Protein AF-0000000076641260 (afdb_homodimer)

Radius of gyration: 27.86 Å; Cα contacts (8 Å, |Δi|>4): 1390; chains: 2; bounding box: 59×93×57 Å

Solvent-accessible surface area (backbone atoms only — not comparable to full-atom values): 29967 Å² total; per-residue (Å²): 105,36,32,9,52,45,64,57,72,87,42,74,56,42,47,62,52,51,50,52,52,47,55,51,23,54,74,63,75,27,34,40,24,23,26,53,71,52,56,65,64,52,74,87,66,87,54,89,25,60,40,78,31,93,35,60,62,57,14,49,72,69,25,66,34,34,35,32,44,25,42,48,67,43,46,52,52,51,52,58,69,37,66,92,52,80,50,41,32,37,31,30,11,50,72,64,80,30,95,67,9,74,37,45,63,91,43,45,68,60,51,51,50,31,56,75,72,61,51,56,46,77,46,63,39,53,23,31,29,34,35,34,88,85,65,53,77,46,68,18,55,28,25,40,36,43,28,42,39,98,55,92,56,63,33,63,39,35,38,27,47,77,89,35,67,54,49,56,44,46,11,49,23,38,36,43,22,19,26,64,11,13,74,45,73,39,35,79,48,74,27,51,37,35,43,72,79,38,73,38,32,36,41,29,53,30,76,44,74,54,86,61,70,64,30,36,39,37,53,22,87,45,46,37,34,40,38,34,61,81,59,98,58,55,60,38,36,29,39,63,81,46,78,47,85,72,86,58,67,69,37,44,34,41,30,29,57,38,94,52,53,48,34,33,53,40,44,84,92,57,48,74,39,56,45,48,25,65,74,45,52,51,65,62,56,69,81,78,104,107,35,32,9,51,46,65,58,71,87,42,73,54,42,47,61,52,51,51,52,50,47,56,52,22,54,76,62,76,28,35,40,23,23,26,53,73,52,54,67,67,51,73,86,66,89,55,89,26,60,41,77,32,93,34,61,62,58,14,49,71,70,24,66,34,34,35,32,43,25,44,46,68,44,47,52,52,50,53,57,68,37,65,93,52,80,52,41,30,37,30,30,12,50,74,65,80,30,94,69,9,75,37,44,64,91,44,46,68,58,49,52,48,29,56,76,71,62,51,58,46,78,46,61,39,51,23,31,28,34,34,34,87,86,65,53,76,45,68,18,55,28,25,39,37,43,28,42,40,96,56,91,56,64,34,63,40,36,36,27,47,76,90,35,66,53,47,55,44,48,11,48,22,41,36,44,20,19,25,64,10,13,72,44,73,39,36,78,49,73,30,51,36,34,44,72,78,37,71,38,31,36,42,29,52,30,74,45,74,53,88,62,68,65,30,35,38,37,52,22,88,45,46,37,35,40,38,35,61,80,58,97,60,56,60,37,36,28,38,62,80,45,75,46,84,71,87,56,66,70,37,44,34,41,30,28,54,38,95,52,55,48,33,31,52,40,44,84,91,56,48,73,40,55,44,47,25,65,74,46,51,50,63,62,56,68,82,78,103

Organism: NCBI:txid1194090

Structure (mmCIF, N/CA/C/O backbone):
data_AF-0000000076641260-model_v1
#
loop_
_entity.id
_entity.type
_entity.pdbx_description
1 polymer 'NAD kinase'
#
loop_
_atom_site.group_PDB
_atom_site.id
_atom_site.type_symbol
_atom_site.label_atom_id
_atom_site.label_alt_id
_atom_site.label_comp_id
_atom_site.label_asym_id
_atom_site.label_entity_id
_atom_site.label_seq_id
_atom_site.pdbx_PDB_ins_code
_atom_site.Cartn_x
_atom_site.Cartn_y
_atom_site.Cartn_z
_atom_site.occupancy
_atom_site.B_iso_or_equiv
_atom_site.auth_seq_id
_atom_site.auth_comp_id
_atom_site.auth_asym_id
_atom_site.auth_atom_id
_atom_site.pdbx_PDB_model_num
ATOM 1 N N . MET A 1 1 ? 12.711 -38.625 0.116 1 92.5 1 MET A N 1
ATOM 2 C CA . MET A 1 1 ? 11.961 -37.406 -0.131 1 92.5 1 MET A CA 1
ATOM 3 C C . MET A 1 1 ? 10.977 -37.594 -1.285 1 92.5 1 MET A C 1
ATOM 5 O O . MET A 1 1 ? 11.297 -38.25 -2.279 1 92.5 1 MET A O 1
ATOM 9 N N . LYS A 1 2 ? 9.68 -37.156 -1.199 1 97.38 2 LYS A N 1
ATOM 10 C CA . LYS A 1 2 ? 8.68 -37.281 -2.256 1 97.38 2 LYS A CA 1
ATOM 11 C C . LYS A 1 2 ? 8.234 -35.906 -2.727 1 97.38 2 LYS A C 1
ATOM 13 O O . LYS A 1 2 ? 7.91 -35.031 -1.911 1 97.38 2 LYS A O 1
ATOM 18 N N . LEU A 1 3 ? 8.242 -35.719 -3.988 1 98.25 3 LEU A N 1
ATOM 19 C CA . LEU A 1 3 ? 7.824 -34.469 -4.617 1 98.25 3 LEU A CA 1
ATOM 20 C C . LEU A 1 3 ? 6.598 -34.688 -5.496 1 98.25 3 LEU A C 1
ATOM 22 O O . LEU A 1 3 ? 6.586 -35.594 -6.348 1 98.25 3 LEU A O 1
ATOM 26 N N . ALA A 1 4 ? 5.586 -33.969 -5.207 1 98 4 ALA A N 1
ATOM 27 C CA . ALA A 1 4 ? 4.434 -34 -6.102 1 98 4 ALA A CA 1
ATOM 28 C C . ALA A 1 4 ? 4.621 -33.062 -7.281 1 98 4 ALA A C 1
ATOM 30 O O . ALA A 1 4 ? 5.062 -31.922 -7.105 1 98 4 ALA A O 1
ATOM 31 N N . LEU A 1 5 ? 4.316 -33.531 -8.43 1 97 5 LEU A N 1
ATOM 32 C CA . LEU A 1 5 ? 4.434 -32.688 -9.617 1 97 5 LEU A CA 1
ATOM 33 C C . LEU A 1 5 ? 3.059 -32.344 -10.18 1 97 5 LEU A C 1
ATOM 35 O O . LEU A 1 5 ? 2.27 -33.25 -10.492 1 97 5 LEU A O 1
ATOM 39 N N . ILE A 1 6 ? 2.791 -31.062 -10.25 1 96.44 6 ILE A N 1
ATOM 40 C CA . ILE A 1 6 ? 1.557 -30.531 -10.82 1 96.44 6 ILE A CA 1
ATOM 41 C C . ILE A 1 6 ? 1.871 -29.75 -12.094 1 96.44 6 ILE A C 1
ATOM 43 O O . ILE A 1 6 ? 2.713 -28.844 -12.086 1 96.44 6 ILE A O 1
ATOM 47 N N . ALA A 1 7 ? 1.267 -30.109 -13.188 1 94.31 7 ALA A N 1
ATOM 48 C CA . ALA A 1 7 ? 1.475 -29.438 -14.469 1 94.31 7 ALA A CA 1
ATOM 49 C C . ALA A 1 7 ? 0.287 -29.656 -15.406 1 94.31 7 ALA A C 1
ATOM 51 O O . ALA A 1 7 ? -0.489 -30.594 -15.219 1 94.31 7 ALA A O 1
ATOM 52 N N . ASN A 1 8 ? 0.118 -28.734 -16.312 1 89.5 8 ASN A N 1
ATOM 53 C CA . ASN A 1 8 ? -0.873 -28.906 -17.359 1 89.5 8 ASN A CA 1
ATOM 54 C C . ASN A 1 8 ? -0.33 -29.766 -18.516 1 89.5 8 ASN A C 1
ATOM 56 O O . ASN A 1 8 ? 0.521 -29.312 -19.281 1 89.5 8 ASN A O 1
ATOM 60 N N . PRO A 1 9 ? -0.858 -30.906 -18.719 1 86.5 9 PRO A N 1
ATOM 61 C CA . PRO A 1 9 ? -0.305 -31.828 -19.719 1 86.5 9 PRO A CA 1
ATOM 62 C C . PRO A 1 9 ? -0.518 -31.328 -21.141 1 86.5 9 PRO A C 1
ATOM 64 O O . PRO A 1 9 ? 0.131 -31.812 -22.078 1 86.5 9 PRO A O 1
ATOM 67 N N . LYS A 1 10 ? -1.427 -30.406 -21.297 1 84.94 10 LYS A N 1
ATOM 68 C CA . LYS A 1 10 ? -1.754 -29.922 -22.641 1 84.94 10 LYS A CA 1
ATOM 69 C C . LYS A 1 10 ? -0.748 -28.875 -23.109 1 84.94 10 LYS A C 1
ATOM 71 O O . LYS A 1 10 ? -0.708 -28.547 -24.297 1 84.94 10 LYS A O 1
ATOM 76 N N . LYS A 1 11 ? 0.042 -28.484 -22.188 1 82.62 11 LY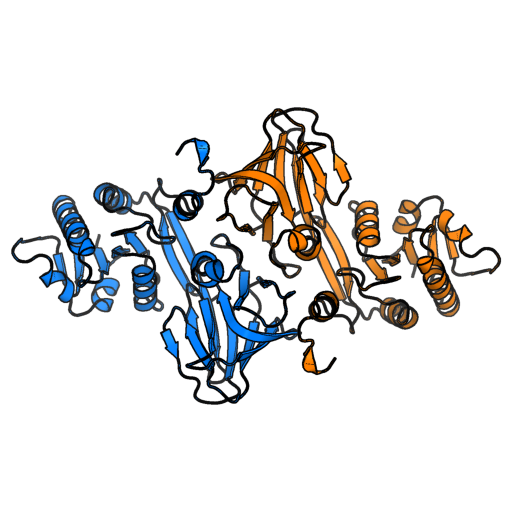S A N 1
ATOM 77 C CA . LYS A 1 11 ? 1.026 -27.469 -22.562 1 82.62 11 LYS A CA 1
ATOM 78 C C . LYS A 1 11 ? 2.328 -28.125 -23.031 1 82.62 11 LYS A C 1
ATOM 80 O O . LYS A 1 11 ? 2.914 -28.922 -22.312 1 82.62 11 LYS A O 1
ATOM 85 N N . TYR A 1 12 ? 2.797 -27.797 -24.156 1 69.56 12 TYR A N 1
ATOM 86 C CA . TYR A 1 12 ? 3.928 -28.438 -24.828 1 69.56 12 TYR A CA 1
ATOM 87 C C . TYR A 1 12 ? 5.215 -28.219 -24.031 1 69.56 12 TYR A C 1
ATOM 89 O O . TYR A 1 12 ? 6.055 -29.109 -23.953 1 69.56 12 TYR A O 1
ATOM 97 N N . SER A 1 13 ? 5.312 -27.109 -23.484 1 81.38 13 SER A N 1
ATOM 98 C CA . SER A 1 13 ? 6.57 -26.75 -22.844 1 81.38 13 SER A CA 1
ATOM 99 C C . SER A 1 13 ? 6.762 -27.516 -21.547 1 81.38 13 SER A C 1
ATOM 101 O O . SER A 1 13 ? 7.875 -27.594 -21.016 1 81.38 13 SER A O 1
ATOM 103 N N . VAL A 1 14 ? 5.789 -28.266 -21.109 1 87.62 14 VAL A N 1
ATOM 104 C CA . VAL A 1 14 ? 5.824 -28.953 -19.812 1 87.62 14 VAL A CA 1
ATOM 105 C C . VAL A 1 14 ? 6.543 -30.281 -19.953 1 87.62 14 VAL A C 1
ATOM 107 O O . VAL A 1 14 ? 7.223 -30.734 -19.016 1 87.62 14 VAL A O 1
ATOM 110 N N . LYS A 1 15 ? 6.496 -30.953 -21.078 1 87.62 15 LYS A N 1
ATOM 111 C CA . LYS A 1 15 ? 7.047 -32.281 -21.281 1 87.62 15 LYS A CA 1
ATOM 112 C C . LYS A 1 15 ? 8.547 -32.312 -20.984 1 87.62 15 LYS A C 1
ATOM 114 O O . LYS A 1 15 ? 9.023 -33.188 -20.25 1 87.62 15 LYS A O 1
ATOM 119 N N . GLU A 1 16 ? 9.242 -31.391 -21.562 1 88.56 16 GLU A N 1
ATOM 120 C CA . GLU A 1 16 ? 10.688 -31.359 -21.375 1 88.56 16 GLU A CA 1
ATOM 121 C C . GLU A 1 16 ? 11.055 -31.188 -19.906 1 88.56 16 GLU A C 1
ATOM 123 O O . GLU A 1 16 ? 11.922 -31.906 -19.391 1 88.56 16 GLU A O 1
ATOM 128 N N . SER A 1 17 ? 10.414 -30.234 -19.281 1 92.31 17 SER A N 1
ATOM 129 C CA . SER A 1 17 ? 10.672 -30 -17.859 1 92.31 17 SER A CA 1
ATOM 130 C C . SER A 1 17 ? 10.336 -31.234 -17.031 1 92.31 17 SER A C 1
ATOM 132 O O . SER A 1 17 ? 11.078 -31.594 -16.109 1 92.31 17 SER A O 1
ATOM 134 N N . PHE A 1 18 ? 9.234 -31.844 -17.406 1 91.94 18 PHE A N 1
ATOM 135 C CA . PHE A 1 18 ? 8.789 -33.031 -16.719 1 91.94 18 PHE A CA 1
ATOM 136 C C . PHE A 1 18 ? 9.82 -34.156 -16.828 1 91.94 18 PHE A C 1
ATOM 138 O O . PHE A 1 18 ? 10.195 -34.781 -15.82 1 91.94 18 PHE A O 1
ATOM 145 N N . ILE A 1 19 ? 10.336 -34.375 -17.984 1 90 19 ILE A N 1
ATOM 146 C CA . ILE A 1 19 ? 11.328 -35.438 -18.234 1 90 19 ILE A CA 1
ATOM 147 C C . ILE A 1 19 ? 12.625 -35.094 -17.5 1 90 19 ILE A C 1
ATOM 149 O O . ILE A 1 19 ? 13.25 -36 -16.906 1 90 19 ILE A O 1
ATOM 153 N N . ASP A 1 20 ? 13 -33.844 -17.531 1 92.38 20 ASP A N 1
ATOM 154 C CA . ASP A 1 20 ? 14.203 -33.406 -16.812 1 92.38 20 ASP A CA 1
ATOM 155 C C . ASP A 1 20 ? 14.086 -33.688 -15.32 1 92.38 20 ASP A C 1
ATOM 157 O O . ASP A 1 20 ? 15.047 -34.156 -14.688 1 92.38 20 ASP A O 1
ATOM 161 N N . ILE A 1 21 ? 12.953 -33.469 -14.781 1 95.38 21 ILE A N 1
ATOM 162 C CA . ILE A 1 21 ? 12.711 -33.656 -13.359 1 95.38 21 ILE A CA 1
ATOM 163 C C . ILE A 1 21 ? 12.781 -35.156 -13.031 1 95.38 21 ILE A C 1
ATOM 165 O O . ILE A 1 21 ? 13.438 -35.562 -12.062 1 95.38 21 ILE A O 1
ATOM 169 N N . LEU A 1 22 ? 12.18 -36 -13.852 1 94.44 22 LEU A N 1
ATOM 170 C CA . LEU A 1 22 ? 12.195 -37.438 -13.641 1 94.44 22 LEU A CA 1
ATOM 171 C C . LEU A 1 22 ? 13.617 -38 -13.742 1 94.44 22 LEU A C 1
ATOM 173 O O . LEU A 1 22 ? 14.031 -38.812 -12.93 1 94.44 22 LEU A O 1
ATOM 177 N N . SER A 1 23 ? 14.297 -37.531 -14.781 1 93.69 23 SER A N 1
ATOM 178 C CA . SER A 1 23 ? 15.672 -38 -14.984 1 93.69 23 SER A CA 1
ATOM 179 C C . SER A 1 23 ? 16.547 -37.656 -13.781 1 93.69 23 SER A C 1
ATOM 181 O O . SER A 1 23 ? 17.312 -38.5 -13.305 1 93.69 23 SER A O 1
ATOM 183 N N . TRP A 1 24 ? 16.438 -36.469 -13.344 1 96.56 24 TRP A N 1
ATOM 184 C CA . TRP A 1 24 ? 17.188 -36.062 -12.156 1 96.56 24 TRP A CA 1
ATOM 185 C C . TRP A 1 24 ? 16.812 -36.906 -10.953 1 96.56 24 TRP A C 1
ATOM 187 O O . TRP A 1 24 ? 17.688 -37.344 -10.203 1 96.56 24 TRP A O 1
ATOM 197 N N . ALA A 1 25 ? 15.531 -37.156 -10.742 1 97 25 ALA A N 1
ATOM 198 C CA . ALA A 1 25 ? 15.055 -37.906 -9.594 1 97 25 ALA A CA 1
ATOM 199 C C . ALA A 1 25 ? 15.586 -39.344 -9.617 1 97 25 ALA A C 1
ATOM 201 O O . ALA A 1 25 ? 15.938 -39.906 -8.57 1 97 25 ALA A O 1
ATOM 202 N N . ASP A 1 26 ? 15.664 -39.844 -10.773 1 95.94 26 ASP A N 1
ATOM 203 C CA . ASP A 1 26 ? 16.188 -41.219 -10.938 1 95.94 26 ASP A CA 1
ATOM 204 C C . ASP A 1 26 ? 17.625 -41.312 -10.43 1 95.94 26 ASP A C 1
ATOM 206 O O . ASP A 1 26 ? 18.016 -42.312 -9.844 1 95.94 26 ASP A O 1
ATOM 210 N N . ASP A 1 27 ? 18.344 -40.281 -10.609 1 95.94 27 ASP A N 1
ATOM 211 C CA . ASP A 1 27 ? 19.766 -40.25 -10.281 1 95.94 27 ASP A CA 1
ATOM 212 C C . ASP A 1 27 ? 19.969 -39.938 -8.805 1 95.94 27 ASP A C 1
ATOM 214 O O . ASP A 1 27 ? 21.078 -40.062 -8.281 1 95.94 27 ASP A O 1
ATOM 218 N N . HIS A 1 28 ? 18.969 -39.5 -8.07 1 96.25 28 HIS A N 1
ATOM 219 C CA . HIS A 1 28 ? 19.203 -38.938 -6.742 1 96.25 28 HIS A CA 1
ATOM 220 C C . HIS A 1 28 ? 18.297 -39.594 -5.699 1 96.25 28 HIS A C 1
ATOM 222 O O . HIS A 1 28 ? 18.219 -39.125 -4.562 1 96.25 28 HIS A O 1
ATOM 228 N N . ASP A 1 29 ? 17.703 -40.625 -5.949 1 92.12 29 ASP A N 1
ATOM 229 C CA . ASP A 1 29 ? 16.844 -41.375 -5.043 1 92.12 29 ASP A CA 1
ATOM 230 C C . ASP A 1 29 ? 15.703 -40.531 -4.504 1 92.12 29 ASP A C 1
ATOM 232 O O . ASP A 1 29 ? 15.5 -40.438 -3.291 1 92.12 29 ASP A O 1
ATOM 236 N N . VAL A 1 30 ? 15.078 -39.75 -5.27 1 96.75 30 VAL A N 1
ATOM 237 C CA . VAL A 1 30 ? 13.898 -38.938 -4.98 1 96.75 30 VAL A CA 1
ATOM 238 C C . VAL A 1 30 ? 12.703 -39.438 -5.781 1 96.75 30 VAL A C 1
ATOM 240 O O . VAL A 1 30 ? 12.859 -39.844 -6.938 1 96.75 30 VAL A O 1
ATOM 243 N N . HIS A 1 31 ? 11.57 -39.469 -5.172 1 97.81 31 HIS A N 1
ATOM 244 C CA . HIS A 1 31 ? 10.383 -39.938 -5.875 1 97.81 31 HIS A CA 1
ATOM 245 C C . HIS A 1 31 ? 9.531 -38.781 -6.359 1 97.81 31 HIS A C 1
ATOM 247 O O . HIS A 1 31 ? 9.367 -37.781 -5.645 1 97.81 31 HIS A O 1
ATOM 253 N N . ILE A 1 32 ? 9.07 -38.906 -7.527 1 97.44 32 ILE A N 1
ATOM 254 C CA . ILE A 1 32 ? 8.164 -37.938 -8.117 1 97.44 32 ILE A CA 1
ATOM 255 C C . ILE A 1 32 ? 6.762 -38.531 -8.219 1 97.44 32 ILE A C 1
ATOM 257 O O . ILE A 1 32 ? 6.562 -39.562 -8.883 1 97.44 32 ILE A O 1
ATOM 261 N N . VAL A 1 33 ? 5.824 -37.906 -7.523 1 97.75 33 VAL A N 1
ATOM 262 C CA . VAL A 1 33 ? 4.441 -38.375 -7.516 1 97.75 33 VAL A CA 1
ATOM 263 C C . VAL A 1 33 ? 3.592 -37.469 -8.414 1 97.75 33 VAL A C 1
ATOM 265 O O . VAL A 1 33 ? 3.654 -36.25 -8.312 1 97.75 33 VAL A O 1
ATOM 268 N N . PHE A 1 34 ? 2.85 -38 -9.344 1 96.31 34 PHE A N 1
ATOM 269 C CA . PHE A 1 34 ? 2.049 -37.188 -10.25 1 96.31 34 PHE A CA 1
ATOM 270 C C . PHE A 1 34 ? 0.825 -37.969 -10.727 1 96.31 34 PHE A C 1
ATOM 272 O O . PHE A 1 34 ? 0.752 -39.188 -10.57 1 96.31 34 PHE A O 1
ATOM 279 N N . CYS A 1 35 ? -0.131 -37.25 -11.25 1 94.81 35 CYS A N 1
ATOM 280 C CA . CYS A 1 35 ? -1.375 -37.844 -11.727 1 94.81 35 CYS A CA 1
ATOM 281 C C . CYS A 1 35 ? -1.166 -38.531 -13.062 1 94.81 35 CYS A C 1
ATOM 283 O O . CYS A 1 35 ? -0.347 -38.094 -13.875 1 94.81 35 CYS A O 1
ATOM 285 N N . SER A 1 36 ? -2.006 -39.5 -13.43 1 90.81 36 SER A N 1
ATOM 286 C CA . SER A 1 36 ? -1.88 -40.375 -14.578 1 90.81 36 SER A CA 1
ATOM 287 C C . SER A 1 36 ? -1.898 -39.625 -15.891 1 90.81 36 SER A C 1
ATOM 289 O O . SER A 1 36 ? -1.301 -40.031 -16.875 1 90.81 36 SER A O 1
ATOM 291 N N . GLU A 1 37 ? -2.529 -38.438 -15.875 1 88.69 37 GLU A N 1
ATOM 292 C CA . GLU A 1 37 ? -2.602 -37.625 -17.094 1 88.69 37 GLU A CA 1
ATOM 293 C C . GLU A 1 37 ? -1.213 -37.219 -17.547 1 88.69 37 GLU A C 1
ATOM 295 O O . GLU A 1 37 ? -0.967 -37.062 -18.75 1 88.69 37 GLU A O 1
ATOM 300 N N . LEU A 1 38 ? -0.363 -37.031 -16.609 1 89.75 38 LEU A N 1
ATOM 301 C CA . LEU A 1 38 ? 0.993 -36.594 -16.938 1 89.75 38 LEU A CA 1
ATOM 302 C C . LEU A 1 38 ? 1.823 -37.781 -17.438 1 89.75 38 LEU A C 1
ATOM 304 O O . LEU A 1 38 ? 2.812 -37.594 -18.156 1 89.75 38 LEU A O 1
ATOM 308 N N . HIS A 1 39 ? 1.434 -38.969 -17.078 1 84.88 39 HIS A N 1
ATOM 309 C CA . HIS A 1 39 ? 2.154 -40.156 -17.469 1 84.88 39 HIS A CA 1
ATOM 310 C C . HIS A 1 39 ? 2.168 -40.312 -18.984 1 84.88 39 HIS A C 1
ATOM 312 O O . HIS A 1 39 ? 3.125 -40.875 -19.547 1 84.88 39 HIS A O 1
ATOM 318 N N . GLU A 1 40 ? 1.184 -39.75 -19.609 1 80.38 40 GLU A N 1
ATOM 319 C CA . GLU A 1 40 ? 1.056 -39.875 -21.062 1 80.38 40 GLU A CA 1
ATOM 320 C C . GLU A 1 40 ? 2.117 -39.031 -21.781 1 80.38 40 GLU A C 1
ATOM 322 O O . GLU A 1 40 ? 2.41 -39.281 -22.953 1 80.38 40 GLU A O 1
ATOM 327 N N . LEU A 1 41 ? 2.645 -38.156 -21.047 1 78.62 41 LEU A N 1
ATOM 328 C CA . LEU A 1 41 ? 3.602 -37.25 -21.672 1 78.62 41 LEU A CA 1
ATOM 329 C C . LEU A 1 41 ? 4.949 -37.938 -21.875 1 78.62 41 LEU A C 1
ATOM 331 O O . LEU A 1 41 ? 5.777 -37.438 -22.656 1 78.62 41 LEU A O 1
ATOM 335 N N . TYR A 1 42 ? 5.266 -38.906 -21.078 1 67.38 42 TYR A N 1
ATOM 336 C CA . TYR A 1 42 ? 6.559 -39.562 -21.25 1 67.38 42 TYR A CA 1
ATOM 337 C C . TYR A 1 42 ? 6.383 -41 -21.75 1 67.38 42 TYR A C 1
ATOM 339 O O . TYR A 1 42 ? 6.824 -41.938 -21.094 1 67.38 42 TYR A O 1
ATOM 347 N N . ARG A 1 43 ? 5.801 -41.094 -22.906 1 64.44 43 ARG A N 1
ATOM 348 C CA . ARG A 1 43 ? 5.559 -42.406 -23.516 1 64.44 43 ARG A CA 1
ATOM 349 C C . ARG A 1 43 ? 6.859 -43.156 -23.688 1 64.44 43 ARG A C 1
ATOM 351 O O . ARG A 1 43 ? 7.828 -42.656 -24.25 1 64.44 43 ARG A O 1
ATOM 358 N N . GLY A 1 44 ? 7.086 -44.344 -22.875 1 61.75 44 GLY A N 1
ATOM 359 C CA . GLY A 1 44 ? 8.031 -45.344 -23.297 1 61.75 44 GLY A CA 1
ATOM 360 C C . GLY A 1 44 ? 9.227 -45.469 -22.359 1 61.75 44 GLY A C 1
ATOM 361 O O . GLY A 1 44 ? 9.969 -46.469 -22.438 1 61.75 44 GLY A O 1
ATOM 362 N N . GLU A 1 45 ? 9.633 -44.344 -21.75 1 71.25 45 GLU A N 1
ATOM 363 C CA . GLU A 1 45 ? 10.844 -44.5 -20.938 1 71.25 45 GLU A CA 1
ATOM 364 C C . GLU A 1 45 ? 10.492 -44.812 -19.484 1 71.25 45 GLU A C 1
ATOM 366 O O . GLU A 1 45 ? 9.477 -44.344 -18.969 1 71.25 45 GLU A O 1
ATOM 371 N N . GLU A 1 46 ? 11.141 -45.875 -19.016 1 82.88 46 GLU A N 1
ATOM 372 C CA . GLU A 1 46 ? 10.945 -46.219 -17.609 1 82.88 46 GLU A CA 1
ATOM 373 C C . GLU A 1 46 ? 11.68 -45.281 -16.672 1 82.88 46 GLU A C 1
ATOM 375 O O . GLU A 1 46 ? 12.852 -44.969 -16.891 1 82.88 46 GLU A O 1
ATOM 380 N N . HIS A 1 47 ? 10.953 -44.719 -15.75 1 91.12 47 HIS A N 1
ATOM 381 C CA . HIS A 1 47 ? 11.508 -43.906 -14.688 1 91.12 47 HIS A CA 1
ATOM 382 C C . HIS A 1 47 ? 11.203 -44.469 -13.312 1 91.12 47 HIS A C 1
ATOM 384 O O . HIS A 1 47 ? 10.094 -44.312 -12.797 1 91.12 47 HIS A O 1
ATOM 390 N N . PRO A 1 48 ? 12.195 -45.156 -12.719 1 93.06 48 PRO A N 1
ATOM 391 C CA . PRO A 1 48 ? 11.977 -45.812 -11.438 1 93.06 48 PRO A CA 1
ATOM 392 C C . PRO A 1 48 ? 11.5 -44.844 -10.344 1 93.06 48 PRO A C 1
ATOM 394 O O . PRO A 1 48 ? 10.891 -45.281 -9.367 1 93.06 48 PRO A O 1
ATOM 397 N N . SER A 1 49 ? 11.805 -43.594 -10.453 1 94.69 49 SER A N 1
ATOM 398 C CA . SER A 1 49 ? 11.445 -42.594 -9.438 1 94.69 49 SER A CA 1
ATOM 399 C C . SER A 1 49 ? 9.969 -42.219 -9.531 1 94.69 49 SER A C 1
ATOM 401 O O . SER A 1 49 ? 9.43 -41.594 -8.625 1 94.69 49 SER A O 1
ATOM 403 N N . ALA A 1 50 ? 9.289 -42.625 -10.57 1 95.06 50 ALA A N 1
ATOM 404 C CA . ALA A 1 50 ? 7.93 -42.188 -10.867 1 95.06 50 ALA A CA 1
ATOM 405 C C . ALA A 1 50 ? 6.91 -42.969 -10.031 1 95.06 50 ALA A C 1
ATOM 407 O O . ALA A 1 50 ? 6.973 -44.188 -9.945 1 95.06 50 ALA A O 1
ATOM 408 N N . ILE A 1 51 ? 6.062 -42.25 -9.398 1 95.62 51 ILE A N 1
ATOM 409 C CA . ILE A 1 51 ? 4.891 -42.812 -8.727 1 95.62 51 ILE A CA 1
ATOM 410 C C . ILE A 1 51 ? 3.621 -42.188 -9.297 1 95.62 51 ILE A C 1
ATOM 412 O O . ILE A 1 51 ? 3.418 -40.969 -9.195 1 95.62 51 ILE A O 1
ATOM 416 N N . VAL A 1 52 ? 2.768 -42.969 -9.883 1 95.12 52 VAL A N 1
ATOM 417 C CA . VAL A 1 52 ? 1.573 -42.469 -10.555 1 95.12 52 VAL A CA 1
ATOM 418 C C . VAL A 1 52 ? 0.364 -42.625 -9.633 1 95.12 52 VAL A C 1
ATOM 420 O O . VAL A 1 52 ? 0.179 -43.656 -8.992 1 95.12 52 VAL A O 1
ATOM 423 N N . THR A 1 53 ? -0.388 -41.562 -9.555 1 96.25 53 THR A N 1
ATOM 424 C CA . THR A 1 53 ? -1.605 -41.562 -8.758 1 96.25 53 THR A CA 1
ATOM 425 C C . THR A 1 53 ? -2.828 -41.281 -9.625 1 96.25 53 THR A C 1
ATOM 427 O O . THR A 1 53 ? -2.695 -40.938 -10.805 1 96.25 53 THR A O 1
ATOM 430 N N . ASP A 1 54 ? -4.09 -41.375 -9.023 1 94.31 54 ASP A N 1
ATOM 431 C CA . ASP A 1 54 ? -5.336 -41.188 -9.766 1 94.31 54 ASP A CA 1
ATOM 432 C C . ASP A 1 54 ? -5.734 -39.719 -9.82 1 94.31 54 ASP A C 1
ATOM 434 O O . ASP A 1 54 ? -6.492 -39.312 -10.703 1 94.31 54 ASP A O 1
ATOM 438 N N . SER A 1 55 ? -5.23 -39 -8.789 1 94.69 55 SER A N 1
ATOM 439 C CA . SER A 1 55 ? -5.609 -37.594 -8.75 1 94.69 55 SER A CA 1
ATOM 440 C C . SER A 1 55 ? -4.441 -36.719 -8.297 1 94.69 55 SER A C 1
ATOM 442 O O . SER A 1 55 ? -3.506 -37.219 -7.66 1 94.69 55 SER A O 1
ATOM 444 N N . GLU A 1 56 ? -4.516 -35.531 -8.672 1 95.12 56 GLU A N 1
ATOM 445 C CA . GLU A 1 56 ? -3.512 -34.562 -8.25 1 95.12 56 GLU A CA 1
ATOM 446 C C . GLU A 1 56 ? -3.529 -34.375 -6.73 1 95.12 56 GLU A C 1
ATOM 448 O O . GLU A 1 56 ? -2.479 -34.219 -6.109 1 95.12 56 GLU A O 1
ATOM 453 N N . LYS A 1 57 ? -4.664 -34.406 -6.09 1 93.88 57 LYS A N 1
ATOM 454 C CA . LYS A 1 57 ? -4.789 -34.312 -4.641 1 93.88 57 LYS A CA 1
ATOM 455 C C . LYS A 1 57 ? -4.043 -35.438 -3.936 1 93.88 57 LYS A C 1
ATOM 457 O O . LYS A 1 57 ? -3.379 -35.219 -2.922 1 93.88 57 LYS A O 1
ATOM 462 N N . GLU A 1 58 ? -4.219 -36.594 -4.496 1 94.94 58 GLU A N 1
ATOM 463 C CA . GLU A 1 58 ? -3.518 -37.719 -3.928 1 94.94 58 GLU A CA 1
ATOM 464 C C . GLU A 1 58 ? -2.006 -37.562 -4.023 1 94.94 58 GLU A C 1
ATOM 466 O O . GLU A 1 58 ? -1.273 -37.938 -3.102 1 94.94 58 GLU A O 1
ATOM 471 N N . ALA A 1 59 ? -1.605 -37.062 -5.172 1 96.31 59 ALA A N 1
ATOM 472 C CA . ALA A 1 59 ? -0.178 -36.812 -5.344 1 96.31 59 ALA A CA 1
ATOM 473 C C . ALA A 1 59 ? 0.34 -35.844 -4.285 1 96.31 59 ALA A C 1
ATOM 475 O O . ALA A 1 59 ? 1.371 -36.094 -3.656 1 96.31 59 ALA A O 1
ATOM 476 N N . ILE A 1 60 ? -0.353 -34.781 -4.031 1 96.44 60 ILE A N 1
ATOM 477 C CA . ILE A 1 60 ? 0.023 -33.75 -3.059 1 96.44 60 ILE A CA 1
ATOM 478 C C . ILE A 1 60 ? 0.04 -34.375 -1.657 1 96.44 60 ILE A C 1
ATOM 480 O O . ILE A 1 60 ? 0.974 -34.125 -0.886 1 96.44 60 ILE A O 1
ATOM 484 N N . ASP A 1 61 ? -0.948 -35.188 -1.333 1 94.56 61 ASP A N 1
ATOM 485 C CA . ASP A 1 61 ? -1.071 -35.781 -0.008 1 94.56 61 ASP A CA 1
ATOM 486 C C . ASP A 1 61 ? 0.134 -36.688 0.308 1 94.56 61 ASP A C 1
ATOM 488 O O . ASP A 1 61 ? 0.559 -36.75 1.462 1 94.56 61 ASP A O 1
ATOM 492 N N . GLN A 1 62 ? 0.694 -37.219 -0.731 1 95.38 62 GLN A N 1
ATOM 493 C CA . GLN A 1 62 ? 1.763 -38.188 -0.546 1 95.38 62 GLN A CA 1
ATOM 494 C C . GLN A 1 62 ? 3.131 -37.5 -0.54 1 95.38 62 GLN A C 1
ATOM 496 O O . GLN A 1 62 ? 4.137 -38.125 -0.191 1 95.38 62 GLN A O 1
ATOM 501 N N . ALA A 1 63 ? 3.15 -36.312 -0.883 1 96.94 63 ALA A N 1
ATOM 502 C CA . ALA A 1 63 ? 4.441 -35.656 -1.121 1 96.94 63 ALA A CA 1
ATOM 503 C C . ALA A 1 63 ? 4.824 -34.75 0.042 1 96.94 63 ALA A C 1
ATOM 505 O O . ALA A 1 63 ? 3.979 -34.406 0.871 1 96.94 63 ALA A O 1
ATOM 506 N N . ASP A 1 64 ? 6.035 -34.406 0.126 1 96.38 64 ASP A N 1
ATOM 507 C CA . ASP A 1 64 ? 6.555 -33.438 1.103 1 96.38 64 ASP A CA 1
ATOM 508 C C . ASP A 1 64 ? 6.535 -32.031 0.548 1 96.38 64 ASP A C 1
ATOM 510 O O . ASP A 1 64 ? 6.305 -31.062 1.29 1 96.38 64 ASP A O 1
ATOM 514 N N . ILE A 1 65 ? 6.828 -31.938 -0.659 1 97.44 65 ILE A N 1
ATOM 515 C CA . ILE A 1 65 ? 6.93 -30.688 -1.385 1 97.44 65 ILE A CA 1
ATOM 516 C C . ILE A 1 65 ? 6.211 -30.797 -2.727 1 97.44 65 ILE A C 1
ATOM 518 O O . ILE A 1 65 ? 6.137 -31.875 -3.305 1 97.44 65 ILE A O 1
ATOM 522 N N . VAL A 1 66 ? 5.668 -29.766 -3.166 1 97.69 66 VAL A N 1
ATOM 523 C CA . VAL A 1 66 ? 4.98 -29.734 -4.453 1 97.69 66 VAL A CA 1
ATOM 524 C C . VAL A 1 66 ? 5.805 -28.953 -5.465 1 97.69 66 VAL A C 1
ATOM 526 O O . VAL A 1 66 ? 6.316 -27.875 -5.148 1 97.69 66 VAL A O 1
ATOM 529 N N . ILE A 1 67 ? 5.953 -29.516 -6.641 1 97.25 67 ILE A N 1
ATOM 530 C CA . ILE A 1 67 ? 6.543 -28.812 -7.773 1 97.25 67 ILE A CA 1
ATOM 531 C C . ILE A 1 67 ? 5.453 -28.438 -8.773 1 97.25 67 ILE A C 1
ATOM 533 O O . ILE A 1 67 ? 4.73 -29.312 -9.266 1 97.25 67 ILE A O 1
ATOM 537 N N . ALA A 1 68 ? 5.309 -27.203 -9 1 96.38 68 ALA A N 1
ATOM 538 C CA . ALA A 1 68 ? 4.371 -26.734 -10.016 1 96.38 68 ALA A CA 1
ATOM 539 C C . ALA A 1 68 ? 5.105 -26.281 -11.273 1 96.38 68 ALA A C 1
ATOM 541 O O . ALA A 1 68 ? 5.898 -25.328 -11.227 1 96.38 68 ALA A O 1
ATOM 542 N N . VAL A 1 69 ? 4.836 -26.953 -12.375 1 95.38 69 VAL A N 1
ATOM 543 C CA . VAL A 1 69 ? 5.484 -26.625 -13.633 1 95.38 69 VAL A CA 1
ATOM 544 C C . VAL A 1 69 ? 4.52 -25.844 -14.523 1 95.38 69 VAL A C 1
ATOM 546 O O . VAL A 1 69 ? 3.488 -26.375 -14.945 1 95.38 69 VAL A O 1
ATOM 549 N N . GLY A 1 70 ? 4.801 -24.688 -14.797 1 92.81 70 GLY A N 1
ATOM 550 C CA . GLY A 1 70 ? 3.977 -23.766 -15.578 1 92.81 70 GLY A CA 1
ATOM 551 C C . GLY A 1 70 ? 4.152 -22.328 -15.172 1 92.81 70 GLY A C 1
ATOM 552 O O . GLY A 1 70 ? 5.172 -21.953 -14.586 1 92.81 70 GLY A O 1
ATOM 553 N N . GLY A 1 71 ? 3.26 -21.484 -15.516 1 90.69 71 GLY A N 1
ATOM 554 C CA . GLY A 1 71 ? 3.299 -20.078 -15.141 1 90.69 71 GLY A CA 1
ATOM 555 C C . GLY A 1 71 ? 2.559 -19.781 -13.844 1 90.69 71 GLY A C 1
ATOM 556 O O . GLY A 1 71 ? 2.316 -20.688 -13.047 1 90.69 71 GLY A O 1
ATOM 557 N N . ASP A 1 72 ? 2.242 -18.531 -13.664 1 92.44 72 ASP A N 1
ATOM 558 C CA . ASP A 1 72 ? 1.547 -18.109 -12.453 1 92.44 72 ASP A CA 1
ATOM 559 C C . ASP A 1 72 ? 0.154 -18.734 -12.375 1 92.44 72 ASP A C 1
ATOM 561 O O . ASP A 1 72 ? -0.338 -19.031 -11.281 1 92.44 72 ASP A O 1
ATOM 565 N N . GLY A 1 73 ? -0.452 -18.969 -13.547 1 92.62 73 GLY A N 1
ATOM 566 C CA . GLY A 1 73 ? -1.732 -19.656 -13.547 1 92.62 73 GLY A CA 1
ATOM 567 C C . GLY A 1 73 ? -1.661 -21.047 -12.945 1 92.62 73 GLY A C 1
ATOM 568 O O . GLY A 1 73 ? -2.562 -21.453 -12.203 1 92.62 73 GLY A O 1
ATOM 569 N N . THR A 1 74 ? -0.633 -21.812 -13.258 1 93.19 74 THR A N 1
ATOM 570 C CA . THR A 1 74 ? -0.43 -23.141 -12.695 1 93.19 74 THR A CA 1
ATOM 571 C C . THR A 1 74 ? -0.196 -23.062 -11.188 1 93.19 74 THR A C 1
ATOM 573 O O . THR A 1 74 ? -0.653 -23.922 -10.438 1 93.19 74 THR A O 1
ATOM 576 N N . MET A 1 75 ? 0.482 -22.016 -10.789 1 93.62 75 MET A N 1
ATOM 577 C CA . MET A 1 75 ? 0.705 -21.797 -9.367 1 93.62 75 MET A CA 1
ATOM 578 C C . MET A 1 75 ? -0.615 -21.562 -8.641 1 93.62 75 MET A C 1
ATOM 580 O O . MET A 1 75 ? -0.841 -22.109 -7.559 1 93.62 75 MET A O 1
ATOM 584 N N . LEU A 1 76 ? -1.439 -20.734 -9.242 1 94.81 76 LEU A N 1
ATOM 585 C CA . LEU A 1 76 ? -2.75 -20.469 -8.664 1 94.81 76 LEU A CA 1
ATOM 586 C C . LEU A 1 76 ? -3.564 -21.75 -8.547 1 94.81 76 LEU A C 1
ATOM 588 O O . LEU A 1 76 ? -4.199 -22 -7.523 1 94.81 76 LEU A O 1
ATOM 592 N N . TYR A 1 77 ? -3.529 -22.516 -9.602 1 94.62 77 TYR A N 1
ATOM 593 C CA . TYR A 1 77 ? -4.23 -23.797 -9.617 1 94.62 77 TYR A CA 1
ATOM 594 C C . TYR A 1 77 ? -3.707 -24.719 -8.523 1 94.62 77 TYR A C 1
ATOM 596 O O . TYR A 1 77 ? -4.488 -25.328 -7.781 1 94.62 77 TYR A O 1
ATOM 604 N N . THR A 1 78 ? -2.418 -24.781 -8.422 1 95.06 78 THR A N 1
ATOM 605 C CA . THR A 1 78 ? -1.776 -25.641 -7.426 1 95.06 78 THR A CA 1
ATOM 606 C C . THR A 1 78 ? -2.158 -25.203 -6.016 1 95.06 78 THR A C 1
ATOM 608 O O . THR A 1 78 ? -2.471 -26.047 -5.164 1 95.06 78 THR A O 1
ATOM 611 N N . ALA A 1 79 ? -2.146 -23.891 -5.777 1 93.25 79 ALA A N 1
ATOM 612 C CA . ALA A 1 79 ? -2.525 -23.359 -4.473 1 93.25 79 ALA A CA 1
ATOM 613 C C . ALA A 1 79 ? -3.955 -23.766 -4.113 1 93.25 79 ALA A C 1
ATOM 615 O O . ALA A 1 79 ? -4.246 -24.094 -2.959 1 93.25 79 ALA A O 1
ATOM 616 N N . ARG A 1 80 ? -4.777 -23.75 -5.07 1 91.94 80 ARG A N 1
ATOM 617 C CA . ARG A 1 80 ? -6.172 -24.109 -4.844 1 91.94 80 ARG A CA 1
ATOM 618 C C . ARG A 1 80 ? -6.305 -25.594 -4.477 1 91.94 80 ARG A C 1
ATOM 620 O O . ARG A 1 80 ? -7.133 -25.953 -3.643 1 91.94 80 ARG A O 1
ATOM 627 N N . LEU A 1 81 ? -5.523 -26.438 -5.145 1 92.5 81 LEU A N 1
ATOM 628 C CA . LEU A 1 81 ? -5.559 -27.875 -4.871 1 92.5 81 LEU A CA 1
ATOM 629 C C . LEU A 1 81 ? -5.16 -28.156 -3.428 1 92.5 81 LEU A C 1
ATOM 631 O O . LEU A 1 81 ? -5.652 -29.109 -2.822 1 92.5 81 LEU A O 1
ATOM 635 N N . MET A 1 82 ? -4.293 -27.297 -2.91 1 88.94 82 MET A N 1
ATOM 636 C CA . MET A 1 82 ? -3.736 -27.516 -1.58 1 88.94 82 MET A CA 1
ATOM 637 C C . MET A 1 82 ? -4.746 -27.156 -0.498 1 88.94 82 MET A C 1
ATOM 639 O O . MET A 1 82 ? -4.672 -27.672 0.622 1 88.94 82 MET A O 1
ATOM 643 N N . LYS A 1 83 ? -5.793 -26.391 -0.901 1 74.56 83 LYS A N 1
ATOM 644 C CA . LYS A 1 83 ? -6.816 -25.953 0.044 1 74.56 83 LYS A CA 1
ATOM 645 C C . LYS A 1 83 ? -6.195 -25.531 1.374 1 74.56 83 LYS A C 1
ATOM 647 O O . LYS A 1 83 ? -5.391 -24.594 1.422 1 74.56 83 LYS A O 1
ATOM 652 N N . ASN A 1 84 ? -6.281 -26.438 2.523 1 73.94 84 ASN A N 1
ATOM 653 C CA . ASN A 1 84 ? -5.801 -26.094 3.859 1 73.94 84 ASN A CA 1
ATOM 654 C C . ASN A 1 84 ? -4.531 -26.859 4.211 1 73.94 84 ASN A C 1
ATOM 656 O O . ASN A 1 84 ? -4.148 -26.922 5.379 1 73.94 84 ASN A O 1
ATOM 660 N N . ILE A 1 85 ? -3.988 -27.469 3.096 1 79.56 85 ILE A N 1
ATOM 661 C CA . ILE A 1 85 ? -2.732 -28.172 3.334 1 79.56 85 ILE A CA 1
ATOM 662 C C . ILE A 1 85 ? -1.559 -27.219 3.086 1 79.56 85 ILE A C 1
ATOM 664 O O . ILE A 1 85 ? -1.485 -26.578 2.035 1 79.56 85 ILE A O 1
ATOM 668 N N . GLN A 1 86 ? -0.795 -27.062 4.078 1 85.69 86 GLN A N 1
ATOM 669 C CA . GLN A 1 86 ? 0.336 -26.141 3.979 1 85.69 86 GLN A CA 1
ATOM 670 C C . GLN A 1 86 ? 1.615 -26.891 3.609 1 85.69 86 GLN A C 1
ATOM 672 O O . GLN A 1 86 ? 2.314 -27.406 4.484 1 85.69 86 GLN A O 1
ATOM 677 N N . LYS A 1 87 ? 1.816 -27.219 2.371 1 94.44 87 LYS A N 1
ATOM 678 C CA . LYS A 1 87 ? 3.074 -27.766 1.87 1 94.44 87 LYS A CA 1
ATOM 679 C C . LYS A 1 87 ? 3.805 -26.75 0.995 1 94.44 87 LYS A C 1
ATOM 681 O O . LYS A 1 87 ? 3.176 -26.016 0.226 1 94.44 87 LYS A O 1
ATOM 686 N N . PRO A 1 88 ? 5.113 -26.75 1.062 1 96.81 88 PRO A N 1
ATOM 687 C CA . PRO A 1 88 ? 5.852 -25.797 0.233 1 96.81 88 PRO A CA 1
ATOM 688 C C . PRO A 1 88 ? 5.738 -26.094 -1.259 1 96.81 88 PRO A C 1
ATOM 690 O O . PRO A 1 88 ? 5.602 -27.266 -1.648 1 96.81 88 PRO A O 1
ATOM 693 N N . ILE A 1 89 ? 5.762 -25.125 -2.055 1 97 89 ILE A N 1
ATOM 694 C CA . ILE A 1 89 ? 5.645 -25.266 -3.502 1 97 89 ILE A CA 1
ATOM 695 C C . ILE A 1 89 ? 6.879 -24.672 -4.18 1 97 89 ILE A C 1
ATOM 697 O O . ILE A 1 89 ? 7.273 -23.531 -3.887 1 97 89 ILE A O 1
ATOM 701 N N . LEU A 1 90 ? 7.477 -25.406 -5.004 1 96.88 90 LEU A N 1
ATOM 702 C CA . LEU A 1 90 ? 8.492 -24.891 -5.922 1 96.88 90 LEU A CA 1
ATOM 703 C C . LEU A 1 90 ? 7.902 -24.641 -7.305 1 96.88 90 LEU A C 1
ATOM 705 O O . LEU A 1 90 ? 7.379 -25.562 -7.938 1 96.88 90 LEU A O 1
ATOM 709 N N . GLY A 1 91 ? 7.941 -23.391 -7.707 1 95.5 91 GLY A N 1
ATOM 710 C CA . GLY A 1 91 ? 7.469 -23.062 -9.039 1 95.5 91 GLY A CA 1
ATOM 711 C C . GLY A 1 91 ? 8.555 -23.141 -10.102 1 95.5 91 GLY A C 1
ATOM 712 O O . GLY A 1 91 ? 9.617 -22.531 -9.961 1 95.5 91 GLY A O 1
ATOM 713 N N . VAL A 1 92 ? 8.297 -23.938 -11.148 1 94.06 92 VAL A N 1
ATOM 714 C CA . VAL A 1 92 ? 9.188 -24.062 -12.305 1 94.06 92 VAL A CA 1
ATOM 715 C C . VAL A 1 92 ? 8.516 -23.469 -13.539 1 94.06 92 VAL A C 1
ATOM 717 O O . VAL A 1 92 ? 7.473 -23.953 -13.984 1 94.06 92 VAL A O 1
ATOM 720 N N . ASN A 1 93 ? 9.164 -22.453 -14.039 1 90.06 93 ASN A N 1
ATOM 721 C CA . ASN A 1 93 ? 8.594 -21.766 -15.18 1 90.06 93 ASN A CA 1
ATOM 722 C C . ASN A 1 93 ? 8.867 -22.516 -16.484 1 90.06 93 ASN A C 1
ATOM 724 O O . ASN A 1 93 ? 10.016 -22.812 -16.797 1 90.06 93 ASN A O 1
ATOM 728 N N . SER A 1 94 ? 7.859 -22.844 -17.297 1 80 94 SER A N 1
ATOM 729 C CA . SER A 1 94 ? 8.008 -23.547 -18.578 1 80 94 SER A CA 1
ATOM 730 C C . SER A 1 94 ? 7.961 -22.578 -19.75 1 80 94 SER A C 1
ATOM 732 O O . SER A 1 94 ? 7.922 -23 -20.906 1 80 94 SER A O 1
ATOM 734 N N . GLY A 1 95 ? 7.988 -21.328 -19.609 1 76.56 95 GLY A N 1
ATOM 735 C CA . GLY A 1 95 ? 7.984 -20.281 -20.625 1 76.56 95 GLY A CA 1
ATOM 736 C C . GLY A 1 95 ? 8.594 -18.984 -20.141 1 76.56 95 GLY A C 1
ATOM 737 O O . GLY A 1 95 ? 9.781 -18.922 -19.812 1 76.56 95 GLY A O 1
ATOM 738 N N . ARG A 1 96 ? 7.672 -18.047 -20 1 74.5 96 ARG A N 1
ATOM 739 C CA . ARG A 1 96 ? 8.133 -16.734 -19.562 1 74.5 96 ARG A CA 1
ATOM 740 C C . ARG A 1 96 ? 8.156 -16.656 -18.031 1 74.5 96 ARG A C 1
ATOM 742 O O . ARG A 1 96 ? 7.305 -17.25 -17.359 1 74.5 96 ARG A O 1
ATOM 749 N N . LEU A 1 97 ? 9.078 -15.961 -17.516 1 81.06 97 LEU A N 1
ATOM 750 C CA . LEU A 1 97 ? 9.266 -15.781 -16.078 1 81.06 97 LEU A CA 1
ATOM 751 C C . LEU A 1 97 ? 7.992 -15.242 -15.438 1 81.06 97 LEU A C 1
ATOM 753 O O . LEU A 1 97 ? 7.355 -14.336 -15.977 1 81.06 97 LEU A O 1
ATOM 757 N N . GLY A 1 98 ? 7.59 -15.914 -14.352 1 87.38 98 GLY A N 1
ATOM 758 C CA . GLY A 1 98 ? 6.43 -15.461 -13.594 1 87.38 98 GLY A CA 1
ATOM 759 C C . GLY A 1 98 ? 6.797 -14.742 -12.312 1 87.38 98 GLY A C 1
ATOM 760 O O . GLY A 1 98 ? 7.977 -14.594 -11.992 1 87.38 98 GLY A O 1
ATOM 761 N N . PHE A 1 99 ? 5.836 -14.242 -11.641 1 91.19 99 PHE A N 1
ATOM 762 C CA . PHE A 1 99 ? 6.055 -13.555 -10.367 1 91.19 99 PHE A CA 1
ATOM 763 C C . PHE A 1 99 ? 6.113 -14.555 -9.219 1 91.19 99 PHE A C 1
ATOM 765 O O . PHE A 1 99 ? 6.602 -14.234 -8.133 1 91.19 99 PHE A O 1
ATOM 772 N N . MET A 1 100 ? 5.629 -15.805 -9.484 1 91.94 100 MET A N 1
ATOM 773 C CA . MET A 1 100 ? 5.648 -16.812 -8.422 1 91.94 100 MET A CA 1
ATOM 774 C C . MET A 1 100 ? 6.48 -18.016 -8.836 1 91.94 100 MET A C 1
ATOM 776 O O . MET A 1 100 ? 6.938 -18.781 -7.98 1 91.94 100 MET A O 1
ATOM 780 N N . ALA A 1 101 ? 6.602 -18.281 -10.094 1 89.44 101 ALA A N 1
ATOM 781 C CA . ALA A 1 101 ? 7.434 -19.344 -10.617 1 89.44 101 ALA A CA 1
ATOM 782 C C . ALA A 1 101 ? 8.805 -18.828 -11.047 1 89.44 101 ALA A C 1
ATOM 784 O O . ALA A 1 101 ? 8.984 -18.438 -12.203 1 89.44 101 ALA A O 1
ATOM 785 N N . TYR A 1 102 ? 9.773 -19 -10.18 1 87.56 102 TYR A N 1
ATOM 786 C CA . TYR A 1 102 ? 11.055 -18.312 -10.336 1 87.56 102 TYR A CA 1
ATOM 787 C C . TYR A 1 102 ? 12.047 -19.172 -11.109 1 87.56 102 TYR A C 1
ATOM 789 O O . TYR A 1 102 ? 12.984 -18.656 -11.711 1 87.56 102 TYR A O 1
ATOM 797 N N . THR A 1 103 ? 11.828 -20.469 -11.07 1 91.12 103 THR A N 1
ATOM 798 C CA . THR A 1 103 ? 12.836 -21.375 -11.602 1 91.12 103 THR A CA 1
ATOM 799 C C . THR A 1 103 ? 12.656 -21.547 -13.109 1 91.12 103 THR A C 1
ATOM 801 O O . THR A 1 103 ? 11.594 -21.969 -13.578 1 91.12 103 THR A O 1
ATOM 804 N N . GLN A 1 104 ? 13.656 -21.234 -13.812 1 89.38 104 GLN A N 1
ATOM 805 C CA . GLN A 1 104 ? 13.641 -21.453 -15.258 1 89.38 104 GLN A CA 1
ATOM 806 C C . GLN A 1 104 ? 13.984 -22.906 -15.594 1 89.38 104 GLN A C 1
ATOM 808 O O . GLN A 1 104 ? 14.641 -23.594 -14.805 1 89.38 104 GLN A O 1
ATOM 813 N N . LYS A 1 105 ? 13.578 -23.328 -16.734 1 89.06 105 LYS A N 1
ATOM 814 C CA . LYS A 1 105 ? 13.75 -24.719 -17.172 1 89.06 105 LYS A CA 1
ATOM 815 C C . LYS A 1 105 ? 15.219 -25.125 -17.172 1 89.06 105 LYS A C 1
ATOM 817 O O . LYS A 1 105 ? 15.555 -26.25 -16.812 1 89.06 105 LYS A O 1
ATOM 822 N N . GLU A 1 106 ? 16.078 -24.156 -17.5 1 89.88 106 GLU A N 1
ATOM 823 C CA . GLU A 1 106 ? 17.5 -24.438 -17.609 1 89.88 106 GLU A CA 1
ATOM 824 C C . GLU A 1 106 ? 18.125 -24.688 -16.25 1 89.88 106 GLU A C 1
ATOM 826 O O . GLU A 1 106 ? 19.219 -25.25 -16.141 1 89.88 106 GLU A O 1
ATOM 831 N N . ASN A 1 107 ? 17.422 -24.312 -15.242 1 92.56 107 ASN A N 1
ATOM 832 C CA . ASN A 1 107 ? 17.984 -24.391 -13.898 1 92.56 107 ASN A CA 1
ATOM 833 C C . ASN A 1 107 ? 17.297 -25.469 -13.062 1 92.56 107 ASN A C 1
ATOM 835 O O . ASN A 1 107 ? 17.484 -25.516 -11.844 1 92.56 107 ASN A O 1
ATOM 839 N N . ILE A 1 108 ? 16.562 -26.375 -13.656 1 94.62 108 ILE A N 1
ATOM 840 C CA . ILE A 1 108 ? 15.75 -27.344 -12.945 1 94.62 108 ILE A CA 1
ATOM 841 C C . ILE A 1 108 ? 16.641 -28.25 -12.109 1 94.62 108 ILE A C 1
ATOM 843 O O . ILE A 1 108 ? 16.391 -28.484 -10.922 1 94.62 108 ILE A O 1
ATOM 847 N N . ALA A 1 109 ? 17.703 -28.75 -12.695 1 95.94 109 ALA A N 1
ATOM 848 C CA . ALA A 1 109 ? 18.578 -29.688 -11.992 1 95.94 109 ALA A CA 1
ATOM 849 C C . ALA A 1 109 ? 19.172 -29.047 -10.734 1 95.94 109 ALA A C 1
ATOM 851 O O . ALA A 1 109 ? 19.141 -29.641 -9.656 1 95.94 109 ALA A O 1
ATOM 852 N N . GLN A 1 110 ? 19.641 -27.859 -10.922 1 96.19 110 GLN A N 1
ATOM 853 C CA . GLN A 1 110 ? 20.219 -27.156 -9.781 1 96.19 110 GLN A CA 1
ATOM 854 C C . GLN A 1 110 ? 19.141 -26.859 -8.727 1 96.19 110 GLN A C 1
ATOM 856 O O . GLN A 1 110 ? 19.391 -26.969 -7.527 1 96.19 110 GLN A O 1
ATOM 861 N N . ALA A 1 111 ? 18 -26.469 -9.148 1 96.12 111 ALA A N 1
ATOM 862 C CA . ALA A 1 111 ? 16.891 -26.172 -8.242 1 96.12 111 ALA A CA 1
ATOM 863 C C . ALA A 1 111 ? 16.516 -27.391 -7.406 1 96.12 111 ALA A C 1
ATOM 865 O O . ALA A 1 111 ? 16.328 -27.281 -6.191 1 96.12 111 ALA A O 1
ATOM 866 N N . LEU A 1 112 ? 16.484 -28.516 -8.055 1 97.31 112 LEU A N 1
ATOM 867 C CA . LEU A 1 112 ? 16.125 -29.75 -7.355 1 97.31 112 LEU A CA 1
ATOM 868 C C . LEU A 1 112 ? 17.219 -30.156 -6.383 1 97.31 112 LEU A C 1
ATOM 870 O O . LEU A 1 112 ? 16.922 -30.703 -5.309 1 97.31 112 LEU A O 1
ATOM 874 N N . THR A 1 113 ? 18.422 -29.953 -6.773 1 97.44 113 THR A N 1
ATOM 875 C CA . THR A 1 113 ? 19.531 -30.234 -5.871 1 97.44 113 THR A CA 1
ATOM 876 C C . THR A 1 113 ? 19.453 -29.344 -4.629 1 97.44 113 THR A C 1
ATOM 878 O O . THR A 1 113 ? 19.578 -29.844 -3.506 1 97.44 113 THR A O 1
ATOM 881 N N . ASP A 1 114 ? 19.234 -28.031 -4.867 1 96.81 114 ASP A N 1
ATOM 882 C CA . ASP A 1 114 ? 19.062 -27.109 -3.746 1 96.81 114 ASP A CA 1
ATOM 883 C C . ASP A 1 114 ? 17.922 -27.547 -2.838 1 96.81 114 ASP A C 1
ATOM 885 O O . ASP A 1 114 ? 18.047 -27.516 -1.611 1 96.81 114 ASP A O 1
ATOM 889 N N . LEU A 1 115 ? 16.891 -27.984 -3.445 1 95.75 115 LEU A N 1
ATOM 890 C CA . LEU A 1 115 ? 15.719 -28.438 -2.707 1 95.75 115 LEU A CA 1
ATOM 891 C C . LEU A 1 115 ? 16.062 -29.656 -1.854 1 95.75 115 LEU A C 1
ATOM 893 O O . LEU A 1 115 ? 15.734 -29.703 -0.666 1 95.75 115 LEU A O 1
ATOM 897 N N . ARG A 1 116 ? 16.688 -30.609 -2.43 1 95.75 116 ARG A N 1
ATOM 898 C CA . ARG A 1 116 ? 17.062 -31.844 -1.75 1 95.75 116 ARG A CA 1
ATOM 899 C C . ARG A 1 116 ? 17.984 -31.578 -0.567 1 95.75 116 ARG A C 1
ATOM 901 O O . ARG A 1 116 ? 17.875 -32.219 0.475 1 95.75 116 ARG A O 1
ATOM 908 N N . GLU A 1 117 ? 18.844 -30.578 -0.723 1 96.38 117 GLU A N 1
ATOM 909 C CA . GLU A 1 117 ? 19.844 -30.266 0.286 1 96.38 117 GLU A CA 1
ATOM 910 C C . GLU A 1 117 ? 19.297 -29.312 1.34 1 96.38 117 GLU A C 1
ATOM 912 O O . GLU A 1 117 ? 20 -28.984 2.307 1 96.38 117 GLU A O 1
ATOM 917 N N . GLY A 1 118 ? 18.109 -28.859 1.146 1 95.94 118 GLY A N 1
ATOM 918 C CA . GLY A 1 118 ? 17.5 -27.953 2.098 1 95.94 118 GLY A CA 1
ATOM 919 C C . GLY A 1 118 ? 18.016 -26.531 1.972 1 95.94 118 GLY A C 1
ATOM 920 O O . GLY A 1 118 ? 17.891 -25.734 2.908 1 95.94 118 GLY A O 1
ATOM 921 N N . ASN A 1 119 ? 18.625 -26.25 0.817 1 96.94 119 ASN A N 1
ATOM 922 C CA . ASN A 1 119 ? 19.156 -24.922 0.558 1 96.94 119 ASN A CA 1
ATOM 923 C C . ASN A 1 119 ? 18.109 -24 -0.05 1 96.94 119 ASN A C 1
ATOM 925 O O . ASN A 1 119 ? 18.172 -23.672 -1.233 1 96.94 119 ASN A O 1
ATOM 929 N N . TYR A 1 120 ? 17.141 -23.641 0.716 1 95.81 120 TYR A N 1
ATOM 930 C CA . TYR A 1 120 ? 16.062 -22.75 0.279 1 95.81 120 TYR A CA 1
ATOM 931 C C . TYR A 1 120 ? 15.398 -22.078 1.471 1 95.81 120 TYR A C 1
ATOM 933 O O . TYR A 1 120 ? 15.609 -22.469 2.617 1 95.81 120 TYR A O 1
ATOM 941 N N . ARG A 1 121 ? 14.727 -21 1.221 1 94.44 121 ARG A N 1
ATOM 942 C CA . ARG A 1 121 ? 13.898 -20.344 2.223 1 94.44 121 ARG A CA 1
ATOM 943 C C . ARG A 1 121 ? 12.422 -20.406 1.842 1 94.44 121 ARG A C 1
ATOM 945 O O . ARG A 1 121 ? 12.086 -20.641 0.677 1 94.44 121 ARG A O 1
ATOM 952 N N . ILE A 1 122 ? 11.562 -20.281 2.887 1 94.88 122 ILE A N 1
ATOM 953 C CA . ILE A 1 122 ? 10.125 -20.281 2.654 1 94.88 122 ILE A CA 1
ATOM 954 C C . ILE A 1 122 ? 9.609 -18.844 2.602 1 94.88 122 ILE A C 1
ATOM 956 O O . ILE A 1 122 ? 9.883 -18.047 3.502 1 94.88 122 ILE A O 1
ATOM 960 N N . ASP A 1 123 ? 9.031 -18.547 1.504 1 93.75 123 ASP A N 1
ATOM 961 C CA . ASP A 1 123 ? 8.328 -17.281 1.335 1 93.75 123 ASP A CA 1
ATOM 962 C C . ASP A 1 123 ? 6.824 -17.453 1.543 1 93.75 123 ASP A C 1
ATOM 964 O O . ASP A 1 123 ? 6.121 -17.938 0.654 1 93.75 123 ASP A O 1
ATOM 968 N N . LYS A 1 124 ? 6.32 -17.031 2.66 1 94.12 124 LYS A N 1
ATOM 969 C CA . LYS A 1 124 ? 4.906 -17.203 2.984 1 94.12 124 LYS A CA 1
ATOM 970 C C . LYS A 1 124 ? 4.055 -16.141 2.287 1 94.12 124 LYS A C 1
ATOM 972 O O . LYS A 1 124 ? 4.258 -14.938 2.488 1 94.12 124 LYS A O 1
ATOM 977 N N . ARG A 1 125 ? 3.188 -16.625 1.463 1 95.44 125 ARG A N 1
ATOM 978 C CA . ARG A 1 125 ? 2.246 -15.742 0.772 1 95.44 125 ARG A CA 1
ATOM 979 C C . ARG A 1 125 ? 0.866 -15.805 1.419 1 95.44 125 ARG A C 1
ATOM 981 O O . ARG A 1 125 ? 0.217 -16.844 1.414 1 95.44 125 ARG A O 1
ATOM 988 N N . TYR A 1 126 ? 0.461 -14.695 1.896 1 93.88 126 TYR A N 1
ATOM 989 C CA . TYR A 1 126 ? -0.841 -14.648 2.551 1 93.88 126 TYR A CA 1
ATOM 990 C C . TYR A 1 126 ? -1.961 -14.5 1.527 1 93.88 126 TYR A C 1
ATOM 992 O O . TYR A 1 126 ? -1.799 -13.812 0.515 1 93.88 126 TYR A O 1
ATOM 1000 N N . LEU A 1 127 ? -3.066 -15.148 1.854 1 96.19 127 LEU A N 1
ATOM 1001 C CA . LEU A 1 127 ? -4.273 -15.016 1.043 1 96.19 127 LEU A CA 1
ATOM 1002 C C . LEU A 1 127 ? -5.242 -14.016 1.67 1 96.19 127 LEU A C 1
ATOM 1004 O O . LEU A 1 127 ? -5.098 -13.656 2.84 1 96.19 127 LEU A O 1
ATOM 1008 N N . LEU A 1 128 ? -6.133 -13.539 0.834 1 97.88 128 LEU A N 1
ATOM 1009 C CA . LEU A 1 128 ? -7.324 -12.883 1.358 1 97.88 128 LEU A CA 1
ATOM 1010 C C . LEU A 1 128 ? -8.469 -13.883 1.499 1 97.88 128 LEU A C 1
ATOM 1012 O O . LEU A 1 128 ? -8.523 -14.875 0.777 1 97.88 128 LEU A O 1
ATOM 1016 N N . GLU A 1 129 ? -9.32 -13.672 2.43 1 98 129 GLU A N 1
ATOM 1017 C CA . GLU A 1 129 ? -10.547 -14.453 2.598 1 98 129 GLU A CA 1
ATOM 1018 C C . GLU A 1 129 ? -11.781 -13.562 2.559 1 98 129 GLU A C 1
ATOM 1020 O O . GLU A 1 129 ? -11.766 -12.445 3.086 1 98 129 GLU A O 1
ATOM 1025 N N . ALA A 1 130 ? -12.781 -13.961 1.906 1 98.44 130 ALA A N 1
ATOM 1026 C CA . ALA A 1 130 ? -14.086 -13.297 1.856 1 98.44 130 ALA A CA 1
ATOM 1027 C C . ALA A 1 130 ? -15.18 -14.203 2.41 1 98.44 130 ALA A C 1
ATOM 1029 O O . ALA A 1 130 ? -15.297 -15.367 2.016 1 98.44 130 ALA A O 1
ATOM 1030 N N . GLU A 1 131 ? -15.883 -13.711 3.328 1 98.25 131 GLU A N 1
ATOM 1031 C CA . GLU A 1 131 ? -17.031 -14.43 3.881 1 98.25 131 GLU A CA 1
ATOM 1032 C C . GLU A 1 131 ? -18.344 -13.758 3.486 1 98.25 131 GLU A C 1
ATOM 1034 O O . GLU A 1 131 ? -18.547 -12.57 3.74 1 98.25 131 GLU A O 1
ATOM 1039 N N . ASP A 1 132 ? -19.219 -14.5 2.896 1 97.56 132 ASP A N 1
ATOM 1040 C CA . ASP A 1 132 ? -20.5 -13.906 2.518 1 97.56 132 ASP A CA 1
ATOM 1041 C C . ASP A 1 132 ? -21.516 -14.023 3.654 1 97.56 132 ASP A C 1
ATOM 1043 O O . ASP A 1 132 ? -21.188 -14.508 4.738 1 97.56 132 ASP A O 1
ATOM 1047 N N . SER A 1 133 ? -22.703 -13.531 3.41 1 95.88 133 SER A N 1
ATOM 1048 C CA . SER A 1 133 ? -23.719 -13.445 4.445 1 95.88 133 SER A CA 1
ATOM 1049 C C . SER A 1 133 ? -24.188 -14.828 4.883 1 95.88 133 SER A C 1
ATOM 1051 O O . SER A 1 133 ? -24.734 -14.984 5.973 1 95.88 133 SER A O 1
ATOM 1053 N N . GLU A 1 134 ? -24 -15.844 4.055 1 95.38 134 GLU A N 1
ATOM 1054 C CA . GLU A 1 134 ? -24.422 -17.203 4.375 1 95.38 134 GLU A CA 1
ATOM 1055 C C . GLU A 1 134 ? -23.312 -17.969 5.094 1 95.38 134 GLU A C 1
ATOM 1057 O O . GLU A 1 134 ? -23.5 -19.125 5.48 1 95.38 134 GLU A O 1
ATOM 1062 N N . GLY A 1 135 ? -22.203 -17.406 5.219 1 96.31 135 GLY A N 1
ATOM 1063 C CA . GLY A 1 135 ? -21.109 -18.031 5.934 1 96.31 135 GLY A CA 1
ATOM 1064 C C . GLY A 1 135 ? -20.141 -18.766 5.023 1 96.31 135 GLY A C 1
ATOM 1065 O O . GLY A 1 135 ? -19.203 -19.406 5.5 1 96.31 135 GLY A O 1
ATOM 1066 N N . THR A 1 136 ? -20.406 -18.688 3.711 1 96.38 136 THR A N 1
ATOM 1067 C CA . THR A 1 136 ? -19.484 -19.297 2.766 1 96.38 136 THR A CA 1
ATOM 1068 C C . THR A 1 136 ? -18.172 -18.516 2.707 1 96.38 136 THR A C 1
ATOM 1070 O O . THR A 1 136 ? -18.188 -17.281 2.637 1 96.38 136 THR A O 1
ATOM 1073 N N . ILE A 1 137 ? -17.031 -19.219 2.74 1 96.62 137 ILE A N 1
ATOM 1074 C CA . ILE A 1 137 ? -15.719 -18.578 2.744 1 96.62 137 ILE A CA 1
ATOM 1075 C C . ILE A 1 137 ? -15.023 -18.812 1.407 1 96.62 137 ILE A C 1
ATOM 1077 O O . ILE A 1 137 ? -14.992 -19.938 0.906 1 96.62 137 ILE A O 1
ATOM 1081 N N . TYR A 1 138 ? -14.539 -17.781 0.792 1 96.62 138 TYR A N 1
ATOM 1082 C CA . TYR A 1 138 ? -13.742 -17.797 -0.428 1 96.62 138 TYR A CA 1
ATOM 1083 C C . TYR A 1 138 ? -12.312 -17.344 -0.154 1 96.62 138 TYR A C 1
ATOM 1085 O O . TYR A 1 138 ? -12.094 -16.422 0.629 1 96.62 138 TYR A O 1
ATOM 1093 N N . HIS A 1 139 ? -11.359 -18 -0.759 1 96.62 139 HIS A N 1
ATOM 1094 C CA . HIS A 1 139 ? -9.961 -17.609 -0.618 1 96.62 139 HIS A CA 1
ATOM 1095 C C . HIS A 1 139 ? -9.375 -17.156 -1.954 1 96.62 139 HIS A C 1
ATOM 1097 O O . HIS A 1 139 ? -9.68 -17.734 -2.996 1 96.62 139 HIS A O 1
ATOM 1103 N N . ALA A 1 140 ? -8.57 -16.141 -1.903 1 97.12 140 ALA A N 1
ATOM 1104 C CA . ALA A 1 140 ? -7.887 -15.656 -3.102 1 97.12 140 ALA A CA 1
ATOM 1105 C C . ALA A 1 140 ? -6.418 -15.359 -2.814 1 97.12 140 ALA A C 1
ATOM 1107 O O . ALA A 1 140 ? -6.102 -14.609 -1.892 1 97.12 140 ALA A O 1
ATOM 1108 N N . LEU A 1 141 ? -5.562 -15.969 -3.584 1 96.94 141 LEU A N 1
ATOM 1109 C CA . LEU A 1 141 ? -4.137 -15.664 -3.508 1 96.94 141 LEU A CA 1
ATOM 1110 C C . LEU A 1 141 ? -3.82 -14.344 -4.199 1 96.94 141 LEU A C 1
ATOM 1112 O O . LEU A 1 141 ? -2.951 -13.594 -3.75 1 96.94 141 LEU A O 1
ATOM 1116 N N . ASN A 1 142 ? -4.559 -14.102 -5.266 1 97.94 142 ASN A N 1
ATOM 1117 C CA . ASN A 1 142 ? -4.383 -12.859 -6.008 1 97.94 142 ASN A CA 1
ATOM 1118 C C . ASN A 1 142 ? -5.449 -11.836 -5.645 1 97.94 142 ASN A C 1
ATOM 1120 O O . ASN A 1 142 ? -5.156 -10.836 -4.977 1 97.94 142 ASN A O 1
ATOM 1124 N N . GLU A 1 143 ? -6.719 -12.117 -6.039 1 98.62 143 GLU A N 1
ATOM 1125 C CA . GLU A 1 143 ? -7.672 -11.031 -5.805 1 98.62 143 GLU A CA 1
ATOM 1126 C C . GLU A 1 143 ? -9.109 -11.555 -5.82 1 98.62 143 GLU A C 1
ATOM 1128 O O . GLU A 1 143 ? -9.375 -12.633 -6.34 1 98.62 143 GLU A O 1
ATOM 1133 N N . PHE A 1 144 ? -9.961 -10.844 -5.207 1 98.81 144 PHE A N 1
ATOM 1134 C CA . PHE A 1 144 ? -11.391 -10.844 -5.465 1 98.81 144 PHE A CA 1
ATOM 1135 C C . PHE A 1 144 ? -11.758 -9.789 -6.496 1 98.81 144 PHE A C 1
ATOM 1137 O O . PHE A 1 144 ? -11.211 -8.68 -6.48 1 98.81 144 PHE A O 1
ATOM 1144 N N . LEU A 1 145 ? -12.672 -10.133 -7.391 1 98.69 145 LEU A N 1
ATOM 1145 C CA . LEU A 1 145 ? -13.086 -9.227 -8.461 1 98.69 145 LEU A CA 1
ATOM 1146 C C . LEU A 1 145 ? -14.609 -9.094 -8.5 1 98.69 145 LEU A C 1
ATOM 1148 O O . LEU A 1 145 ? -15.32 -10.102 -8.438 1 98.69 145 LEU A O 1
ATOM 1152 N N . PHE A 1 146 ? -15.086 -7.926 -8.484 1 98.06 146 PHE A N 1
ATOM 1153 C CA . PHE A 1 146 ? -16.484 -7.574 -8.734 1 98.06 146 PHE A CA 1
ATOM 1154 C C . PHE A 1 146 ? -16.609 -6.789 -10.039 1 98.06 146 PHE A C 1
ATOM 1156 O O . PHE A 1 146 ? -16.234 -5.617 -10.102 1 98.06 146 PHE A O 1
ATOM 1163 N N . ALA A 1 147 ? -17.125 -7.395 -11.086 1 96 147 ALA A N 1
ATOM 1164 C CA . ALA A 1 147 ? -17.062 -6.758 -12.398 1 96 147 ALA A CA 1
ATOM 1165 C C . ALA A 1 147 ? -18.375 -6.934 -13.156 1 96 147 ALA A C 1
ATOM 1167 O O . ALA A 1 147 ? -19.219 -7.742 -12.766 1 96 147 ALA A O 1
ATOM 1168 N N . LYS A 1 148 ? -18.531 -6.168 -14.18 1 90.69 148 LYS A N 1
ATOM 1169 C CA . LYS A 1 148 ? -19.703 -6.293 -15.047 1 90.69 148 LYS A CA 1
ATOM 1170 C C . LYS A 1 148 ? -19.703 -7.625 -15.781 1 90.69 148 LYS A C 1
ATOM 1172 O O . LYS A 1 148 ? -18.641 -8.125 -16.172 1 90.69 148 LYS A O 1
ATOM 1177 N N . LYS A 1 149 ? -20.844 -8.109 -15.891 1 87.12 149 LYS A N 1
ATOM 1178 C CA . LYS A 1 149 ? -21.047 -9.359 -16.609 1 87.12 149 LYS A CA 1
ATOM 1179 C C . LYS A 1 149 ? -21.828 -9.125 -17.906 1 87.12 149 LYS A C 1
ATOM 1181 O O . LYS A 1 149 ? -22.984 -8.734 -17.859 1 87.12 149 LYS A O 1
ATOM 1186 N N . ASP A 1 150 ? -21.188 -9.406 -18.969 1 81.75 150 ASP A N 1
ATOM 1187 C CA . ASP A 1 150 ? -21.828 -9.375 -20.281 1 81.75 150 ASP A CA 1
ATOM 1188 C C . ASP A 1 150 ? -22.578 -8.062 -20.5 1 81.75 150 ASP A C 1
ATOM 1190 O O . ASP A 1 150 ? -23.719 -8.055 -20.969 1 81.75 150 ASP A O 1
ATOM 1194 N N . SER A 1 151 ? -22.094 -7.008 -20.062 1 81.38 151 SER A N 1
ATOM 1195 C CA . SER A 1 151 ? -22.766 -5.715 -20.188 1 81.38 151 SER A CA 1
ATOM 1196 C C . SER A 1 151 ? -21.766 -4.605 -20.484 1 81.38 151 SER A C 1
ATOM 1198 O O . SER A 1 151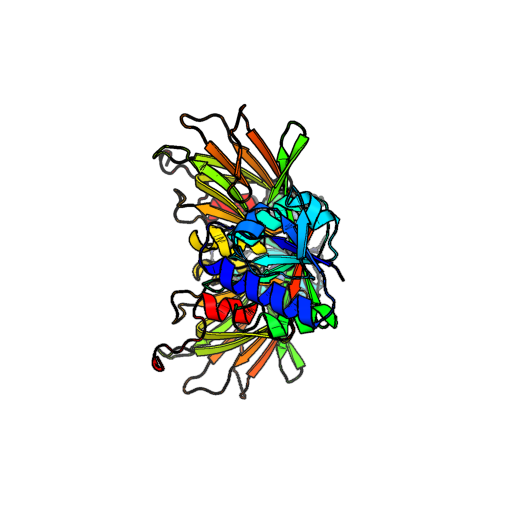 ? -20.578 -4.738 -20.172 1 81.38 151 SER A O 1
ATOM 1200 N N . THR A 1 152 ? -22.25 -3.582 -21.125 1 82.81 152 THR A N 1
ATOM 1201 C CA . THR A 1 152 ? -21.438 -2.393 -21.359 1 82.81 152 THR A CA 1
ATOM 1202 C C . THR A 1 152 ? -21.609 -1.397 -20.219 1 82.81 152 THR A C 1
ATOM 1204 O O . THR A 1 152 ? -20.844 -0.441 -20.109 1 82.81 152 THR A O 1
ATOM 1207 N N . SER A 1 153 ? -22.5 -1.706 -19.391 1 85.38 153 SER A N 1
ATOM 1208 C CA . SER A 1 153 ? -22.797 -0.771 -18.312 1 85.38 153 SER A CA 1
ATOM 1209 C C . SER A 1 153 ? -21.828 -0.971 -17.141 1 85.38 153 SER A C 1
ATOM 1211 O O . SER A 1 153 ? -21.406 -2.094 -16.875 1 85.38 153 SER A O 1
ATOM 1213 N N . MET A 1 154 ? -21.625 0.059 -16.438 1 90.56 154 MET A N 1
ATOM 1214 C CA . MET A 1 154 ? -20.766 0.027 -15.258 1 90.56 154 MET A CA 1
ATOM 1215 C C . MET A 1 154 ? -21.469 -0.667 -14.094 1 90.56 154 MET A C 1
ATOM 1217 O O . MET A 1 154 ? -22.703 -0.747 -14.062 1 90.56 154 MET A O 1
A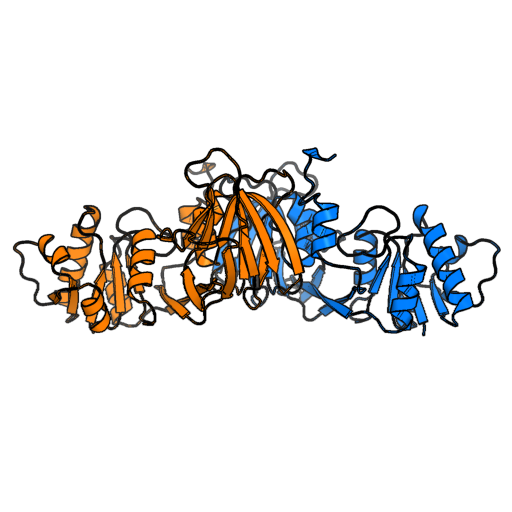TOM 1221 N N . VAL A 1 155 ? -20.656 -1.171 -13.227 1 93.19 155 VAL A N 1
ATOM 1222 C CA . VAL A 1 155 ? -21.219 -1.718 -11.992 1 93.19 155 VAL A CA 1
ATOM 1223 C C . VAL A 1 155 ? -21.141 -0.667 -10.891 1 93.19 155 VAL A C 1
ATOM 1225 O O . VAL A 1 155 ? -20.344 0.263 -10.953 1 93.19 155 VAL A O 1
ATOM 1228 N N . ASN A 1 156 ? -22.031 -0.783 -9.992 1 94.31 156 ASN A N 1
ATOM 1229 C CA . ASN A 1 156 ? -22.047 -0.004 -8.758 1 94.31 156 ASN A CA 1
ATOM 1230 C C . ASN A 1 156 ? -21.75 -0.878 -7.539 1 94.31 156 ASN A C 1
ATOM 1232 O O . ASN A 1 156 ? -22.562 -1.71 -7.152 1 94.31 156 ASN A O 1
ATOM 1236 N N . VAL A 1 157 ? -20.609 -0.665 -6.938 1 96.19 157 VAL A N 1
ATOM 1237 C CA . VAL A 1 157 ? -20.141 -1.491 -5.832 1 96.19 157 VAL A CA 1
ATOM 1238 C C . VAL A 1 157 ? -19.797 -0.607 -4.637 1 96.19 157 VAL A C 1
ATOM 1240 O O . VAL A 1 157 ? -19 0.322 -4.75 1 96.19 157 VAL A O 1
ATOM 1243 N N . SER A 1 158 ? -20.391 -0.923 -3.504 1 97.31 158 SER A N 1
ATOM 1244 C CA . SER A 1 158 ? -20.125 -0.157 -2.291 1 97.31 158 SER A CA 1
ATOM 1245 C C . SER A 1 158 ? -19.031 -0.803 -1.453 1 97.31 158 SER A C 1
ATOM 1247 O O . SER A 1 158 ? -18.984 -2.029 -1.328 1 97.31 158 SER A O 1
ATOM 1249 N N . ALA A 1 159 ? -18.188 0.011 -0.851 1 98.19 159 ALA A N 1
ATOM 1250 C CA . ALA A 1 159 ? -17.109 -0.483 0.005 1 98.19 159 ALA A CA 1
ATOM 1251 C C . ALA A 1 159 ? -17.125 0.213 1.363 1 98.19 159 ALA A C 1
ATOM 1253 O O . ALA A 1 159 ? -17.344 1.427 1.443 1 98.19 159 ALA A O 1
ATOM 1254 N N . GLU A 1 160 ? -16.984 -0.548 2.412 1 98.12 160 GLU A N 1
ATOM 1255 C CA . GLU A 1 160 ? -16.875 -0.096 3.797 1 98.12 160 GLU A CA 1
ATOM 1256 C C . GLU A 1 160 ? -15.695 -0.756 4.504 1 98.12 160 GLU A C 1
ATOM 1258 O O . GLU A 1 160 ? -15.461 -1.953 4.332 1 98.12 160 GLU A O 1
ATOM 1263 N N . TYR A 1 161 ? -14.945 0.047 5.203 1 97.31 161 TYR A N 1
ATOM 1264 C CA . TYR A 1 161 ? -13.773 -0.459 5.91 1 97.31 161 TYR A CA 1
ATOM 1265 C C . TYR A 1 161 ? -13.859 -0.149 7.398 1 97.31 161 TYR A C 1
ATOM 1267 O O . TYR A 1 161 ? -13.984 1.014 7.793 1 97.31 161 TYR A O 1
ATOM 1275 N N . ASP A 1 162 ? -13.758 -1.218 8.234 1 93.25 162 ASP A N 1
ATOM 1276 C CA . ASP A 1 162 ? -13.836 -1.06 9.68 1 93.25 162 ASP A CA 1
ATOM 1277 C C . ASP A 1 162 ? -15.047 -0.216 10.07 1 93.25 162 ASP A C 1
ATOM 1279 O O . ASP A 1 162 ? -14.922 0.759 10.812 1 93.25 162 ASP A O 1
ATOM 1283 N N . ASP A 1 163 ? -16.188 -0.47 9.359 1 90.56 163 ASP A N 1
ATOM 1284 C CA . ASP A 1 163 ? -17.5 0.096 9.617 1 90.56 163 ASP A CA 1
ATOM 1285 C C . ASP A 1 163 ? -17.578 1.555 9.172 1 90.56 163 ASP A C 1
ATOM 1287 O O . ASP A 1 163 ? -18.438 2.307 9.625 1 90.56 163 ASP A O 1
ATOM 1291 N N . MET A 1 164 ? -16.625 1.967 8.422 1 92.62 164 MET A N 1
ATOM 1292 C CA . MET A 1 164 ? -16.656 3.303 7.832 1 92.62 164 MET A CA 1
ATOM 1293 C C . MET A 1 164 ? -16.859 3.229 6.324 1 92.62 164 MET A C 1
ATOM 1295 O O . MET A 1 164 ? -16.141 2.51 5.629 1 92.62 164 MET A O 1
ATOM 1299 N N . PHE A 1 165 ? -17.797 3.955 5.879 1 95.56 165 PHE A N 1
ATOM 1300 C CA . PHE A 1 165 ? -18.109 3.984 4.453 1 95.56 165 PHE A CA 1
ATOM 1301 C C . PHE A 1 165 ? -16.969 4.613 3.658 1 95.56 165 PHE A C 1
ATOM 1303 O O . PHE A 1 165 ? -16.531 5.715 3.973 1 95.56 165 PHE A O 1
ATOM 1310 N N . ILE A 1 166 ? -16.438 3.877 2.686 1 96.62 166 ILE A N 1
ATOM 1311 C CA . ILE A 1 166 ? -15.391 4.398 1.821 1 96.62 166 ILE A CA 1
ATOM 1312 C C . ILE A 1 166 ? -16.016 5.16 0.654 1 96.62 166 ILE A C 1
ATOM 1314 O O . ILE A 1 166 ? -15.898 6.387 0.573 1 96.62 166 ILE A O 1
ATOM 1318 N N . ASN A 1 167 ? -16.719 4.445 -0.173 1 95.12 167 ASN A N 1
ATOM 1319 C CA . ASN A 1 167 ? -17.25 5.004 -1.413 1 95.12 167 ASN A CA 1
ATOM 1320 C C . ASN A 1 167 ? -18.203 4.023 -2.105 1 95.12 167 ASN A C 1
ATOM 1322 O O . ASN A 1 167 ? -18.219 2.838 -1.779 1 95.12 167 ASN A O 1
ATOM 1326 N N . ASN A 1 168 ? -19.016 4.57 -3.004 1 95.62 168 ASN A N 1
ATOM 1327 C CA . ASN A 1 168 ? -19.672 3.793 -4.051 1 95.62 168 ASN A CA 1
ATOM 1328 C C . ASN A 1 168 ? -18.906 3.871 -5.367 1 95.62 168 ASN A C 1
ATOM 1330 O O . ASN A 1 168 ? -18.844 4.934 -5.988 1 95.62 168 ASN A O 1
ATOM 1334 N N . TYR A 1 169 ? -18.438 2.771 -5.777 1 95.19 169 TYR A N 1
ATOM 1335 C CA . TYR A 1 169 ? -17.625 2.756 -6.992 1 95.19 169 TYR A CA 1
ATOM 1336 C C . TYR A 1 169 ? -18.5 2.477 -8.219 1 95.19 169 TYR A C 1
ATOM 1338 O O . TYR A 1 169 ? -19.125 1.416 -8.312 1 95.19 169 TYR A O 1
ATOM 1346 N N . TRP A 1 170 ? -18.562 3.393 -9.094 1 94.19 170 TRP A N 1
ATOM 1347 C CA . TRP A 1 170 ? -19.094 3.199 -10.438 1 94.19 170 TRP A CA 1
ATOM 1348 C C . TRP A 1 170 ? -17.969 2.957 -11.445 1 94.19 170 TRP A C 1
ATOM 1350 O O . TRP A 1 170 ? -17.188 3.867 -11.75 1 94.19 170 TRP A O 1
ATOM 1360 N N . ALA A 1 171 ? -17.859 1.765 -11.875 1 95.25 171 ALA A N 1
ATOM 1361 C CA . ALA A 1 171 ? -16.703 1.377 -12.68 1 95.25 171 ALA A CA 1
ATOM 1362 C C . ALA A 1 171 ? -16.984 0.094 -13.461 1 95.25 171 ALA A C 1
ATOM 1364 O O . ALA A 1 171 ? -18.078 -0.483 -13.344 1 95.25 171 ALA A O 1
ATOM 1365 N N . ASP A 1 172 ? -16.047 -0.325 -14.352 1 96 172 ASP A N 1
ATOM 1366 C CA . ASP A 1 172 ? -16.141 -1.627 -15.008 1 96 172 ASP A CA 1
ATOM 1367 C C . ASP A 1 172 ? -16.031 -2.762 -13.992 1 96 172 ASP A C 1
ATOM 1369 O O . ASP A 1 172 ? -16.5 -3.873 -14.234 1 96 172 ASP A O 1
ATOM 1373 N N . GLY A 1 173 ? -15.375 -2.443 -12.883 1 96.62 173 GLY A N 1
ATOM 1374 C CA . GLY A 1 173 ? -15.234 -3.402 -11.797 1 96.62 173 GLY A CA 1
ATOM 1375 C C . GLY A 1 173 ? -14.414 -2.873 -10.641 1 96.62 173 GLY A C 1
ATOM 1376 O O . GLY A 1 173 ? -13.945 -1.732 -10.672 1 96.62 173 GLY A O 1
ATOM 1377 N N . LEU A 1 174 ? -14.289 -3.652 -9.641 1 98.38 174 LEU A N 1
ATOM 1378 C CA . LEU A 1 174 ? -13.5 -3.361 -8.453 1 98.38 174 LEU A CA 1
ATOM 1379 C C . LEU A 1 174 ? -12.656 -4.566 -8.047 1 98.38 174 LEU A C 1
ATOM 1381 O O . LEU A 1 174 ? -13.18 -5.676 -7.918 1 98.38 174 LEU A O 1
ATOM 1385 N N . ILE A 1 175 ? -11.406 -4.344 -7.918 1 98.81 175 ILE A N 1
ATOM 1386 C CA . ILE A 1 175 ? -10.453 -5.383 -7.535 1 98.81 175 ILE A CA 1
ATOM 1387 C C . ILE A 1 175 ? -10.078 -5.219 -6.066 1 98.81 175 ILE A C 1
ATOM 1389 O O . ILE A 1 175 ? -9.797 -4.105 -5.609 1 98.81 175 ILE A O 1
ATOM 1393 N N . VAL A 1 176 ? -10.141 -6.242 -5.27 1 98.94 176 VAL A N 1
ATOM 1394 C CA . VAL A 1 176 ? -9.492 -6.32 -3.965 1 98.94 176 VAL A CA 1
ATOM 1395 C C . VAL A 1 176 ? -8.328 -7.309 -4.023 1 98.94 176 VAL A C 1
ATOM 1397 O O . VAL A 1 176 ? -8.531 -8.523 -4.031 1 98.94 176 VAL A O 1
ATOM 1400 N N . ALA A 1 177 ? -7.152 -6.797 -3.99 1 98.88 177 ALA A N 1
ATOM 1401 C CA . ALA A 1 177 ? -5.988 -7.629 -4.281 1 98.88 177 ALA A CA 1
ATOM 1402 C C . ALA A 1 177 ? -5.137 -7.836 -3.029 1 98.88 177 ALA A C 1
ATOM 1404 O O . ALA A 1 177 ? -5.008 -6.93 -2.203 1 98.88 177 ALA A O 1
ATOM 1405 N N . SER A 1 178 ? -4.574 -9.023 -2.896 1 98.5 178 SER A N 1
ATOM 1406 C CA . SER A 1 178 ? -3.514 -9.297 -1.932 1 98.5 178 SER A CA 1
ATOM 1407 C C . SER A 1 178 ? -2.178 -8.734 -2.404 1 98.5 178 SER A C 1
ATOM 1409 O O . SER A 1 178 ? -2.059 -8.273 -3.539 1 98.5 178 SER A O 1
ATOM 1411 N N . PRO A 1 179 ? -1.147 -8.742 -1.529 1 98.31 179 PRO A N 1
ATOM 1412 C CA . PRO A 1 179 ? 0.181 -8.344 -2.004 1 98.31 179 PRO A CA 1
ATOM 1413 C C . PRO A 1 179 ? 0.657 -9.188 -3.189 1 98.31 179 PRO A C 1
ATOM 1415 O O . PRO A 1 179 ? 1.203 -8.641 -4.152 1 98.31 179 PRO A O 1
ATOM 1418 N N . THR A 1 180 ? 0.377 -10.477 -3.145 1 97.5 180 THR A N 1
ATOM 1419 C CA . THR A 1 180 ? 0.738 -11.344 -4.266 1 97.5 180 THR A CA 1
ATOM 1420 C C . THR A 1 180 ? -0.003 -10.922 -5.531 1 97.5 180 THR A C 1
ATOM 1422 O O . THR A 1 180 ? 0.602 -10.797 -6.598 1 97.5 180 THR A O 1
ATOM 1425 N N . GLY A 1 181 ? -1.259 -10.609 -5.383 1 97.94 181 GLY A N 1
ATOM 1426 C CA . GLY A 1 181 ? -2.096 -10.234 -6.512 1 97.94 181 GLY A CA 1
ATOM 1427 C C . GLY A 1 181 ? -1.815 -8.836 -7.023 1 97.94 181 GLY A C 1
ATOM 1428 O O . GLY A 1 181 ? -2.309 -8.445 -8.086 1 97.94 181 GLY A O 1
ATOM 1429 N N . SER A 1 182 ? -1.028 -8.039 -6.301 1 98.38 182 SER A N 1
ATOM 1430 C CA . SER A 1 182 ? -0.727 -6.676 -6.727 1 98.38 182 SER A CA 1
ATOM 1431 C C . SER A 1 182 ? -0.013 -6.66 -8.07 1 98.38 182 SER A C 1
ATOM 1433 O O . SER A 1 182 ? -0.052 -5.656 -8.789 1 98.38 182 SER A O 1
ATOM 1435 N N . THR A 1 183 ? 0.606 -7.766 -8.5 1 96.44 183 THR A N 1
ATOM 1436 C CA . THR A 1 183 ? 1.339 -7.828 -9.758 1 96.44 183 THR A CA 1
ATOM 1437 C C . THR A 1 183 ? 0.51 -8.531 -10.836 1 96.44 183 THR A C 1
ATOM 1439 O O . THR A 1 183 ? 1 -8.781 -11.938 1 96.44 183 THR A O 1
ATOM 1442 N N . ALA A 1 184 ? -0.699 -8.867 -10.531 1 96.38 184 ALA A N 1
ATOM 1443 C CA . ALA A 1 184 ? -1.608 -9.492 -11.484 1 96.38 184 ALA A CA 1
ATOM 1444 C C . ALA A 1 184 ? -2.562 -8.469 -12.094 1 96.38 184 ALA A C 1
ATOM 1446 O O . ALA A 1 184 ? -2.125 -7.469 -12.672 1 96.38 184 ALA A O 1
ATOM 1447 N N . TYR A 1 185 ? -3.932 -8.727 -12.008 1 97.38 185 TYR A N 1
ATOM 1448 C CA . TYR A 1 185 ? -4.922 -7.84 -12.609 1 97.38 185 TYR A CA 1
ATOM 1449 C C . TYR A 1 185 ? -4.844 -6.445 -12.008 1 97.38 185 TYR A C 1
ATOM 1451 O O . TYR A 1 185 ? -5.109 -5.449 -12.688 1 97.38 185 TYR A O 1
ATOM 1459 N N . ASN A 1 186 ? -4.469 -6.363 -10.719 1 98.12 186 ASN A N 1
ATOM 1460 C CA . ASN A 1 186 ? -4.27 -5.082 -10.047 1 98.12 186 ASN A CA 1
ATOM 1461 C C . ASN A 1 186 ? -3.279 -4.203 -10.805 1 98.12 186 ASN A C 1
ATOM 1463 O O . ASN A 1 186 ? -3.541 -3.021 -11.039 1 98.12 186 ASN A O 1
ATOM 1467 N N . LEU A 1 187 ? -2.178 -4.836 -11.188 1 96.44 187 LEU A N 1
ATOM 1468 C CA . LEU A 1 187 ? -1.127 -4.109 -11.891 1 96.44 187 LEU A CA 1
ATOM 1469 C C . LEU A 1 187 ? -1.635 -3.576 -13.227 1 96.44 187 LEU A C 1
ATOM 1471 O O . LEU A 1 187 ? -1.371 -2.424 -13.578 1 96.44 187 LEU A O 1
ATOM 1475 N N . SER A 1 188 ? -2.373 -4.312 -13.93 1 95 188 SER A N 1
ATOM 1476 C CA . SER A 1 188 ? -2.924 -3.936 -15.227 1 95 188 SER A CA 1
ATOM 1477 C C . SER A 1 188 ? -3.963 -2.828 -15.086 1 95 188 SER A C 1
ATOM 1479 O O . SER A 1 188 ? -4.301 -2.158 -16.062 1 95 188 SER A O 1
ATOM 1481 N N . SER A 1 189 ? -4.516 -2.686 -13.922 1 96 189 SER A N 1
ATOM 1482 C CA . SER A 1 189 ? -5.547 -1.689 -13.656 1 96 189 SER A CA 1
ATOM 1483 C C . SER A 1 189 ? -4.973 -0.472 -12.938 1 96 189 SER A C 1
ATOM 1485 O O . SER A 1 189 ? -5.688 0.23 -12.227 1 96 189 SER A O 1
ATOM 1487 N N . SER A 1 190 ? -3.664 -0.348 -13.008 1 93.31 190 SER A N 1
ATOM 1488 C CA . SER A 1 190 ? -2.934 0.831 -12.555 1 93.31 190 SER A CA 1
ATOM 1489 C C . SER A 1 190 ? -2.791 0.843 -11.031 1 93.31 190 SER A C 1
ATOM 1491 O O . SER A 1 190 ? -2.594 1.9 -10.43 1 93.31 190 SER A O 1
ATOM 1493 N N . GLY A 1 191 ? -2.984 -0.284 -10.414 1 97.62 191 GLY A N 1
ATOM 1494 C CA . GLY A 1 191 ? -2.686 -0.401 -9 1 97.62 191 GLY A CA 1
ATOM 1495 C C . GLY A 1 191 ? -1.198 -0.45 -8.703 1 97.62 191 GLY A C 1
ATOM 1496 O O . GLY A 1 191 ? -0.39 -0.691 -9.602 1 97.62 191 GLY A O 1
ATOM 1497 N N . PRO A 1 192 ? -0.841 -0.2 -7.465 1 98.5 192 PRO A N 1
ATOM 1498 C CA . PRO A 1 192 ? 0.569 -0.284 -7.074 1 98.5 192 PRO A CA 1
ATOM 1499 C C . PRO A 1 192 ? 1.058 -1.725 -6.934 1 98.5 192 PRO A C 1
ATOM 1501 O O . PRO A 1 192 ? 0.247 -2.652 -6.883 1 98.5 192 PRO A O 1
ATOM 1504 N N . ILE A 1 193 ? 2.354 -1.895 -6.961 1 98.25 193 ILE A N 1
ATOM 1505 C CA . ILE A 1 193 ? 2.965 -3.162 -6.574 1 98.25 193 ILE A CA 1
ATOM 1506 C C . ILE A 1 193 ? 3.158 -3.203 -5.062 1 98.25 193 ILE A C 1
ATOM 1508 O O . ILE A 1 193 ? 3.596 -2.219 -4.457 1 98.25 193 ILE A O 1
ATOM 1512 N N . VAL A 1 194 ? 2.826 -4.273 -4.441 1 98.38 194 VAL A N 1
ATOM 1513 C CA . VAL A 1 194 ? 2.955 -4.43 -2.994 1 98.38 194 VAL A CA 1
ATOM 1514 C C . VAL A 1 194 ? 3.904 -5.582 -2.68 1 98.38 194 VAL A C 1
ATOM 1516 O O . VAL A 1 194 ? 3.738 -6.688 -3.197 1 98.38 194 VAL A O 1
ATOM 1519 N N . MET A 1 195 ? 4.906 -5.254 -1.907 1 96.56 195 MET A N 1
ATOM 1520 C CA . MET A 1 195 ? 5.832 -6.305 -1.496 1 96.56 195 MET A CA 1
ATOM 1521 C C . MET A 1 195 ? 5.09 -7.43 -0.775 1 96.56 195 MET A C 1
ATOM 1523 O O . MET A 1 195 ? 4.219 -7.168 0.055 1 96.56 195 MET A O 1
ATOM 1527 N N . PRO A 1 196 ? 5.598 -8.641 -1.063 1 92.75 196 PRO A N 1
ATOM 1528 C CA . PRO A 1 196 ? 4.98 -9.75 -0.334 1 92.75 196 PRO A CA 1
ATOM 1529 C C . PRO A 1 196 ? 5.156 -9.633 1.178 1 92.75 196 PRO A C 1
ATOM 1531 O O . PRO A 1 196 ? 6.078 -8.969 1.646 1 92.75 196 PRO A O 1
ATOM 1534 N N . ASN A 1 197 ? 4.395 -10.117 1.97 1 88.25 197 ASN A N 1
ATOM 1535 C CA . ASN A 1 197 ? 4.441 -10.172 3.428 1 88.25 197 ASN A CA 1
ATOM 1536 C C . ASN A 1 197 ? 4.078 -8.828 4.051 1 88.25 197 ASN A C 1
ATOM 1538 O O . ASN A 1 197 ? 4.504 -8.523 5.164 1 88.25 197 ASN A O 1
ATOM 1542 N N . THR A 1 198 ? 3.582 -7.887 3.299 1 95.06 198 THR A N 1
ATOM 1543 C CA . THR A 1 198 ? 2.957 -6.676 3.822 1 95.06 198 THR A CA 1
ATOM 1544 C C . THR A 1 198 ? 1.502 -6.941 4.199 1 95.06 198 THR A C 1
ATOM 1546 O O . THR A 1 198 ? 0.749 -7.523 3.416 1 95.06 198 THR A O 1
ATOM 1549 N N . ASN A 1 199 ? 1.081 -6.648 5.336 1 95.75 199 ASN A N 1
ATOM 1550 C CA . ASN A 1 199 ? -0.262 -6.934 5.832 1 95.75 199 ASN A CA 1
ATOM 1551 C C . ASN A 1 199 ? -1.273 -5.906 5.328 1 95.75 199 ASN A C 1
ATOM 1553 O O . ASN A 1 199 ? -1.957 -5.266 6.129 1 95.75 199 ASN A O 1
ATOM 1557 N N . VAL A 1 200 ? -1.335 -5.832 4.004 1 98.31 200 VAL A N 1
ATOM 1558 C CA . VAL A 1 200 ? -2.275 -4.871 3.436 1 98.31 200 VAL A CA 1
ATOM 1559 C C . VAL A 1 200 ? -3.074 -5.535 2.314 1 98.31 200 VAL A C 1
ATOM 1561 O O . VAL A 1 200 ? -2.762 -6.652 1.899 1 98.31 200 VAL A O 1
ATOM 1564 N N . MET A 1 201 ? -4.121 -4.961 1.896 1 98.69 201 MET A N 1
ATOM 1565 C CA . MET A 1 201 ? -4.855 -5.242 0.665 1 98.69 201 MET A CA 1
ATOM 1566 C C . MET A 1 201 ? -5.062 -3.967 -0.147 1 98.69 201 MET A C 1
ATOM 1568 O O . MET A 1 201 ? -4.996 -2.863 0.395 1 98.69 201 MET A O 1
ATOM 1572 N N . VAL A 1 202 ? -5.219 -4.133 -1.412 1 98.81 202 VAL A N 1
ATOM 1573 C CA . VAL A 1 202 ? -5.348 -2.984 -2.307 1 98.81 202 VAL A CA 1
ATOM 1574 C C . VAL A 1 202 ? -6.73 -2.984 -2.951 1 98.81 202 VAL A C 1
ATOM 1576 O O . VAL A 1 202 ? -7.172 -4 -3.492 1 98.81 202 VAL A O 1
ATOM 1579 N N . LEU A 1 203 ? -7.441 -1.93 -2.805 1 98.69 203 LEU A N 1
ATOM 1580 C CA . LEU A 1 203 ? -8.703 -1.682 -3.496 1 98.69 203 LEU A CA 1
ATOM 1581 C C . LEU A 1 203 ? -8.477 -0.855 -4.758 1 98.69 203 LEU A C 1
ATOM 1583 O O . LEU A 1 203 ? -8.086 0.311 -4.68 1 98.69 203 LEU A O 1
ATOM 1587 N N . THR A 1 204 ? -8.727 -1.428 -5.945 1 98.5 204 THR A N 1
ATOM 1588 C CA . THR A 1 204 ? -8.43 -0.772 -7.215 1 98.5 204 THR A CA 1
ATOM 1589 C C . THR A 1 204 ? -9.648 -0.795 -8.133 1 98.5 204 THR A C 1
ATOM 1591 O O . THR A 1 204 ? -10.047 -1.855 -8.617 1 98.5 204 THR A O 1
ATOM 1594 N N . PRO A 1 205 ? -10.289 0.332 -8.391 1 97.56 205 PRO A N 1
ATOM 1595 C CA . PRO A 1 205 ? -11.359 0.375 -9.391 1 97.56 205 PRO A CA 1
ATOM 1596 C C . PRO A 1 205 ? -10.844 0.225 -10.82 1 97.56 205 PRO A C 1
ATOM 1598 O O . PRO A 1 205 ? -9.773 0.74 -11.148 1 97.56 205 PRO A O 1
ATOM 1601 N N . ILE A 1 206 ? -11.578 -0.471 -11.633 1 97.12 206 ILE A N 1
ATOM 1602 C CA . ILE A 1 206 ? -11.25 -0.64 -13.047 1 97.12 206 ILE A CA 1
ATOM 1603 C C . ILE A 1 206 ? -12.008 0.39 -13.875 1 97.12 206 ILE A C 1
ATOM 1605 O O . ILE A 1 206 ? -13.234 0.346 -13.961 1 97.12 206 ILE A O 1
ATOM 1609 N N . ASN A 1 207 ? -11.305 1.319 -14.492 1 94.81 207 ASN A N 1
ATOM 1610 C CA . ASN A 1 207 ? -11.898 2.346 -15.336 1 94.81 207 ASN A CA 1
ATOM 1611 C C . ASN A 1 207 ? -13.062 3.041 -14.641 1 94.81 207 ASN A C 1
ATOM 1613 O O . ASN A 1 207 ? -14.18 3.066 -15.164 1 94.81 207 ASN A O 1
ATOM 1617 N N . PRO A 1 208 ? -12.805 3.625 -13.516 1 93.62 208 PRO A N 1
ATOM 1618 C CA . PRO A 1 208 ? -13.883 4.293 -12.789 1 93.62 208 PRO A CA 1
ATOM 1619 C C . PRO A 1 208 ? -14.453 5.488 -13.547 1 93.62 208 PRO A C 1
ATOM 1621 O O . PRO A 1 208 ? -13.75 6.102 -14.359 1 93.62 208 PRO A O 1
ATOM 1624 N N . HIS A 1 209 ? -15.633 5.746 -13.203 1 89.94 209 HIS A N 1
ATOM 1625 C CA . HIS A 1 209 ? -16.328 6.871 -13.82 1 89.94 209 HIS A CA 1
ATOM 1626 C C . HIS A 1 209 ? -15.703 8.195 -13.398 1 89.94 209 HIS A C 1
ATOM 1628 O O . HIS A 1 209 ? -15.75 9.18 -14.148 1 89.94 209 HIS A O 1
ATOM 1634 N N . THR A 1 210 ? -15.281 8.281 -12.211 1 87.94 210 THR A N 1
ATOM 1635 C CA . THR A 1 210 ? -14.648 9.492 -11.688 1 87.94 210 THR A CA 1
ATOM 1636 C C . THR A 1 210 ? -13.148 9.477 -11.984 1 87.94 210 THR A C 1
ATOM 1638 O O . THR A 1 210 ? -12.453 8.516 -11.648 1 87.94 210 THR A O 1
ATOM 1641 N N . LEU A 1 211 ? -12.617 10.578 -12.414 1 84.06 211 LEU A N 1
ATOM 1642 C CA . LEU A 1 211 ? -11.234 10.672 -12.852 1 84.06 211 LEU A CA 1
ATOM 1643 C C . LEU A 1 211 ? -10.289 10.781 -11.656 1 84.06 211 LEU A C 1
ATOM 1645 O O . LEU A 1 211 ? -9.078 10.57 -11.797 1 84.06 211 LEU A O 1
ATOM 1649 N N . THR A 1 212 ? -10.844 11.07 -10.547 1 88.25 212 THR A N 1
ATOM 1650 C CA . THR A 1 212 ? -9.969 11.352 -9.406 1 88.25 212 THR A CA 1
ATOM 1651 C C . THR A 1 212 ? -9.852 10.133 -8.5 1 88.25 212 THR A C 1
ATOM 1653 O O . THR A 1 212 ? -9.102 10.148 -7.52 1 88.25 212 THR A O 1
ATOM 1656 N N . THR A 1 213 ? -10.484 9.102 -8.891 1 90.56 213 THR A N 1
ATOM 1657 C CA . THR A 1 213 ? -10.414 7.895 -8.078 1 90.56 213 THR A CA 1
ATOM 1658 C C . THR A 1 213 ? -9.023 7.262 -8.172 1 90.56 213 THR A C 1
ATOM 1660 O O . THR A 1 213 ? -8.43 7.219 -9.25 1 90.56 213 THR A O 1
ATOM 1663 N N . ARG A 1 214 ? -8.516 6.812 -7.062 1 95 214 ARG A N 1
ATOM 1664 C CA . ARG A 1 214 ? -7.199 6.188 -6.957 1 95 214 ARG A CA 1
ATOM 1665 C C . ARG A 1 214 ? -7.285 4.852 -6.23 1 95 214 ARG A C 1
ATOM 1667 O O . ARG A 1 214 ? -8.219 4.613 -5.465 1 95 214 ARG A O 1
ATOM 1674 N N . PRO A 1 215 ? -6.297 3.967 -6.523 1 97.81 215 PRO A N 1
ATOM 1675 C CA . PRO A 1 215 ? -6.211 2.777 -5.676 1 97.81 215 PRO A CA 1
ATOM 1676 C C . PRO A 1 215 ? -6.023 3.117 -4.195 1 97.81 215 PRO A C 1
ATOM 1678 O O . PRO A 1 215 ? -5.367 4.105 -3.867 1 97.81 215 PRO A O 1
ATOM 1681 N N . LEU A 1 216 ? -6.609 2.312 -3.381 1 98.38 216 LEU A N 1
ATOM 1682 C CA . LEU A 1 216 ? -6.547 2.494 -1.935 1 98.38 216 LEU A CA 1
ATOM 1683 C C . LEU A 1 216 ? -5.844 1.316 -1.269 1 98.38 216 LEU A C 1
ATOM 1685 O O . LEU A 1 216 ? -6.184 0.159 -1.522 1 98.38 216 LEU A O 1
ATOM 1689 N N . VAL A 1 217 ? -4.828 1.586 -0.477 1 98.75 217 VAL A N 1
ATOM 1690 C CA . VAL A 1 217 ? -4.129 0.566 0.298 1 98.75 217 VAL A CA 1
ATOM 1691 C C . VAL A 1 217 ? -4.656 0.553 1.73 1 98.75 217 VAL A C 1
ATOM 1693 O O . VAL A 1 217 ? -4.637 1.577 2.416 1 98.75 217 VAL A O 1
ATOM 1696 N N . LEU A 1 218 ? -5.113 -0.593 2.17 1 98.38 218 LEU A N 1
ATOM 1697 C CA . LEU A 1 218 ? -5.719 -0.785 3.484 1 98.38 218 LEU A CA 1
ATOM 1698 C C . LEU A 1 218 ? -4.996 -1.883 4.258 1 98.38 218 LEU A C 1
ATOM 1700 O O . LEU A 1 218 ? -4.488 -2.838 3.666 1 98.38 218 LEU A O 1
ATOM 1704 N N . SER A 1 219 ? -5.012 -1.724 5.609 1 97.81 219 SER A N 1
ATOM 1705 C CA . SER A 1 219 ? -4.574 -2.865 6.406 1 97.81 219 SER A CA 1
ATOM 1706 C C . SER A 1 219 ? -5.484 -4.07 6.195 1 97.81 219 SER A C 1
ATOM 1708 O O . SER A 1 219 ? -6.707 -3.924 6.113 1 97.81 219 SER A O 1
ATOM 1710 N N . SER A 1 220 ? -4.926 -5.191 6.082 1 97.81 220 SER A N 1
ATOM 1711 C CA . SER A 1 220 ? -5.73 -6.391 5.887 1 97.81 220 SER A CA 1
ATOM 1712 C C . SER A 1 220 ? -6.117 -7.02 7.223 1 97.81 220 SER A C 1
ATOM 1714 O O . SER A 1 220 ? -6.738 -8.086 7.254 1 97.81 220 SER A O 1
ATOM 1716 N N . ASN A 1 221 ? -5.734 -6.387 8.336 1 95.38 221 ASN A N 1
ATOM 1717 C CA . ASN A 1 221 ? -6.066 -6.867 9.672 1 95.38 221 ASN A CA 1
ATOM 1718 C C . ASN A 1 221 ? -7.496 -6.496 10.062 1 95.38 221 ASN A C 1
ATOM 1720 O O . ASN A 1 221 ? -8.023 -6.988 11.062 1 95.38 221 ASN A O 1
ATOM 1724 N N . LYS A 1 222 ? -8.078 -5.582 9.336 1 95.56 222 LYS A N 1
ATOM 1725 C CA . LYS A 1 222 ? -9.477 -5.188 9.531 1 95.56 222 LYS A CA 1
ATOM 1726 C C . LYS A 1 222 ? -10.336 -5.586 8.336 1 95.56 222 LYS A C 1
ATOM 1728 O O . LYS A 1 222 ? -9.805 -5.906 7.27 1 95.56 222 LYS A O 1
ATOM 1733 N N . SER A 1 223 ? -11.602 -5.512 8.516 1 96.5 223 SER A N 1
ATOM 1734 C CA . SER A 1 223 ? -12.5 -6.051 7.496 1 96.5 223 SER A CA 1
ATOM 1735 C C . SER A 1 223 ? -12.883 -4.984 6.477 1 96.5 223 SER A C 1
ATOM 1737 O O . SER A 1 223 ? -13.148 -3.836 6.84 1 96.5 223 SER A O 1
ATOM 1739 N N . LEU A 1 224 ? -12.859 -5.367 5.281 1 98.69 224 LEU A N 1
ATOM 1740 C CA . LEU A 1 224 ? -13.398 -4.617 4.156 1 98.69 224 LEU A CA 1
ATOM 1741 C C . LEU A 1 224 ? -14.703 -5.234 3.668 1 98.69 224 LEU A C 1
ATOM 1743 O O . LEU A 1 224 ? -14.719 -6.371 3.182 1 98.69 224 LEU A O 1
ATOM 1747 N N . LYS A 1 225 ? -15.734 -4.539 3.83 1 98.75 225 LYS A N 1
ATOM 1748 C CA . LYS A 1 225 ? -17.031 -5.016 3.381 1 98.75 225 LYS A CA 1
ATOM 1749 C C . LYS A 1 225 ? -17.359 -4.508 1.975 1 98.75 225 LYS A C 1
ATOM 1751 O O . LYS A 1 225 ? -17.266 -3.311 1.705 1 98.75 225 LYS A O 1
ATOM 1756 N N . ILE A 1 226 ? -17.641 -5.359 1.117 1 98.69 226 ILE A N 1
ATOM 1757 C CA . ILE A 1 226 ? -18.094 -5.023 -0.228 1 98.69 226 ILE A CA 1
ATOM 1758 C C . ILE A 1 226 ? -19.547 -5.426 -0.39 1 98.69 226 ILE A C 1
ATOM 1760 O O . ILE A 1 226 ? -19.938 -6.543 -0.029 1 98.69 226 ILE A O 1
ATOM 1764 N N . LYS A 1 227 ? -20.297 -4.527 -0.902 1 98.19 227 LYS A N 1
ATOM 1765 C CA . LYS A 1 227 ? -21.719 -4.773 -1.092 1 98.19 227 LYS A CA 1
ATOM 1766 C C . LYS A 1 227 ? -22.141 -4.465 -2.525 1 98.19 227 LYS A C 1
ATOM 1768 O O . LYS A 1 227 ? -21.812 -3.41 -3.064 1 98.19 227 LYS A O 1
ATOM 1773 N N . VAL A 1 228 ? -22.844 -5.395 -3.084 1 97.12 228 VAL A N 1
ATOM 1774 C CA . VAL A 1 228 ? -23.406 -5.238 -4.418 1 97.12 228 VAL A CA 1
ATOM 1775 C C . VAL A 1 228 ? -24.938 -5.305 -4.344 1 97.12 228 VAL A C 1
ATOM 1777 O O . VAL A 1 228 ? -25.5 -6.344 -3.984 1 97.12 228 VAL A O 1
ATOM 1780 N N . GLU A 1 229 ? -25.562 -4.227 -4.715 1 95.5 229 GLU A N 1
ATOM 1781 C CA . GLU A 1 229 ? -27.016 -4.203 -4.793 1 95.5 229 GLU A CA 1
ATOM 1782 C C . GLU A 1 229 ? -27.516 -4.742 -6.133 1 95.5 229 GLU A C 1
ATOM 1784 O O . GLU A 1 229 ? -26.734 -4.844 -7.09 1 95.5 229 GLU A O 1
ATOM 1789 N N . LYS A 1 230 ? -28.797 -5.125 -6.094 1 93.38 230 LYS A N 1
ATOM 1790 C CA . LYS A 1 230 ? -29.375 -5.504 -7.375 1 93.38 230 LYS A CA 1
ATOM 1791 C C . LYS A 1 230 ? -29.312 -4.348 -8.367 1 93.38 230 LYS A C 1
ATOM 1793 O O . LYS A 1 230 ? -29.578 -3.197 -8.016 1 93.38 230 LYS A O 1
ATOM 1798 N N . GLN A 1 231 ? -28.891 -4.664 -9.539 1 92.44 231 GLN A N 1
ATOM 1799 C CA . GLN A 1 231 ? -28.812 -3.666 -10.602 1 92.44 231 GLN A CA 1
ATOM 1800 C C . GLN A 1 231 ? -29.359 -4.219 -11.914 1 92.44 231 GLN A C 1
ATOM 1802 O O . GLN A 1 231 ? -29.875 -5.336 -11.961 1 92.44 231 GLN A O 1
ATOM 1807 N N . ASP A 1 232 ? -29.359 -3.35 -12.898 1 87.25 232 ASP A N 1
ATOM 1808 C CA . ASP A 1 232 ? -30 -3.715 -14.156 1 87.25 232 ASP A CA 1
ATOM 1809 C C . ASP A 1 232 ? -29.25 -4.867 -14.828 1 87.25 232 ASP A C 1
ATOM 1811 O O . ASP A 1 232 ? -29.859 -5.637 -15.586 1 87.25 232 ASP A O 1
ATOM 1815 N N . HIS A 1 233 ? -27.969 -4.934 -14.578 1 87.25 233 HIS A N 1
ATOM 1816 C CA . HIS A 1 233 ? -27.156 -6 -15.148 1 87.25 233 HIS A CA 1
ATOM 1817 C C . HIS A 1 233 ? -26.453 -6.809 -14.055 1 87.25 233 HIS A C 1
ATOM 1819 O O . HIS A 1 233 ? -26.312 -6.34 -12.93 1 87.25 233 HIS A O 1
ATOM 1825 N N . ASP A 1 234 ? -26.109 -7.941 -14.422 1 88.62 234 ASP A N 1
ATOM 1826 C CA . ASP A 1 234 ? -25.484 -8.844 -13.461 1 88.62 234 ASP A CA 1
ATOM 1827 C C . ASP A 1 234 ? -24.047 -8.406 -13.156 1 88.62 234 ASP A C 1
ATOM 1829 O O . ASP A 1 234 ? -23.375 -7.824 -14.016 1 88.62 234 ASP A O 1
ATOM 1833 N N . VAL A 1 235 ? -23.672 -8.656 -11.961 1 93.44 235 VAL A N 1
ATOM 1834 C CA . VAL A 1 235 ? -22.297 -8.43 -11.531 1 93.44 235 VAL A CA 1
ATOM 1835 C C . VAL A 1 235 ? -21.594 -9.773 -11.328 1 93.44 235 VAL A C 1
ATOM 1837 O O . VAL A 1 235 ? -22.156 -10.703 -10.75 1 93.44 235 VAL A O 1
ATOM 1840 N N . LEU A 1 236 ? -20.453 -9.812 -11.883 1 94.94 236 LEU A N 1
ATOM 1841 C CA . LEU A 1 236 ? -19.609 -11 -11.75 1 94.94 236 LEU A CA 1
ATOM 1842 C C . LEU A 1 236 ? -18.781 -10.938 -10.477 1 94.94 236 LEU A C 1
ATOM 1844 O O . LEU A 1 236 ? -18.203 -9.891 -10.164 1 94.94 236 LEU A O 1
ATOM 1848 N N . PHE A 1 237 ? -18.859 -12.023 -9.672 1 97.81 237 PHE A N 1
ATOM 1849 C CA . PHE A 1 237 ? -17.953 -12.211 -8.547 1 97.81 237 PHE A CA 1
ATOM 1850 C C . PHE A 1 237 ? -16.953 -13.328 -8.844 1 97.81 237 PHE A C 1
ATOM 1852 O O . PHE A 1 237 ? -17.344 -14.445 -9.203 1 97.81 237 PHE A O 1
ATOM 1859 N N . SER A 1 238 ? -15.656 -13.008 -8.75 1 98 238 SER A N 1
ATOM 1860 C CA . SER A 1 238 ? -14.641 -14.031 -8.984 1 98 238 SER A CA 1
ATOM 1861 C C . SER A 1 238 ? -13.539 -13.961 -7.93 1 98 238 SER A C 1
ATOM 1863 O O . SER A 1 238 ? -13.352 -12.93 -7.285 1 98 238 SER A O 1
ATOM 1865 N N . TYR A 1 239 ? -12.906 -15.023 -7.66 1 97.94 239 TYR A N 1
ATOM 1866 C CA . TYR A 1 239 ? -11.742 -15.148 -6.785 1 97.94 239 TYR A CA 1
ATOM 1867 C C . TYR A 1 239 ? -10.641 -15.961 -7.453 1 97.94 239 TYR A C 1
ATOM 1869 O O . TYR A 1 239 ? -10.781 -17.172 -7.637 1 97.94 239 TYR A O 1
ATOM 1877 N N . ASP A 1 240 ? -9.641 -15.312 -7.797 1 97 240 ASP A N 1
ATOM 1878 C CA . ASP A 1 240 ? -8.523 -15.867 -8.547 1 97 240 ASP A CA 1
ATOM 1879 C C . ASP A 1 240 ? -8.992 -16.453 -9.875 1 97 240 ASP A C 1
ATOM 1881 O O . ASP A 1 240 ? -8.594 -17.562 -10.242 1 97 240 ASP A O 1
ATOM 1885 N N . GLY A 1 241 ? -9.914 -15.797 -10.422 1 95.06 241 GLY A N 1
ATOM 1886 C CA . GLY A 1 241 ? -10.344 -16.188 -11.758 1 95.06 241 GLY A CA 1
ATOM 1887 C C . GLY A 1 241 ? -11.516 -17.141 -11.758 1 95.06 241 GLY A C 1
ATOM 1888 O O . GLY A 1 241 ? -12.148 -17.359 -12.789 1 95.06 241 GLY A O 1
ATOM 1889 N N . LEU A 1 242 ? -11.789 -17.766 -10.656 1 95.44 242 LEU A N 1
ATOM 1890 C CA . LEU A 1 242 ? -12.969 -18.625 -10.547 1 95.44 242 LEU A CA 1
ATOM 1891 C C . LEU A 1 242 ? -14.227 -17.781 -10.375 1 95.44 242 LEU A C 1
ATOM 1893 O O . LEU A 1 242 ? -14.297 -16.922 -9.492 1 95.44 242 LEU A O 1
ATOM 1897 N N . ILE A 1 243 ? -15.18 -18.062 -11.148 1 95.81 243 ILE A N 1
ATOM 1898 C CA . ILE A 1 243 ? -16.406 -17.266 -11.156 1 95.81 243 ILE A CA 1
ATOM 1899 C C . ILE A 1 243 ? -17.453 -17.906 -10.25 1 95.81 243 ILE A C 1
ATOM 1901 O O . ILE A 1 243 ? -17.672 -19.125 -10.305 1 95.81 243 ILE A O 1
ATOM 1905 N N . LYS A 1 244 ? -17.969 -17.156 -9.414 1 94 244 LYS A N 1
ATOM 1906 C CA . LYS A 1 244 ? -19.109 -17.547 -8.586 1 94 244 LYS A CA 1
ATOM 1907 C C . LYS A 1 244 ? -20.328 -16.672 -8.891 1 94 244 LYS A C 1
ATOM 1909 O O . LYS A 1 244 ? -20.281 -15.453 -8.727 1 94 244 LYS A O 1
ATOM 1914 N N . GLU A 1 245 ? -21.375 -17.281 -9.281 1 90 245 GLU A N 1
ATOM 1915 C CA . GLU A 1 245 ? -22.609 -16.547 -9.594 1 90 245 GLU A CA 1
ATOM 1916 C C . GLU A 1 245 ? -23.25 -15.977 -8.328 1 90 245 GLU A C 1
ATOM 1918 O O . GLU A 1 245 ? -23.312 -16.656 -7.301 1 90 245 GLU A O 1
ATOM 1923 N N . ILE A 1 246 ? -23.641 -14.742 -8.461 1 92.44 246 ILE A N 1
ATOM 1924 C CA . ILE A 1 246 ? -24.391 -14.125 -7.367 1 92.44 246 ILE A CA 1
ATOM 1925 C C . ILE A 1 246 ? -25.844 -14.547 -7.438 1 92.44 246 ILE A C 1
ATOM 1927 O O . ILE A 1 246 ? -26.547 -14.25 -8.414 1 92.44 246 ILE A O 1
ATOM 1931 N N . GLU A 1 247 ? -26.312 -15.172 -6.457 1 88.56 247 GLU A N 1
ATOM 1932 C CA . GLU A 1 247 ? -27.641 -15.773 -6.484 1 88.56 247 GLU A CA 1
ATOM 1933 C C . GLU A 1 247 ? -28.688 -14.828 -5.906 1 88.56 247 GLU A C 1
ATOM 1935 O O . GLU A 1 247 ? -29.875 -14.953 -6.199 1 88.56 247 GLU A O 1
ATOM 1940 N N . SER A 1 248 ? -28.312 -14.023 -5.039 1 92.06 248 SER A N 1
ATOM 1941 C CA . SER A 1 248 ? -29.234 -13.117 -4.375 1 92.06 248 SER A CA 1
ATOM 1942 C C . SER A 1 248 ? -28.578 -11.773 -4.078 1 92.06 248 SER A C 1
ATOM 1944 O O . SER A 1 248 ? -27.359 -11.695 -3.898 1 92.06 248 SER A O 1
ATOM 1946 N N . TYR A 1 249 ? -29.422 -10.844 -4.082 1 94.25 249 TYR A N 1
ATOM 1947 C CA . TYR A 1 249 ? -29 -9.484 -3.773 1 94.25 249 TYR A CA 1
ATOM 1948 C C . TYR A 1 249 ? -29.703 -8.953 -2.535 1 94.25 249 TYR A C 1
ATOM 1950 O O . TYR A 1 249 ? -30.844 -9.336 -2.252 1 94.25 249 TYR A O 1
ATOM 1958 N N . PRO A 1 250 ? -29.125 -8.148 -1.713 1 95.94 250 PRO A N 1
ATOM 1959 C CA . PRO A 1 250 ? -27.734 -7.668 -1.829 1 95.94 250 PRO A CA 1
ATOM 1960 C C . PRO A 1 250 ? -26.703 -8.758 -1.552 1 95.94 250 PRO A C 1
ATOM 1962 O O . PRO A 1 250 ? -26.922 -9.602 -0.671 1 95.94 250 PRO A O 1
ATOM 1965 N N . PHE A 1 251 ? -25.734 -8.773 -2.414 1 97.31 251 PHE A N 1
ATOM 1966 C CA . PHE A 1 251 ? -24.594 -9.656 -2.186 1 97.31 251 PHE A CA 1
ATOM 1967 C C . PHE A 1 251 ? -23.516 -8.953 -1.379 1 97.31 251 PHE A C 1
ATOM 1969 O O . PHE A 1 251 ? -23.031 -7.895 -1.781 1 97.31 251 PHE A O 1
ATOM 1976 N N . GLU A 1 252 ? -23.172 -9.492 -0.25 1 98 252 GLU A N 1
ATOM 1977 C CA . GLU A 1 252 ? -22.219 -8.867 0.659 1 98 252 GLU A CA 1
ATOM 1978 C C . GLU A 1 252 ? -21.125 -9.852 1.077 1 98 252 GLU A C 1
ATOM 1980 O O . GLU A 1 252 ? -21.406 -11.008 1.389 1 98 252 GLU A O 1
ATOM 1985 N N . VAL A 1 253 ? -19.922 -9.344 1.03 1 98.5 253 VAL A N 1
ATOM 1986 C CA . VAL A 1 253 ? -18.812 -10.148 1.549 1 98.5 253 VAL A CA 1
ATOM 1987 C C . VAL A 1 253 ? -17.953 -9.289 2.469 1 98.5 253 VAL A C 1
ATOM 1989 O O . VAL A 1 253 ? -17.812 -8.086 2.26 1 98.5 253 VAL A O 1
ATOM 1992 N N . ASN A 1 254 ? -17.375 -9.898 3.49 1 98.75 254 ASN A N 1
ATOM 1993 C CA . ASN A 1 254 ? -16.344 -9.312 4.344 1 98.75 254 ASN A CA 1
ATOM 1994 C C . ASN A 1 254 ? -14.969 -9.883 4.023 1 98.75 254 ASN A C 1
ATOM 1996 O O . ASN A 1 254 ? -14.75 -11.094 4.129 1 98.75 254 ASN A O 1
ATOM 2000 N N . ILE A 1 255 ? -14.078 -9.039 3.664 1 98.81 255 ILE A N 1
ATOM 2001 C CA . ILE A 1 255 ? -12.773 -9.477 3.186 1 98.81 255 ILE A CA 1
ATOM 2002 C C . ILE A 1 255 ? -11.695 -9.086 4.195 1 98.81 255 ILE A C 1
ATOM 2004 O O . ILE A 1 255 ? -11.68 -7.957 4.695 1 98.81 255 ILE A O 1
ATOM 2008 N N . LYS A 1 256 ? -10.789 -9.93 4.48 1 98.5 256 LYS A N 1
ATOM 2009 C CA . LYS A 1 256 ? -9.625 -9.711 5.332 1 98.5 256 LYS A CA 1
ATOM 2010 C C . LYS A 1 256 ? -8.508 -10.695 5.004 1 98.5 256 LYS A C 1
ATOM 2012 O O . LYS A 1 256 ? -8.672 -11.562 4.141 1 98.5 256 LYS A O 1
ATOM 2017 N N . ARG A 1 257 ? -7.426 -10.523 5.617 1 97.69 257 ARG A N 1
ATOM 2018 C CA . ARG A 1 257 ? -6.34 -11.492 5.469 1 97.69 257 ARG A CA 1
ATOM 2019 C C . ARG A 1 257 ? -6.75 -12.859 6.004 1 97.69 257 ARG A C 1
ATOM 2021 O O . ARG A 1 257 ? -7.367 -12.961 7.066 1 97.69 257 ARG A O 1
ATOM 2028 N N . SER A 1 258 ? -6.43 -13.875 5.293 1 95.56 258 SER A N 1
ATOM 2029 C CA . SER A 1 258 ? -6.719 -15.25 5.703 1 95.56 258 SER A CA 1
ATOM 2030 C C . SER A 1 258 ? -5.676 -15.758 6.695 1 95.56 258 SER A C 1
ATOM 2032 O O . SER A 1 258 ? -4.559 -15.242 6.75 1 95.56 258 SER A O 1
ATOM 2034 N N . ASN A 1 259 ? -6.039 -16.734 7.48 1 92.56 259 ASN A N 1
ATOM 2035 C CA . ASN A 1 259 ? -5.09 -17.438 8.336 1 92.56 259 ASN A CA 1
ATOM 2036 C C . ASN A 1 259 ? -4.246 -18.422 7.543 1 92.56 259 ASN A C 1
ATOM 2038 O O . ASN A 1 259 ? -3.242 -18.938 8.047 1 92.56 259 ASN A O 1
ATOM 2042 N N . PHE A 1 260 ? -4.609 -18.625 6.301 1 91.94 260 PHE A N 1
ATOM 2043 C CA . PHE A 1 260 ? -3.896 -19.562 5.453 1 91.94 260 PHE A CA 1
ATOM 2044 C C . PHE A 1 260 ? -2.826 -18.859 4.633 1 91.94 260 PHE A C 1
ATOM 2046 O O . PHE A 1 260 ? -2.963 -17.672 4.312 1 91.94 260 PHE A O 1
ATOM 2053 N N . THR A 1 261 ? -1.746 -19.578 4.387 1 94.06 261 THR A N 1
ATOM 2054 C CA . THR A 1 261 ? -0.674 -19.078 3.535 1 94.06 261 THR A CA 1
ATOM 2055 C C . THR A 1 261 ? -0.292 -20.109 2.48 1 94.06 261 THR A C 1
ATOM 2057 O O . THR A 1 261 ? -0.589 -21.297 2.633 1 94.06 261 THR A O 1
ATOM 2060 N N . VAL A 1 262 ? 0.144 -19.656 1.427 1 94.88 262 VAL A N 1
ATOM 2061 C CA . VAL A 1 262 ? 0.854 -20.484 0.461 1 94.88 262 VAL A CA 1
ATOM 2062 C C . VAL A 1 262 ? 2.361 -20.328 0.646 1 94.88 262 VAL A C 1
ATOM 2064 O O . VAL A 1 262 ? 2.883 -19.203 0.587 1 94.88 262 VAL A O 1
ATOM 2067 N N . ASP A 1 263 ? 3.01 -21.422 0.902 1 95.44 263 ASP A N 1
ATOM 2068 C CA . ASP A 1 263 ? 4.449 -21.391 1.138 1 95.44 263 ASP A CA 1
ATOM 2069 C C . ASP A 1 263 ? 5.223 -21.625 -0.16 1 95.44 263 ASP A C 1
ATOM 2071 O O . ASP A 1 263 ? 5.285 -22.75 -0.667 1 95.44 263 ASP A O 1
ATOM 2075 N N . LEU A 1 264 ? 5.879 -20.594 -0.594 1 95.44 264 LEU A N 1
ATOM 2076 C CA . LEU A 1 264 ? 6.68 -20.688 -1.81 1 95.44 264 LEU A CA 1
ATOM 2077 C C . LEU A 1 264 ? 8.148 -20.938 -1.476 1 95.44 264 LEU A C 1
ATOM 2079 O O . LEU A 1 264 ? 8.688 -20.344 -0.536 1 95.44 264 LEU A O 1
ATOM 2083 N N . ILE A 1 265 ? 8.711 -21.797 -2.221 1 96 265 ILE A N 1
ATOM 2084 C CA . ILE A 1 265 ? 10.133 -22.047 -2.047 1 96 265 ILE A CA 1
ATOM 2085 C C . ILE A 1 265 ? 10.945 -21.016 -2.828 1 96 265 ILE A C 1
ATOM 2087 O O . ILE A 1 265 ? 10.734 -20.844 -4.027 1 96 265 ILE A O 1
ATOM 2091 N N . GLU A 1 266 ? 11.766 -20.359 -2.156 1 93.75 266 GLU A N 1
ATOM 2092 C CA . GLU A 1 266 ? 12.703 -19.422 -2.764 1 93.75 266 GLU A CA 1
ATOM 2093 C C . GLU A 1 266 ? 14.133 -19.969 -2.711 1 93.75 266 GLU A C 1
ATOM 2095 O O . GLU A 1 266 ? 14.68 -20.188 -1.629 1 93.75 266 GLU A O 1
ATOM 2100 N N . LEU A 1 267 ? 14.695 -20.094 -3.844 1 94.56 267 LEU A N 1
ATOM 2101 C CA . LEU A 1 267 ? 16.062 -20.625 -3.945 1 94.56 267 LEU A CA 1
ATOM 2102 C C . LEU A 1 267 ? 17.078 -19.484 -3.844 1 94.56 267 LEU A C 1
ATOM 2104 O O . LEU A 1 267 ? 16.734 -18.312 -4.004 1 94.56 267 LEU A O 1
ATOM 2108 N N . PRO A 1 268 ? 18.312 -19.703 -3.463 1 88.25 268 PRO A N 1
ATOM 2109 C CA . PRO A 1 268 ? 19.328 -18.672 -3.205 1 88.25 268 PRO A CA 1
ATOM 2110 C C . PRO A 1 268 ? 19.5 -17.703 -4.371 1 88.25 268 PRO A C 1
ATOM 2112 O O . PRO A 1 268 ? 19.766 -16.516 -4.156 1 88.25 268 PRO A O 1
ATOM 2115 N N . THR A 1 269 ? 19.328 -18.094 -5.598 1 80.56 269 THR A N 1
ATOM 2116 C CA . THR A 1 269 ? 19.609 -17.203 -6.73 1 80.56 269 THR A CA 1
ATOM 2117 C C . THR A 1 269 ? 18.344 -16.453 -7.145 1 80.56 269 THR A C 1
ATOM 2119 O O . THR A 1 269 ? 18.375 -15.656 -8.086 1 80.56 269 THR A O 1
ATOM 2122 N N . GLN A 1 270 ? 17.422 -16.672 -6.348 1 82.5 270 GLN A N 1
ATOM 2123 C CA . GLN A 1 270 ? 16.156 -16.047 -6.707 1 82.5 270 GLN A CA 1
ATOM 2124 C C . GLN A 1 270 ? 15.82 -14.891 -5.758 1 82.5 270 GLN A C 1
ATOM 2126 O O . GLN A 1 270 ? 16.078 -14.977 -4.559 1 82.5 270 GLN A O 1
ATOM 2131 N N . SER A 1 271 ? 15.375 -13.758 -6.387 1 84.12 271 SER A N 1
ATOM 2132 C CA . SER A 1 271 ? 14.953 -12.594 -5.609 1 84.12 271 SER A CA 1
ATOM 2133 C C . SER A 1 271 ? 13.664 -12 -6.164 1 84.12 271 SER A C 1
ATOM 2135 O O . SER A 1 271 ? 13.477 -11.938 -7.383 1 84.12 271 SER A O 1
ATOM 2137 N N . TYR A 1 272 ? 12.844 -11.641 -5.258 1 88 272 TYR A N 1
ATOM 2138 C CA . TYR A 1 272 ? 11.594 -10.992 -5.66 1 88 272 TYR A CA 1
ATOM 2139 C C . TYR A 1 272 ? 11.867 -9.789 -6.555 1 88 272 TYR A C 1
ATOM 2141 O O . TYR A 1 272 ? 11.266 -9.656 -7.621 1 88 272 TYR A O 1
ATOM 2149 N N . PHE A 1 273 ? 12.797 -8.969 -6.156 1 93 273 PHE A N 1
ATOM 2150 C CA . PHE A 1 273 ? 13.055 -7.738 -6.891 1 93 273 PHE A CA 1
ATOM 2151 C C . PHE A 1 273 ? 13.758 -8.039 -8.211 1 93 273 PHE A C 1
ATOM 2153 O O . PHE A 1 273 ? 13.555 -7.328 -9.203 1 93 273 PHE A O 1
ATOM 2160 N N . ASP A 1 274 ? 14.547 -9.117 -8.258 1 89.94 274 ASP A N 1
ATOM 2161 C CA . ASP A 1 274 ? 15.117 -9.531 -9.531 1 89.94 274 ASP A CA 1
ATOM 2162 C C . ASP A 1 274 ? 14.023 -9.883 -10.531 1 89.94 274 ASP A C 1
ATOM 2164 O O . ASP A 1 274 ? 14.094 -9.492 -11.695 1 89.94 274 ASP A O 1
ATOM 2168 N N . THR A 1 275 ? 13.086 -10.609 -10.023 1 89 275 THR A N 1
ATOM 2169 C CA . THR A 1 275 ? 11.953 -10.992 -10.859 1 89 275 THR A CA 1
ATOM 2170 C C . THR A 1 275 ? 11.195 -9.75 -11.336 1 89 275 THR A C 1
ATOM 2172 O O . THR A 1 275 ? 10.844 -9.648 -12.516 1 89 275 THR A O 1
ATOM 2175 N N . LEU A 1 276 ? 10.984 -8.844 -10.461 1 91.38 276 LEU A N 1
ATOM 2176 C CA . LEU A 1 276 ? 10.297 -7.602 -10.805 1 91.38 276 LEU A CA 1
ATOM 2177 C C . LEU A 1 276 ? 11.047 -6.855 -11.906 1 91.38 276 LEU A C 1
ATOM 2179 O O . LEU A 1 276 ? 10.438 -6.434 -12.898 1 91.38 276 LEU A O 1
ATOM 2183 N N . ARG A 1 277 ? 12.328 -6.703 -11.758 1 91.94 277 ARG A N 1
ATOM 2184 C CA . ARG A 1 277 ? 13.133 -5.969 -12.727 1 91.94 277 ARG A CA 1
ATOM 2185 C C . ARG A 1 277 ? 13.094 -6.648 -14.094 1 91.94 277 ARG A C 1
ATOM 2187 O O . ARG A 1 277 ? 13.008 -5.98 -15.125 1 91.94 277 ARG A O 1
ATOM 2194 N N . HIS A 1 278 ? 13.148 -7.938 -14.102 1 88 278 HIS A N 1
ATOM 2195 C CA . HIS A 1 278 ? 13.141 -8.688 -15.352 1 88 278 HIS A CA 1
ATOM 2196 C C . HIS A 1 278 ? 11.773 -8.602 -16.031 1 88 278 HIS A C 1
ATOM 2198 O O . HIS A 1 278 ? 11.688 -8.383 -17.234 1 88 278 HIS A O 1
ATOM 2204 N N . LYS A 1 279 ? 10.727 -8.703 -15.242 1 88.12 279 LYS A N 1
ATOM 2205 C CA . LYS A 1 279 ? 9.375 -8.758 -15.789 1 88.12 279 LYS A CA 1
ATOM 2206 C C . LYS A 1 279 ? 8.906 -7.375 -16.234 1 88.12 279 LYS A C 1
ATOM 2208 O O . LYS A 1 279 ? 8.156 -7.254 -17.203 1 88.12 279 LYS A O 1
ATOM 2213 N N . LEU A 1 280 ? 9.406 -6.41 -15.5 1 87.94 280 LEU A N 1
ATOM 2214 C CA . LEU A 1 280 ? 8.914 -5.066 -15.781 1 87.94 280 LEU A CA 1
ATOM 2215 C C . LEU A 1 280 ? 9.977 -4.234 -16.5 1 87.94 280 LEU A C 1
ATOM 2217 O O . LEU A 1 280 ? 9.773 -3.045 -16.75 1 87.94 280 LEU A O 1
ATOM 2221 N N . MET A 1 281 ? 11.148 -4.836 -16.734 1 83.94 281 MET A N 1
ATOM 2222 C CA . MET A 1 281 ? 12.242 -4.199 -17.453 1 83.94 281 MET A CA 1
ATOM 2223 C C . MET A 1 281 ? 12.734 -2.959 -16.719 1 83.94 281 MET A C 1
ATOM 2225 O O . MET A 1 281 ? 12.969 -1.918 -17.328 1 83.94 281 MET A O 1
ATOM 2229 N N . TRP A 1 282 ? 12.633 -3.15 -15.438 1 82.31 282 TRP A N 1
ATOM 2230 C CA . TRP A 1 282 ? 13.117 -2.045 -14.617 1 82.31 282 TRP A CA 1
ATOM 2231 C C . TRP A 1 282 ? 14.633 -1.909 -14.734 1 82.31 282 TRP A C 1
ATOM 2233 O O . TRP A 1 282 ? 15.352 -2.91 -14.727 1 82.31 282 TRP A O 1
ATOM 2243 N N . GLY A 1 283 ? 15.227 -0.754 -14.797 1 65.12 283 GLY A N 1
ATOM 2244 C CA . GLY A 1 283 ? 16.656 -0.515 -14.789 1 65.12 283 GLY A CA 1
ATOM 2245 C C . GLY A 1 283 ? 17.297 -0.698 -16.156 1 65.12 283 GLY A C 1
ATOM 2246 O O . GLY A 1 283 ? 18.5 -0.506 -16.312 1 65.12 283 GLY A O 1
ATOM 2247 N N . MET A 1 284 ? 16.562 -1.303 -17.078 1 62.28 284 MET A N 1
ATOM 2248 C CA . MET A 1 284 ? 17.141 -1.524 -18.391 1 62.28 284 MET A CA 1
ATOM 2249 C C . MET A 1 284 ? 17.344 -0.203 -19.125 1 62.28 284 MET A C 1
ATOM 2251 O O . MET A 1 284 ? 16.469 0.656 -19.125 1 62.28 284 MET A O 1
ATOM 2255 N N . ASP A 1 285 ? 18.609 0.233 -19.062 1 55.94 285 ASP A N 1
ATOM 2256 C CA . ASP A 1 285 ? 18.969 1.391 -19.875 1 55.94 285 ASP A CA 1
ATOM 2257 C C . ASP A 1 285 ? 18.672 1.148 -21.344 1 55.94 285 ASP A C 1
ATOM 2259 O O . ASP A 1 285 ? 19.234 0.25 -21.969 1 55.94 285 ASP A O 1
ATOM 2263 N N . SER A 1 286 ? 17.516 1.55 -21.781 1 47.34 286 SER A N 1
ATOM 2264 C CA . SER A 1 286 ? 17.203 1.358 -23.188 1 47.34 286 SER A CA 1
ATOM 2265 C C . SER A 1 286 ? 18.359 1.773 -24.078 1 47.34 286 SER A C 1
ATOM 2267 O O . SER A 1 286 ? 18.406 1.434 -25.266 1 47.34 286 SER A O 1
ATOM 2269 N N . ARG A 1 287 ? 19.172 2.49 -23.688 1 46.81 287 ARG A N 1
ATOM 2270 C CA . ARG A 1 287 ? 20.266 2.902 -24.547 1 46.81 287 ARG A CA 1
ATOM 2271 C C . ARG A 1 287 ? 21.25 1.755 -24.781 1 46.81 287 ARG A C 1
ATOM 2273 O O . ARG A 1 287 ? 22.094 1.825 -25.656 1 46.81 287 ARG A O 1
ATOM 2280 N N . GLU A 1 288 ? 21.328 0.877 -23.906 1 41 288 GLU A N 1
ATOM 2281 C CA . GLU A 1 288 ? 22.203 -0.257 -24.125 1 41 288 GLU A CA 1
ATOM 2282 C C . GLU A 1 288 ? 21.484 -1.382 -24.875 1 41 288 GLU A C 1
ATOM 2284 O O . GLU A 1 288 ? 22.078 -2.424 -25.156 1 41 288 GLU A O 1
ATOM 2289 N N . ALA A 1 289 ? 20.375 -1.31 -25.094 1 33.28 289 ALA A N 1
ATOM 2290 C CA . ALA A 1 289 ? 19.734 -2.338 -25.906 1 33.28 289 ALA A CA 1
ATOM 2291 C C . ALA A 1 289 ? 19.844 -2 -27.391 1 33.28 289 ALA A C 1
ATOM 2293 O O . ALA A 1 289 ? 19.734 -0.834 -27.781 1 33.28 289 ALA A O 1
ATOM 2294 N N . MET B 1 1 ? -7.934 24.281 31.266 1 92.56 1 MET B N 1
ATOM 2295 C CA . MET B 1 1 ? -7.398 23.719 30.031 1 92.56 1 MET B CA 1
ATOM 2296 C C . MET B 1 1 ? -6.695 24.797 29.203 1 92.56 1 MET B C 1
ATOM 2298 O O . MET B 1 1 ? -7.164 25.938 29.141 1 92.56 1 MET B O 1
ATOM 2302 N N . LYS B 1 2 ? -5.473 24.578 28.656 1 97.44 2 LYS B N 1
ATOM 2303 C CA . LYS B 1 2 ? -4.734 25.531 27.828 1 97.44 2 LYS B CA 1
ATOM 2304 C C . LYS B 1 2 ? -4.551 25 26.406 1 97.44 2 LYS B C 1
ATOM 2306 O O . LYS B 1 2 ? -4.145 23.844 26.219 1 97.44 2 LYS B O 1
ATOM 2311 N N . LEU B 1 3 ? -4.863 25.812 25.484 1 98.25 3 LEU B N 1
ATOM 2312 C CA . LEU B 1 3 ? -4.734 25.484 24.062 1 98.25 3 LEU B CA 1
ATOM 2313 C C . LEU B 1 3 ? -3.725 26.406 23.391 1 98.25 3 LEU B C 1
ATOM 2315 O O . LEU B 1 3 ? -3.824 27.625 23.484 1 98.25 3 LEU B O 1
ATOM 2319 N N . ALA B 1 4 ? -2.756 25.812 22.797 1 97.94 4 ALA B N 1
ATOM 2320 C CA . ALA B 1 4 ? -1.843 26.609 21.984 1 97.94 4 ALA B CA 1
ATOM 2321 C C . ALA B 1 4 ? -2.395 26.828 20.578 1 97.94 4 ALA B C 1
ATOM 2323 O O . ALA B 1 4 ? -2.893 25.891 19.953 1 97.94 4 ALA B O 1
ATOM 2324 N N . LEU B 1 5 ? -2.318 28.031 20.125 1 96.94 5 LEU B N 1
ATOM 2325 C CA . LEU B 1 5 ? -2.793 28.328 18.781 1 96.94 5 LEU B CA 1
ATOM 2326 C C . LEU B 1 5 ? -1.626 28.656 17.859 1 96.94 5 LEU B C 1
ATOM 2328 O O . LEU B 1 5 ? -0.839 29.562 18.141 1 96.94 5 LEU B O 1
ATOM 2332 N N . ILE B 1 6 ? -1.517 27.875 16.812 1 96.38 6 ILE B N 1
ATOM 2333 C CA . ILE B 1 6 ? -0.509 28.078 15.773 1 96.38 6 ILE B CA 1
ATOM 2334 C C . ILE B 1 6 ? -1.188 28.453 14.461 1 96.38 6 ILE B C 1
ATOM 2336 O O . ILE B 1 6 ? -2.092 27.75 14 1 96.38 6 ILE B O 1
ATOM 2340 N N . ALA B 1 7 ? -0.816 29.562 13.906 1 94 7 ALA B N 1
ATOM 2341 C CA . ALA B 1 7 ? -1.381 30.031 12.641 1 94 7 ALA B CA 1
ATOM 2342 C C . ALA B 1 7 ? -0.425 31 11.938 1 94 7 ALA B C 1
ATOM 2344 O O . ALA B 1 7 ? 0.469 31.562 12.57 1 94 7 ALA B O 1
ATOM 2345 N N . ASN B 1 8 ? -0.568 31.062 10.648 1 89.31 8 ASN B N 1
ATOM 2346 C CA . ASN B 1 8 ? 0.166 32.062 9.875 1 89.31 8 ASN B CA 1
ATOM 2347 C C . ASN B 1 8 ? -0.54 33.406 9.898 1 89.31 8 ASN B C 1
ATOM 2349 O O . ASN B 1 8 ? -1.581 33.594 9.266 1 89.31 8 ASN B O 1
ATOM 2353 N N . PRO B 1 9 ? 0.038 34.375 10.492 1 86.25 9 PRO B N 1
ATOM 2354 C CA . PRO B 1 9 ? -0.639 35.656 10.648 1 86.25 9 PRO B CA 1
ATOM 2355 C C . PRO B 1 9 ? -0.813 36.406 9.32 1 86.25 9 PRO B C 1
ATOM 2357 O O . PRO B 1 9 ? -1.605 37.344 9.242 1 86.25 9 PRO B O 1
ATOM 2360 N N . LYS B 1 10 ? -0.07 36 8.336 1 84.69 10 LYS B N 1
ATOM 2361 C CA . LYS B 1 10 ? -0.112 36.688 7.059 1 84.69 10 LYS B CA 1
ATOM 2362 C C . LYS B 1 10 ? -1.305 36.25 6.223 1 84.69 10 LYS B C 1
ATOM 2364 O O . LYS B 1 10 ? -1.652 36.875 5.23 1 84.69 10 LYS B O 1
ATOM 2369 N N . LYS B 1 11 ? -1.889 35.219 6.703 1 82.25 11 LYS B N 1
ATOM 2370 C CA . LYS B 1 11 ? -3.035 34.719 5.945 1 82.25 11 LYS B CA 1
ATOM 2371 C C . LYS B 1 11 ? -4.332 35.375 6.438 1 82.25 11 LYS B C 1
ATOM 2373 O O . LYS B 1 11 ? -4.641 35.312 7.629 1 82.25 11 LYS B O 1
ATOM 2378 N N . TYR B 1 12 ? -5.09 35.938 5.602 1 68.94 12 TYR B N 1
ATOM 2379 C CA . TYR B 1 12 ? -6.277 36.719 5.914 1 68.94 12 TYR B CA 1
ATOM 2380 C C . TYR B 1 12 ? -7.355 35.844 6.547 1 68.94 12 TYR B C 1
ATOM 2382 O O . TYR B 1 12 ? -8.047 36.281 7.469 1 68.94 12 TYR B O 1
ATOM 2390 N N . SER B 1 13 ? -7.449 34.719 6.078 1 81.06 13 SER B N 1
ATOM 2391 C CA . SER B 1 13 ? -8.547 33.844 6.508 1 81.06 13 SER B CA 1
ATOM 2392 C C . SER B 1 13 ? -8.352 33.375 7.949 1 81.06 13 SER B C 1
ATOM 2394 O O . SER B 1 13 ? -9.297 32.906 8.594 1 81.06 13 SER B O 1
ATOM 2396 N N . VAL B 1 14 ? -7.23 33.656 8.547 1 87.25 14 VAL B N 1
ATOM 2397 C CA . VAL B 1 14 ? -6.891 33.156 9.875 1 87.25 14 VAL B CA 1
ATOM 2398 C C . VAL B 1 14 ? -7.469 34.094 10.945 1 87.25 14 VAL B C 1
ATOM 2400 O O . VAL B 1 14 ? -7.855 33.625 12.023 1 87.25 14 VAL B O 1
ATOM 2403 N N . LYS B 1 15 ? -7.617 35.375 10.703 1 87.38 15 LYS B N 1
ATOM 2404 C CA . LYS B 1 15 ? -8.055 36.344 11.688 1 87.38 15 LYS B CA 1
ATOM 2405 C C . LYS B 1 15 ? -9.438 36 12.234 1 87.38 15 LYS B C 1
ATOM 2407 O O . LYS B 1 15 ? -9.641 36 13.453 1 87.38 15 LYS B O 1
ATOM 2412 N N . GLU B 1 16 ? -10.336 35.719 11.352 1 88.38 16 GLU B N 1
ATOM 2413 C CA . GLU B 1 16 ? -11.703 35.438 11.773 1 88.38 16 GLU B CA 1
ATOM 2414 C C . GLU B 1 16 ? -11.734 34.188 12.68 1 88.38 16 GLU B C 1
ATOM 2416 O O . GLU B 1 16 ? -12.383 34.219 13.727 1 88.38 16 GLU B O 1
ATOM 2421 N N . SER B 1 17 ? -11.07 33.156 12.227 1 92.12 17 SER B N 1
ATOM 2422 C CA . SER B 1 17 ? -11.016 31.953 13.023 1 92.12 17 SER B CA 1
ATOM 2423 C C . SER B 1 17 ? -10.367 32.188 14.383 1 92.12 17 SER B C 1
ATOM 2425 O O . SER B 1 17 ? -10.828 31.688 15.406 1 92.12 17 SER B O 1
ATOM 2427 N N . PHE B 1 18 ? -9.328 33 14.328 1 91.69 18 PHE B N 1
ATOM 2428 C CA . PHE B 1 18 ? -8.609 33.344 15.547 1 91.69 18 PHE B CA 1
ATOM 2429 C C . PHE B 1 18 ? -9.531 34.062 16.531 1 91.69 18 PHE B C 1
ATOM 2431 O O . PHE B 1 18 ? -9.594 33.688 17.703 1 91.69 18 PHE B O 1
ATOM 2438 N N . ILE B 1 19 ? -10.273 35 16.078 1 89.69 19 ILE B N 1
ATOM 2439 C CA . ILE B 1 19 ? -11.18 35.781 16.906 1 89.69 19 ILE B CA 1
ATOM 2440 C C . ILE B 1 19 ? -12.297 34.906 17.438 1 89.69 19 ILE B C 1
ATOM 2442 O O . ILE B 1 19 ? -12.68 35 18.609 1 89.69 19 ILE B O 1
ATOM 2446 N N . ASP B 1 20 ? -12.805 34.031 16.594 1 92.31 20 ASP B N 1
ATOM 2447 C CA . ASP B 1 20 ? -13.844 33.094 17 1 92.31 20 ASP B CA 1
ATOM 2448 C C . ASP B 1 20 ? -13.352 32.188 18.141 1 92.31 20 ASP B C 1
ATOM 2450 O O . ASP B 1 20 ? -14.094 31.938 19.094 1 92.31 20 ASP B O 1
ATOM 2454 N N . ILE B 1 21 ? -12.156 31.75 18.031 1 95.25 21 ILE B N 1
ATOM 2455 C CA . ILE B 1 21 ? -11.57 30.859 19.031 1 95.25 21 ILE B CA 1
ATOM 2456 C C . ILE B 1 21 ? -11.414 31.609 20.344 1 95.25 21 ILE B C 1
ATOM 2458 O O . ILE B 1 21 ? -11.781 31.094 21.406 1 95.25 21 ILE B O 1
ATOM 2462 N N . LEU B 1 22 ? -10.93 32.844 20.312 1 94.25 22 LEU B N 1
ATOM 2463 C CA . LEU B 1 22 ? -10.742 33.656 21.516 1 94.25 22 LEU B CA 1
ATOM 2464 C C . LEU B 1 22 ? -12.086 33.938 22.188 1 94.25 22 LEU B C 1
ATOM 2466 O O . LEU B 1 22 ? -12.211 33.844 23.406 1 94.25 22 LEU B O 1
ATOM 2470 N N . SER B 1 23 ? -13.039 34.344 21.344 1 93.62 23 SER B N 1
ATOM 2471 C CA . SER B 1 23 ? -14.367 34.656 21.875 1 93.62 23 SER B CA 1
ATOM 2472 C C . SER B 1 23 ? -14.977 33.438 22.594 1 93.62 23 SER B C 1
ATOM 2474 O O . SER B 1 23 ? -15.508 33.562 23.688 1 93.62 23 SER B O 1
ATOM 2476 N N . TRP B 1 24 ? -14.883 32.344 21.969 1 96.5 24 TRP B N 1
ATOM 2477 C CA . TRP B 1 24 ? -15.383 31.109 22.594 1 96.5 24 TRP B CA 1
ATOM 2478 C C . TRP B 1 24 ? -14.656 30.844 23.906 1 96.5 24 TRP B C 1
ATOM 2480 O O . TRP B 1 24 ? -15.281 30.484 24.906 1 96.5 24 TRP B O 1
ATOM 2490 N N . ALA B 1 25 ? -13.352 30.969 23.922 1 96.88 25 ALA B N 1
ATOM 2491 C CA . ALA B 1 25 ? -12.539 30.688 25.094 1 96.88 25 ALA B CA 1
ATOM 2492 C C . ALA B 1 25 ? -12.914 31.609 26.25 1 96.88 25 ALA B C 1
ATOM 2494 O O . ALA B 1 25 ? -12.953 31.172 27.406 1 96.88 25 ALA B O 1
ATOM 2495 N N . ASP B 1 26 ? -13.195 32.812 25.922 1 95.75 26 ASP B N 1
ATOM 2496 C CA . ASP B 1 26 ? -13.602 33.781 26.922 1 95.75 26 ASP B CA 1
ATOM 2497 C C . ASP B 1 26 ? -14.859 33.312 27.656 1 95.75 26 ASP B C 1
ATOM 2499 O O . ASP B 1 26 ? -14.992 33.531 28.859 1 95.75 26 ASP B O 1
ATOM 2503 N N . ASP B 1 27 ? -15.703 32.688 26.938 1 95.81 27 ASP B N 1
ATOM 2504 C CA . ASP B 1 27 ? -17 32.281 27.469 1 95.81 27 ASP B CA 1
ATOM 2505 C C . ASP B 1 27 ? -16.906 30.953 28.219 1 95.81 27 ASP B C 1
ATOM 2507 O O . ASP B 1 27 ? -17.844 30.547 28.906 1 95.81 27 ASP B O 1
ATOM 2511 N N . HIS B 1 28 ? -15.797 30.25 28.141 1 96.19 28 HIS B N 1
ATOM 2512 C CA . HIS B 1 28 ? -15.773 28.875 28.625 1 96.19 28 HIS B CA 1
ATOM 2513 C C . HIS B 1 28 ? -14.594 28.641 29.562 1 96.19 28 HIS B C 1
ATOM 2515 O O . HIS B 1 28 ? -14.297 27.5 29.938 1 96.19 28 HIS B O 1
ATOM 2521 N N . ASP B 1 29 ? -13.961 29.562 30.016 1 92.06 29 ASP B N 1
ATOM 2522 C CA . ASP B 1 29 ? -12.844 29.484 30.953 1 92.06 29 ASP B CA 1
ATOM 2523 C C . ASP B 1 29 ? -11.711 28.641 30.406 1 92.06 29 ASP B C 1
ATOM 2525 O O . ASP B 1 29 ? -11.234 27.719 31.062 1 92.06 29 ASP B O 1
ATOM 2529 N N . VAL B 1 30 ? -11.367 28.734 29.188 1 96.75 30 VAL B N 1
ATOM 2530 C CA . VAL B 1 30 ? -10.242 28.094 28.5 1 96.75 30 VAL B CA 1
ATOM 2531 C C . VAL B 1 30 ? -9.219 29.156 28.109 1 96.75 30 VAL B C 1
ATOM 2533 O O . VAL B 1 30 ? -9.594 30.266 27.703 1 96.75 30 VAL B O 1
ATOM 2536 N N . HIS B 1 31 ? -7.98 28.859 28.25 1 97.81 31 HIS B N 1
ATOM 2537 C CA . HIS B 1 31 ? -6.941 29.812 27.875 1 97.81 31 HIS B CA 1
ATOM 2538 C C . HIS B 1 31 ? -6.348 29.469 26.516 1 97.81 31 HIS B C 1
ATOM 2540 O O . HIS B 1 31 ? -6.129 28.297 26.203 1 97.81 31 HIS B O 1
ATOM 2546 N N . ILE B 1 32 ? -6.16 30.469 25.766 1 97.31 32 ILE B N 1
ATOM 2547 C CA . ILE B 1 32 ? -5.516 30.344 24.469 1 97.31 32 ILE B CA 1
ATOM 2548 C C . ILE B 1 32 ? -4.121 30.969 24.516 1 97.31 32 ILE B C 1
ATOM 2550 O O . ILE B 1 32 ? -3.98 32.156 24.797 1 97.31 32 ILE B O 1
ATOM 2554 N N . VAL B 1 33 ? -3.115 30.141 24.281 1 97.69 33 VAL B N 1
ATOM 2555 C CA . VAL B 1 33 ? -1.728 30.578 24.312 1 97.69 33 VAL B CA 1
ATOM 2556 C C . VAL B 1 33 ? -1.205 30.734 22.875 1 97.69 33 VAL B C 1
ATOM 2558 O O . VAL B 1 33 ? -1.372 29.828 22.062 1 97.69 33 VAL B O 1
ATOM 2561 N N . PHE B 1 34 ? -0.646 31.844 22.516 1 96.19 34 PHE B N 1
ATOM 2562 C CA . PHE B 1 34 ? -0.162 32.062 21.156 1 96.19 34 PHE B CA 1
ATOM 2563 C C . PHE B 1 34 ? 0.987 33.062 21.141 1 96.19 34 PHE B C 1
ATOM 2565 O O . PHE B 1 34 ? 1.22 33.75 22.125 1 96.19 34 PHE B O 1
ATOM 2572 N N . CYS B 1 35 ? 1.716 33.062 20.047 1 94.81 35 CYS B N 1
ATOM 2573 C CA . CYS B 1 35 ? 2.867 33.938 19.891 1 94.81 35 CYS B CA 1
ATOM 2574 C C . CYS B 1 35 ? 2.424 35.375 19.609 1 94.81 35 CYS B C 1
ATOM 2576 O O . CYS B 1 35 ? 1.405 35.594 18.953 1 94.81 35 CYS B O 1
ATOM 2578 N N . SER B 1 36 ? 3.238 36.375 19.891 1 90.62 36 SER B N 1
ATOM 2579 C CA . SER B 1 36 ? 2.932 37.781 19.859 1 90.62 36 SER B CA 1
ATOM 2580 C C . SER B 1 36 ? 2.578 38.25 18.438 1 90.62 36 SER B C 1
ATOM 2582 O O . SER B 1 36 ? 1.813 39.188 18.266 1 90.62 36 SER B O 1
ATOM 2584 N N . GLU B 1 37 ? 3.08 37.531 17.453 1 88.44 37 GLU B N 1
ATOM 2585 C CA . GLU B 1 37 ? 2.797 37.875 16.062 1 88.44 37 GLU B CA 1
ATOM 2586 C C . GLU B 1 37 ? 1.305 37.781 15.766 1 88.44 37 GLU B C 1
ATOM 2588 O O . GLU B 1 37 ? 0.78 38.531 14.945 1 88.44 37 GLU B O 1
ATOM 2593 N N . LEU B 1 38 ? 0.688 36.875 16.438 1 89.38 38 LEU B N 1
ATOM 2594 C CA . LEU B 1 38 ? -0.743 36.688 16.219 1 89.38 38 LEU B CA 1
ATOM 2595 C C . LEU B 1 38 ? -1.546 37.781 16.938 1 89.38 38 LEU B C 1
ATOM 2597 O O . LEU B 1 38 ? -2.686 38.062 16.562 1 89.38 38 LEU B O 1
ATOM 2601 N N . HIS B 1 39 ? -0.982 38.312 17.953 1 83.94 39 HIS B N 1
ATOM 2602 C CA . HIS B 1 39 ? -1.653 39.344 18.734 1 83.94 39 HIS B CA 1
ATOM 2603 C C . HIS B 1 39 ? -1.979 40.562 17.891 1 83.94 39 HIS B C 1
ATOM 2605 O O . HIS B 1 39 ? -2.977 41.25 18.125 1 83.94 39 HIS B O 1
ATOM 2611 N N . GLU B 1 40 ? -1.195 40.719 16.844 1 79.31 40 GLU B N 1
ATOM 2612 C CA . GLU B 1 40 ? -1.37 41.906 15.992 1 79.31 40 GLU B CA 1
ATOM 2613 C C . GLU B 1 40 ? -2.645 41.781 15.156 1 79.31 40 GLU B C 1
ATOM 2615 O O . GLU B 1 40 ? -3.16 42.781 14.664 1 79.31 40 GLU B O 1
ATOM 2620 N N . LEU B 1 41 ? -3.111 40.594 15.102 1 78.06 41 LEU B N 1
ATOM 2621 C CA . LEU B 1 41 ? -4.273 40.344 14.258 1 78.06 41 LEU B CA 1
ATOM 2622 C C . LEU B 1 41 ? -5.551 40.844 14.938 1 78.06 41 LEU B C 1
ATOM 2624 O O . LEU B 1 41 ? -6.574 41.031 14.273 1 78.06 41 LEU B O 1
ATOM 2628 N N . TYR B 1 42 ? -5.566 40.906 16.25 1 65.88 42 TYR B N 1
ATOM 2629 C CA . TYR B 1 42 ? -6.789 41.344 16.922 1 65.88 42 TYR B CA 1
ATOM 2630 C C . TYR B 1 42 ? -6.57 42.625 17.672 1 65.88 42 TYR B C 1
ATOM 2632 O O . TYR B 1 42 ? -7.168 42.844 18.734 1 65.88 42 TYR B O 1
ATOM 2640 N N . ARG B 1 43 ? -5.949 43.562 17.094 1 64.38 43 ARG B N 1
ATOM 2641 C CA . ARG B 1 43 ? -5.668 44.844 17.734 1 64.38 43 ARG B CA 1
ATOM 2642 C C . ARG B 1 43 ? -6.949 45.5 18.234 1 64.38 43 ARG B C 1
ATOM 2644 O O . ARG B 1 43 ? -7.934 45.562 17.5 1 64.38 43 ARG B O 1
ATOM 2651 N N . GLY B 1 44 ? -7.121 45.656 19.578 1 62.34 44 GLY B N 1
ATOM 2652 C CA . GLY B 1 44 ? -8.102 46.562 20.125 1 62.34 44 GLY B CA 1
ATOM 2653 C C . GLY B 1 44 ? -9.086 45.906 21.062 1 62.34 44 GLY B C 1
ATOM 2654 O O . GLY B 1 44 ? -9.734 46.562 21.875 1 62.34 44 GLY B O 1
ATOM 2655 N N . GLU B 1 45 ? -9.367 44.594 20.812 1 71.19 45 GLU B N 1
ATOM 2656 C CA . GLU B 1 45 ? -10.336 43.969 21.703 1 71.19 45 GLU B CA 1
ATOM 2657 C C . GLU B 1 45 ? -9.641 43.125 22.781 1 71.19 45 GLU B C 1
ATOM 2659 O O . GLU B 1 45 ? -8.562 42.594 22.562 1 71.19 45 GLU B O 1
ATOM 2664 N N . GLU B 1 46 ? -10.078 43.375 24 1 81.88 46 GLU B N 1
ATOM 2665 C CA . GLU B 1 46 ? -9.531 42.625 25.125 1 81.88 46 GLU B CA 1
ATOM 2666 C C . GLU B 1 46 ? -10.125 41.219 25.172 1 81.88 46 GLU B C 1
ATOM 2668 O O . GLU B 1 46 ? -11.344 41.031 25.062 1 81.88 46 GLU B O 1
ATOM 2673 N N . HIS B 1 47 ? -9.266 40.219 25.219 1 90.88 47 HIS B N 1
ATOM 2674 C CA . HIS B 1 47 ? -9.648 38.844 25.422 1 90.88 47 HIS B CA 1
ATOM 2675 C C . HIS B 1 47 ? -8.984 38.25 26.656 1 90.88 47 HIS B C 1
ATOM 2677 O O . HIS B 1 47 ? -7.809 37.875 26.625 1 90.88 47 HIS B O 1
ATOM 2683 N N . PRO B 1 48 ? -9.742 38.156 27.75 1 92.75 48 PRO B N 1
ATOM 2684 C CA . PRO B 1 48 ? -9.18 37.656 29.016 1 92.75 48 PRO B CA 1
ATOM 2685 C C . PRO B 1 48 ? -8.562 36.281 28.891 1 92.75 48 PRO B C 1
ATOM 2687 O O . PRO B 1 48 ? -7.707 35.906 29.703 1 92.75 48 PRO B O 1
ATOM 2690 N N . SER B 1 49 ? -9.016 35.469 27.969 1 94.56 49 SER B N 1
ATOM 2691 C CA . SER B 1 49 ? -8.531 34.094 27.797 1 94.56 49 SER B CA 1
ATOM 2692 C C . SER B 1 49 ? -7.164 34.062 27.125 1 94.56 49 SER B C 1
ATOM 2694 O O . SER B 1 49 ? -6.492 33.031 27.125 1 94.56 49 SER B O 1
ATOM 2696 N N . ALA B 1 50 ? -6.699 35.188 26.609 1 94.94 50 ALA B N 1
ATOM 2697 C CA . ALA B 1 50 ? -5.496 35.25 25.781 1 94.94 50 ALA B CA 1
ATOM 2698 C C . ALA B 1 50 ? -4.238 35.25 26.656 1 94.94 50 ALA B C 1
ATOM 2700 O O . ALA B 1 50 ? -4.156 36 27.625 1 94.94 50 ALA B O 1
ATOM 2701 N N . ILE B 1 51 ? -3.342 34.375 26.328 1 95.56 51 ILE B N 1
ATOM 2702 C CA . ILE B 1 51 ? -1.999 34.375 26.906 1 95.56 51 ILE B CA 1
ATOM 2703 C C . ILE B 1 51 ? -0.965 34.531 25.781 1 95.56 51 ILE B C 1
ATOM 2705 O O . ILE B 1 51 ? -0.867 33.656 24.906 1 95.56 51 ILE B O 1
ATOM 2709 N N . VAL B 1 52 ? -0.197 35.562 25.812 1 95 52 VAL B N 1
ATOM 2710 C CA . VAL B 1 52 ? 0.752 35.875 24.734 1 95 52 VAL B CA 1
ATOM 2711 C C . VAL B 1 52 ? 2.15 35.406 25.141 1 95 52 VAL B C 1
ATOM 2713 O O . VAL B 1 52 ? 2.582 35.656 26.281 1 95 52 VAL B O 1
ATOM 2716 N N . THR B 1 53 ? 2.791 34.719 24.234 1 96.12 53 THR B N 1
ATOM 2717 C CA . THR B 1 53 ? 4.152 34.25 24.469 1 96.12 53 THR B CA 1
ATOM 2718 C C . THR B 1 53 ? 5.109 34.844 23.438 1 96.12 53 THR B C 1
ATOM 2720 O O . THR B 1 53 ? 4.672 35.469 22.469 1 96.12 53 THR B O 1
ATOM 2723 N N . ASP B 1 54 ? 6.473 34.594 23.594 1 94.19 54 ASP B N 1
ATOM 2724 C CA . ASP B 1 54 ? 7.488 35.156 22.703 1 94.19 54 ASP B CA 1
ATOM 2725 C C . ASP B 1 54 ? 7.715 34.25 21.5 1 94.19 54 ASP B C 1
ATOM 2727 O O . ASP B 1 54 ? 8.211 34.688 20.453 1 94.19 54 ASP B O 1
ATOM 2731 N N . SER B 1 55 ? 7.387 32.938 21.75 1 94.62 55 SER B N 1
ATOM 2732 C CA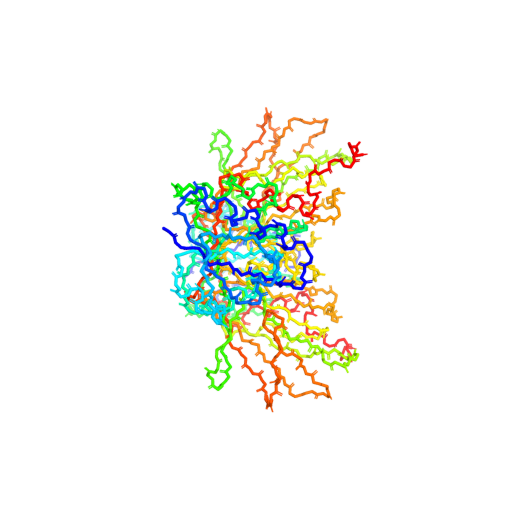 . SER B 1 55 ? 7.621 32.031 20.656 1 94.62 55 SER B CA 1
ATOM 2733 C C . SER B 1 55 ? 6.508 30.984 20.562 1 94.62 55 SER B C 1
ATOM 2735 O O . SER B 1 55 ? 5.801 30.734 21.547 1 94.62 55 SER B O 1
ATOM 2737 N N . GLU B 1 56 ? 6.379 30.469 19.453 1 95.06 56 GLU B N 1
ATOM 2738 C CA . GLU B 1 56 ? 5.41 29.406 19.234 1 95.06 56 GLU B CA 1
ATOM 2739 C C . GLU B 1 56 ? 5.758 28.172 20.062 1 95.06 56 GLU B C 1
ATOM 2741 O O . GLU B 1 56 ? 4.863 27.5 20.578 1 95.06 56 GLU B O 1
ATOM 2746 N N . LYS B 1 57 ? 7.004 27.844 20.234 1 93.88 57 LYS B N 1
ATOM 2747 C CA . LYS B 1 57 ? 7.445 26.719 21.031 1 93.88 57 LYS B CA 1
ATOM 2748 C C . LYS B 1 57 ? 7 26.875 22.484 1 93.88 57 LYS B C 1
ATOM 2750 O O . LYS B 1 57 ? 6.57 25.906 23.125 1 93.88 57 LYS B O 1
ATOM 2755 N N . GLU B 1 58 ? 7.16 28.078 22.953 1 94.94 58 GLU B N 1
ATOM 2756 C CA . GLU B 1 58 ? 6.73 28.359 24.312 1 94.94 58 GLU B CA 1
ATOM 2757 C C . GLU B 1 58 ? 5.227 28.141 24.469 1 94.94 58 GLU B C 1
ATOM 2759 O O . GLU B 1 58 ? 4.766 27.641 25.5 1 94.94 58 GLU B O 1
ATOM 2764 N N . ALA B 1 59 ? 4.52 28.625 23.469 1 96.19 59 ALA B N 1
ATOM 2765 C CA . ALA B 1 59 ? 3.072 28.438 23.484 1 96.19 59 ALA B CA 1
ATOM 2766 C C . ALA B 1 59 ? 2.719 26.953 23.578 1 96.19 59 ALA B C 1
ATOM 2768 O O . ALA B 1 59 ? 1.89 26.547 24.391 1 96.19 59 ALA B O 1
ATOM 2769 N N . ILE B 1 60 ? 3.338 26.125 22.797 1 96.38 60 ILE B N 1
ATOM 2770 C CA . ILE B 1 60 ? 3.094 24.688 22.75 1 96.38 60 ILE B CA 1
ATOM 2771 C C . ILE B 1 60 ? 3.459 24.047 24.094 1 96.38 60 ILE B C 1
ATOM 2773 O O . ILE B 1 60 ? 2.709 23.234 24.625 1 96.38 60 ILE B O 1
ATOM 2777 N N . ASP B 1 61 ? 4.578 24.469 24.688 1 94.56 61 ASP B N 1
ATOM 2778 C CA . ASP B 1 61 ? 5.062 23.906 25.938 1 94.56 61 ASP B CA 1
ATOM 2779 C C . ASP B 1 61 ? 4.062 24.141 27.062 1 94.56 61 ASP B C 1
ATOM 2781 O O . ASP B 1 61 ? 3.928 23.297 27.969 1 94.56 61 ASP B O 1
ATOM 2785 N N . GLN B 1 62 ? 3.338 25.203 26.922 1 95.31 62 GLN B N 1
ATOM 2786 C CA . GLN B 1 62 ? 2.445 25.609 28.016 1 95.31 62 GLN B CA 1
ATOM 2787 C C . GLN B 1 62 ? 1.057 25 27.828 1 95.31 62 GLN B C 1
ATOM 2789 O O . GLN B 1 62 ? 0.231 25.047 28.75 1 95.31 62 GLN B O 1
ATOM 2794 N N . ALA B 1 63 ? 0.829 24.438 26.719 1 96.94 63 ALA B N 1
ATOM 2795 C CA . ALA B 1 63 ? -0.541 24.047 26.391 1 96.94 63 ALA B CA 1
ATOM 2796 C C . ALA B 1 63 ? -0.734 22.547 26.547 1 96.94 63 ALA B C 1
ATOM 2798 O O . ALA B 1 63 ? 0.24 21.797 26.625 1 96.94 63 ALA B O 1
ATOM 2799 N N . ASP B 1 64 ? -1.928 22.125 26.641 1 96.38 64 ASP B N 1
ATOM 2800 C CA . ASP B 1 64 ? -2.301 20.719 26.672 1 96.38 64 ASP B CA 1
ATOM 2801 C C . ASP B 1 64 ? -2.551 20.172 25.266 1 96.38 64 ASP B C 1
ATOM 2803 O O . ASP B 1 64 ? -2.26 19.016 24.984 1 96.38 64 ASP B O 1
ATOM 2807 N N . ILE B 1 65 ? -3.119 20.969 24.5 1 97.44 65 ILE B N 1
ATOM 2808 C CA . ILE B 1 65 ? -3.516 20.656 23.141 1 97.44 65 ILE B CA 1
ATOM 2809 C C . ILE B 1 65 ? -3.117 21.797 22.203 1 97.44 65 ILE B C 1
ATOM 2811 O O . ILE B 1 65 ? -3.07 22.953 22.609 1 97.44 65 ILE B O 1
ATOM 2815 N N . VAL B 1 66 ? -2.799 21.484 21.031 1 97.69 66 VAL B N 1
ATOM 2816 C CA . VAL B 1 66 ? -2.434 22.484 20.047 1 97.69 66 VAL B CA 1
ATOM 2817 C C . VAL B 1 66 ? -3.547 22.609 19 1 97.69 66 VAL B C 1
ATOM 2819 O O . VAL B 1 66 ? -4.082 21.609 18.531 1 97.69 66 VAL B O 1
ATOM 2822 N N . ILE B 1 67 ? -3.898 23.844 18.703 1 97.25 67 ILE B N 1
ATOM 2823 C CA . ILE B 1 67 ? -4.805 24.141 17.594 1 97.25 67 ILE B CA 1
ATOM 2824 C C . ILE B 1 67 ? -4.02 24.75 16.438 1 97.25 67 ILE B C 1
ATOM 2826 O O . ILE B 1 67 ? -3.346 25.766 16.594 1 97.25 67 ILE B O 1
ATOM 2830 N N . ALA B 1 68 ? -4.062 24.109 15.359 1 96.38 68 ALA B N 1
ATOM 2831 C CA . ALA B 1 68 ? -3.439 24.625 14.148 1 96.38 68 ALA B CA 1
ATOM 2832 C C . ALA B 1 68 ? -4.488 25.172 13.18 1 96.38 68 ALA B C 1
ATOM 2834 O O . ALA B 1 68 ? -5.344 24.422 12.703 1 96.38 68 ALA B O 1
ATOM 2835 N N . VAL B 1 69 ? -4.41 26.469 12.922 1 95.31 69 VAL B N 1
ATOM 2836 C CA . VAL B 1 69 ? -5.367 27.109 12.016 1 95.31 69 VAL B CA 1
ATOM 2837 C C . VAL B 1 69 ? -4.715 27.344 10.656 1 95.31 69 VAL B C 1
ATOM 2839 O O . VAL B 1 69 ? -3.76 28.109 10.539 1 95.31 69 VAL B O 1
ATOM 2842 N N . GLY B 1 70 ? -5.168 26.734 9.688 1 92.69 70 GLY B N 1
ATOM 2843 C CA . GLY B 1 70 ? -4.641 26.781 8.336 1 92.69 70 GLY B CA 1
ATOM 2844 C C . GLY B 1 70 ? -4.867 25.5 7.559 1 92.69 70 GLY B C 1
ATOM 2845 O O . GLY B 1 70 ? -5.754 24.703 7.898 1 92.69 70 GLY B O 1
ATOM 2846 N N . GLY B 1 71 ? -4.164 25.281 6.523 1 90.62 71 GLY B N 1
ATOM 2847 C CA . GLY B 1 71 ? -4.262 24.062 5.734 1 90.62 71 GLY B CA 1
ATOM 2848 C C . GLY B 1 71 ? -3.275 22.984 6.168 1 90.62 71 GLY B C 1
ATOM 2849 O O . GLY B 1 71 ? -2.76 23.031 7.289 1 90.62 71 GLY B O 1
ATOM 2850 N N . ASP B 1 72 ? -3.061 22.062 5.297 1 92.25 72 ASP B N 1
ATOM 2851 C CA . ASP B 1 72 ? -2.152 20.953 5.594 1 92.25 72 ASP B CA 1
ATOM 2852 C C . ASP B 1 72 ? -0.722 21.453 5.781 1 92.25 72 ASP B C 1
ATOM 2854 O O . ASP B 1 72 ? 0.036 20.906 6.578 1 92.25 72 ASP B O 1
ATOM 2858 N N . GLY B 1 73 ? -0.388 22.531 5.07 1 92.5 73 GLY B N 1
ATOM 2859 C CA . GLY B 1 73 ? 0.922 23.125 5.285 1 92.5 73 GLY B CA 1
ATOM 2860 C C . GLY B 1 73 ? 1.136 23.609 6.707 1 92.5 73 GLY B C 1
ATOM 2861 O O . GLY B 1 73 ? 2.221 23.438 7.27 1 92.5 73 GLY B O 1
ATOM 2862 N N . THR B 1 74 ? 0.148 24.25 7.309 1 93.06 74 THR B N 1
ATOM 2863 C CA . THR B 1 74 ? 0.216 24.703 8.695 1 93.06 74 THR B CA 1
ATOM 2864 C C . THR B 1 74 ? 0.326 23.516 9.641 1 93.06 74 THR B C 1
ATOM 2866 O O . THR B 1 74 ? 1.024 23.578 10.656 1 93.06 74 THR B O 1
ATOM 2869 N N . MET B 1 75 ? -0.344 22.453 9.281 1 93.56 75 MET B N 1
ATOM 2870 C CA . MET B 1 75 ? -0.255 21.234 10.078 1 93.56 75 MET B CA 1
ATOM 2871 C C . MET B 1 75 ? 1.165 20.688 10.062 1 93.56 75 MET B C 1
ATOM 2873 O O . MET B 1 75 ? 1.688 20.281 11.109 1 93.56 75 MET B O 1
ATOM 2877 N N . LEU B 1 76 ? 1.735 20.656 8.883 1 94.69 76 LEU B N 1
ATOM 2878 C CA . LEU B 1 76 ? 3.111 20.188 8.758 1 94.69 76 LEU B CA 1
ATOM 2879 C C . LEU B 1 76 ? 4.059 21.047 9.586 1 94.69 76 LEU B C 1
ATOM 2881 O O . LEU B 1 76 ? 4.934 20.531 10.281 1 94.69 76 LEU B O 1
ATOM 2885 N N . TYR B 1 77 ? 3.865 22.328 9.484 1 94.56 77 TYR B N 1
ATOM 2886 C CA . TYR B 1 77 ? 4.668 23.281 10.25 1 94.56 77 TYR B CA 1
ATOM 2887 C C . TYR B 1 77 ? 4.512 23.031 11.75 1 94.56 77 TYR B C 1
ATOM 2889 O O . TYR B 1 77 ? 5.5 22.984 12.477 1 94.56 77 TYR B O 1
ATOM 2897 N N . THR B 1 78 ? 3.299 22.859 12.156 1 95 78 THR B N 1
ATOM 2898 C CA . THR B 1 78 ? 2.994 22.641 13.57 1 95 78 THR B CA 1
ATOM 2899 C C . THR B 1 78 ? 3.643 21.344 14.062 1 95 78 THR B C 1
ATOM 2901 O O . THR B 1 78 ? 4.227 21.312 15.148 1 95 78 THR B O 1
ATOM 2904 N N . ALA B 1 79 ? 3.545 20.297 13.25 1 93.25 79 ALA B N 1
ATOM 2905 C CA . ALA B 1 79 ? 4.156 19.031 13.602 1 93.25 79 ALA B CA 1
ATOM 2906 C C . ALA B 1 79 ? 5.664 19.172 13.797 1 93.25 79 ALA B C 1
ATOM 2908 O O . ALA B 1 79 ? 6.246 18.578 14.703 1 93.25 79 ALA B O 1
ATOM 2909 N N . ARG B 1 80 ? 6.234 19.953 12.992 1 91.88 80 ARG B N 1
ATOM 2910 C CA . ARG B 1 80 ? 7.676 20.172 13.078 1 91.88 80 ARG B CA 1
ATOM 2911 C C . ARG B 1 80 ? 8.039 20.906 14.367 1 91.88 80 ARG B C 1
ATOM 2913 O O . ARG B 1 80 ? 9.078 20.625 14.969 1 91.88 80 ARG B O 1
ATOM 2920 N N . LEU B 1 81 ? 7.227 21.875 14.734 1 92.56 81 LEU B N 1
ATOM 2921 C CA . LEU B 1 81 ? 7.469 22.641 15.953 1 92.56 81 LEU B CA 1
ATOM 2922 C C . LEU B 1 81 ? 7.449 21.734 17.172 1 92.56 81 LEU B C 1
ATOM 2924 O O . LEU B 1 81 ? 8.164 21.984 18.156 1 92.56 81 LEU B O 1
ATOM 2928 N N . MET B 1 82 ? 6.645 20.688 17.078 1 88.88 82 MET B N 1
ATOM 2929 C CA . MET B 1 82 ? 6.438 19.812 18.219 1 88.88 82 MET B CA 1
ATOM 2930 C C . MET B 1 82 ? 7.621 18.875 18.406 1 88.88 82 MET B C 1
ATOM 2932 O O . MET B 1 82 ? 7.855 18.375 19.516 1 88.88 82 MET B O 1
ATOM 2936 N N . LYS B 1 83 ? 8.477 18.781 17.344 1 74.38 83 LYS B N 1
ATOM 2937 C CA . LYS B 1 83 ? 9.641 17.906 17.391 1 74.38 83 LYS B CA 1
ATOM 2938 C C . LYS B 1 83 ? 9.305 16.578 18.062 1 74.38 83 LYS B C 1
ATOM 2940 O O . LYS B 1 83 ? 8.438 15.836 17.609 1 74.38 83 LYS B O 1
ATOM 2945 N N . ASN B 1 84 ? 9.75 16.312 19.438 1 73.81 84 ASN B N 1
ATOM 2946 C CA . ASN B 1 84 ? 9.555 15.055 20.141 1 73.81 84 ASN B CA 1
ATOM 2947 C C . ASN B 1 84 ? 8.5 15.18 21.234 1 73.81 84 ASN B C 1
ATOM 2949 O O . ASN B 1 84 ? 8.43 14.344 22.141 1 73.81 84 ASN B O 1
ATOM 2953 N N . ILE B 1 85 ? 7.762 16.344 21.078 1 79.75 85 ILE B N 1
ATOM 2954 C CA . ILE B 1 85 ? 6.676 16.516 22.047 1 79.75 85 ILE B CA 1
ATOM 2955 C C . ILE B 1 85 ? 5.387 15.938 21.469 1 79.75 85 ILE B C 1
ATOM 2957 O O . ILE B 1 85 ? 5.008 16.25 20.328 1 79.75 85 ILE B O 1
ATOM 2961 N N . GLN B 1 86 ? 4.852 15.031 22.172 1 85.69 86 GLN B N 1
ATOM 2962 C CA . GLN B 1 86 ? 3.637 14.375 21.703 1 85.69 86 GLN B CA 1
ATOM 2963 C C . GLN B 1 86 ? 2.395 15.016 22.312 1 85.69 86 GLN B C 1
ATOM 2965 O O . GLN B 1 86 ? 1.99 14.672 23.422 1 85.69 86 GLN B O 1
ATOM 2970 N N . LYS B 1 87 ? 1.945 16.109 21.797 1 94.44 87 LYS B N 1
ATOM 2971 C CA . LYS B 1 87 ? 0.669 16.703 22.172 1 94.44 87 LYS B CA 1
ATOM 2972 C C . LYS B 1 87 ? -0.343 16.594 21.031 1 94.44 87 LYS B C 1
ATOM 2974 O O . LYS B 1 87 ? 0.013 16.734 19.859 1 94.44 87 LYS B O 1
ATOM 2979 N N . PRO B 1 88 ? -1.599 16.422 21.375 1 96.81 88 PRO B N 1
ATOM 2980 C CA . PRO B 1 88 ? -2.6 16.312 20.312 1 96.81 88 PRO B CA 1
ATOM 2981 C C . PRO B 1 88 ? -2.803 17.625 19.562 1 96.81 88 PRO B C 1
ATOM 2983 O O . PRO B 1 88 ? -2.645 18.703 20.141 1 96.81 88 PRO B O 1
ATOM 2986 N N . ILE B 1 89 ? -3.115 17.562 18.344 1 97.06 89 ILE B N 1
ATOM 2987 C CA . ILE B 1 89 ? -3.32 18.719 17.484 1 97.06 89 ILE B CA 1
ATOM 2988 C C . ILE B 1 89 ? -4.734 18.703 16.906 1 97.06 89 ILE B C 1
ATOM 2990 O O . ILE B 1 89 ? -5.164 17.688 16.359 1 97.06 89 ILE B O 1
ATOM 2994 N N . LEU B 1 90 ? -5.422 19.734 17.078 1 96.88 90 LEU B N 1
ATOM 2995 C CA . LEU B 1 90 ? -6.668 19.969 16.344 1 96.88 90 LEU B CA 1
ATOM 2996 C C . LEU B 1 90 ? -6.441 20.875 15.148 1 96.88 90 LEU B C 1
ATOM 2998 O O . LEU B 1 90 ? -5.996 22.016 15.305 1 96.88 90 LEU B O 1
ATOM 3002 N N . GLY B 1 91 ? -6.703 20.328 13.969 1 95.5 91 GLY B N 1
ATOM 3003 C CA . GLY B 1 91 ? -6.59 21.141 12.766 1 95.5 91 GLY B CA 1
ATOM 3004 C C . GLY B 1 91 ? -7.875 21.859 12.406 1 95.5 91 GLY B C 1
ATOM 3005 O O . GLY B 1 91 ? -8.93 21.234 12.289 1 95.5 91 GLY B O 1
ATOM 3006 N N . VAL B 1 92 ? -7.781 23.203 12.266 1 94 92 VAL B N 1
ATOM 3007 C CA . VAL B 1 92 ? -8.898 24.031 11.828 1 94 92 VAL B CA 1
ATOM 3008 C C . VAL B 1 92 ? -8.594 24.609 10.445 1 94 92 VAL B C 1
ATOM 3010 O O . VAL B 1 92 ? -7.637 25.359 10.281 1 94 92 VAL B O 1
ATOM 3013 N N . ASN B 1 93 ? -9.445 24.234 9.531 1 89.88 93 ASN B N 1
ATOM 3014 C CA . ASN B 1 93 ? -9.227 24.688 8.164 1 89.88 93 ASN B CA 1
ATOM 3015 C C . ASN B 1 93 ? -9.719 26.109 7.953 1 89.88 93 ASN B C 1
ATOM 3017 O O . ASN B 1 93 ? -10.875 26.422 8.25 1 89.88 93 ASN B O 1
ATOM 3021 N N . SER B 1 94 ? -8.906 27.047 7.438 1 79.69 94 SER B N 1
ATOM 3022 C CA . SER B 1 94 ? -9.281 28.422 7.188 1 79.69 94 SER B CA 1
ATOM 3023 C C . SER B 1 94 ? -9.617 28.656 5.719 1 79.69 94 SER B C 1
ATOM 3025 O O . SER B 1 94 ? -9.797 29.797 5.285 1 79.69 94 SER B O 1
ATOM 3027 N N . GLY B 1 95 ? -9.742 27.703 4.898 1 76.88 95 GLY B N 1
ATOM 3028 C CA . GLY B 1 95 ? -10.094 27.766 3.486 1 76.88 95 GLY B CA 1
ATOM 3029 C C . GLY B 1 95 ? -10.688 26.469 2.971 1 76.88 95 GLY B C 1
ATOM 3030 O O . GLY B 1 95 ? -11.75 26.031 3.428 1 76.88 95 GLY B O 1
ATOM 3031 N N . ARG B 1 96 ? -9.867 25.844 2.141 1 74.94 96 ARG B N 1
ATOM 3032 C CA . ARG B 1 96 ? -10.328 24.578 1.562 1 74.94 96 ARG B CA 1
ATOM 3033 C C . ARG B 1 96 ? -10.008 23.406 2.48 1 74.94 96 ARG B C 1
ATOM 3035 O O . ARG B 1 96 ? -8.977 23.406 3.156 1 74.94 96 ARG B O 1
ATOM 3042 N N . LEU B 1 97 ? -10.836 22.453 2.502 1 81.12 97 LEU B N 1
ATOM 3043 C CA . LEU B 1 97 ? -10.695 21.266 3.324 1 81.12 97 LEU B CA 1
ATOM 3044 C C . LEU B 1 97 ? -9.375 20.562 3.045 1 81.12 97 LEU B C 1
ATOM 3046 O O . LEU B 1 97 ? -8.977 20.422 1.888 1 81.12 97 LEU B O 1
ATOM 3050 N N . GLY B 1 98 ? -8.664 20.25 4.129 1 87.38 98 GLY B N 1
ATOM 3051 C CA . GLY B 1 98 ? -7.418 19.516 4.012 1 87.38 98 GLY B CA 1
ATOM 3052 C C . GLY B 1 98 ? -7.555 18.047 4.375 1 87.38 98 GLY B C 1
ATOM 3053 O O . GLY B 1 98 ? -8.648 17.578 4.711 1 87.38 98 GLY B O 1
ATOM 3054 N N . PHE B 1 99 ? -6.512 17.328 4.242 1 91.06 99 PHE B N 1
ATOM 3055 C CA . PHE B 1 99 ? -6.508 15.906 4.594 1 91.06 99 PHE B CA 1
ATOM 3056 C C . PHE B 1 99 ? -6.203 15.711 6.074 1 91.06 99 PHE B C 1
ATOM 3058 O O . PHE B 1 99 ? -6.453 14.648 6.633 1 91.06 99 PHE B O 1
ATOM 3065 N N . MET B 1 100 ? -5.664 16.797 6.723 1 91.75 100 MET B N 1
ATOM 3066 C CA . MET B 1 100 ? -5.34 16.672 8.141 1 91.75 100 MET B CA 1
ATOM 3067 C C . MET B 1 100 ? -6.117 17.688 8.969 1 91.75 100 MET B C 1
ATOM 3069 O O . MET B 1 100 ? -6.312 17.516 10.172 1 91.75 100 MET B O 1
ATOM 3073 N N . ALA B 1 101 ? -6.48 18.797 8.391 1 89.44 101 ALA B N 1
ATOM 3074 C CA . ALA B 1 101 ? -7.301 19.812 9.039 1 89.44 101 ALA B CA 1
ATOM 3075 C C . ALA B 1 101 ? -8.773 19.641 8.688 1 89.44 101 ALA B C 1
ATOM 3077 O O . ALA B 1 101 ? -9.258 20.203 7.707 1 89.44 101 ALA B O 1
ATOM 3078 N N . TYR B 1 102 ? -9.5 19.016 9.586 1 87.5 102 TYR B N 1
ATOM 3079 C CA . TYR B 1 102 ? -10.836 18.531 9.273 1 87.5 102 TYR B CA 1
ATOM 3080 C C . TYR B 1 102 ? -11.891 19.578 9.641 1 87.5 102 TYR B C 1
ATOM 3082 O O . TYR B 1 102 ? -12.992 19.578 9.094 1 87.5 102 TYR B O 1
ATOM 3090 N N . THR B 1 103 ? -11.539 20.422 10.578 1 91.19 103 THR B N 1
ATOM 3091 C CA . THR B 1 103 ? -12.539 21.328 11.133 1 91.19 103 THR B CA 1
ATOM 3092 C C . THR B 1 103 ? -12.703 22.562 10.266 1 91.19 103 THR B C 1
ATOM 3094 O O . THR B 1 103 ? -11.734 23.297 10.016 1 91.19 103 THR B O 1
ATOM 3097 N N . GLN B 1 104 ? -13.859 22.781 9.828 1 89.44 104 GLN B N 1
ATOM 3098 C CA . GLN B 1 104 ? -14.156 24 9.07 1 89.44 104 GLN B CA 1
ATOM 3099 C C . GLN B 1 104 ? -14.414 25.172 10 1 89.44 104 GLN B C 1
ATOM 3101 O O . GLN B 1 104 ? -14.805 24.984 11.148 1 89.44 104 GLN B O 1
ATOM 3106 N N . LYS B 1 105 ? -14.258 26.344 9.484 1 89 105 LYS B N 1
ATOM 3107 C CA . LYS B 1 105 ? -14.383 27.578 10.266 1 89 105 LYS B CA 1
ATOM 3108 C C . LYS B 1 105 ? -15.766 27.688 10.906 1 89 105 LYS B C 1
ATOM 3110 O O . LYS B 1 105 ? -15.891 28.141 12.039 1 89 105 LYS B O 1
ATOM 3115 N N . GLU B 1 106 ? -16.766 27.188 10.18 1 89.88 106 GLU B N 1
ATOM 3116 C CA . GLU B 1 106 ? -18.141 27.312 10.648 1 89.88 106 GLU B CA 1
ATOM 3117 C C . GLU B 1 106 ? -18.391 26.391 11.844 1 89.88 106 GLU B C 1
ATOM 3119 O O . GLU B 1 106 ? -19.359 26.578 12.578 1 89.88 106 GLU B O 1
ATOM 3124 N N . ASN B 1 107 ? -17.516 25.484 12.047 1 92.56 107 ASN B N 1
ATOM 3125 C CA . ASN B 1 107 ? -17.75 24.5 13.086 1 92.56 107 ASN B CA 1
ATOM 3126 C C . ASN B 1 107 ? -16.781 24.672 14.25 1 92.56 107 ASN B C 1
ATOM 3128 O O . ASN B 1 107 ? -16.656 23.781 15.102 1 92.56 107 ASN B O 1
ATOM 3132 N N . ILE B 1 108 ? -16.109 25.781 14.367 1 94.56 108 ILE B N 1
ATOM 3133 C CA . ILE B 1 108 ? -15.055 26 15.352 1 94.56 108 ILE B CA 1
ATOM 3134 C C . ILE B 1 108 ? -15.641 25.906 16.766 1 94.56 108 ILE B C 1
ATOM 3136 O O . ILE B 1 108 ? -15.086 25.203 17.625 1 94.56 108 ILE B O 1
ATOM 3140 N N . ALA B 1 109 ? -16.75 26.562 17 1 95.94 109 ALA B N 1
ATOM 3141 C CA . ALA B 1 109 ? -17.344 26.578 18.328 1 95.94 109 ALA B CA 1
ATOM 3142 C C . ALA B 1 109 ? -17.672 25.156 18.797 1 95.94 109 ALA B C 1
ATOM 3144 O O . ALA B 1 109 ? -17.344 24.766 19.922 1 95.94 109 ALA B O 1
ATOM 3145 N N . GLN B 1 110 ? -18.297 24.453 17.922 1 96.12 110 GLN B N 1
ATOM 3146 C CA . GLN B 1 110 ? -18.656 23.078 18.25 1 96.12 110 GLN B CA 1
ATOM 3147 C C . GLN B 1 110 ? -17.406 22.219 18.453 1 96.12 110 GLN B C 1
ATOM 3149 O O . GLN B 1 110 ? -17.359 21.375 19.359 1 96.12 110 GLN B O 1
ATOM 3154 N N . ALA B 1 111 ? -16.438 22.391 17.641 1 96.12 111 ALA B N 1
ATOM 3155 C CA . ALA B 1 111 ? -15.188 21.641 17.75 1 96.12 111 ALA B CA 1
ATOM 3156 C C . ALA B 1 111 ? -14.516 21.875 19.094 1 96.12 111 ALA B C 1
ATOM 3158 O O . ALA B 1 111 ? -14.055 20.938 19.75 1 96.12 111 ALA B O 1
ATOM 3159 N N . LEU B 1 112 ? -14.508 23.125 19.5 1 97.25 112 LEU B N 1
ATOM 3160 C CA . LEU B 1 112 ? -13.875 23.484 20.766 1 97.25 112 LEU B CA 1
ATOM 3161 C C . LEU B 1 112 ? -14.672 22.922 21.953 1 97.25 112 LEU B C 1
ATOM 3163 O O . LEU B 1 112 ? -14.086 22.531 22.969 1 97.25 112 LEU B O 1
ATOM 3167 N N . THR B 1 113 ? -15.945 22.922 21.797 1 97.44 113 THR B N 1
ATOM 3168 C CA . THR B 1 113 ? -16.781 22.328 22.844 1 97.44 113 THR B CA 1
ATOM 3169 C C . THR B 1 113 ? -16.5 20.828 22.969 1 97.44 113 THR B C 1
ATOM 3171 O O . THR B 1 113 ? -16.312 20.328 24.078 1 97.44 113 THR B O 1
ATOM 3174 N N . ASP B 1 114 ? -16.484 20.156 21.797 1 96.81 114 ASP B N 1
ATOM 3175 C CA . ASP B 1 114 ? -16.156 18.734 21.797 1 96.81 114 ASP B CA 1
ATOM 3176 C C . ASP B 1 114 ? -14.789 18.5 22.438 1 96.81 114 ASP B C 1
ATOM 3178 O O . ASP B 1 114 ? -14.625 17.547 23.219 1 96.81 114 ASP B O 1
ATOM 3182 N N . LEU B 1 115 ? -13.891 19.344 22.141 1 95.75 115 LEU B N 1
ATOM 3183 C CA . LEU B 1 115 ? -12.539 19.234 22.688 1 95.75 115 LEU B CA 1
ATOM 3184 C C . LEU B 1 115 ? -12.555 19.375 24.203 1 95.75 115 LEU B C 1
ATOM 3186 O O . LEU B 1 115 ? -11.953 18.578 24.922 1 95.75 115 LEU B O 1
ATOM 3190 N N . ARG B 1 116 ? -13.203 20.375 24.672 1 95.75 116 ARG B N 1
ATOM 3191 C CA . ARG B 1 116 ? -13.281 20.672 26.109 1 95.75 116 ARG B CA 1
ATOM 3192 C C . ARG B 1 116 ? -13.922 19.516 26.859 1 95.75 116 ARG B C 1
ATOM 3194 O O . ARG B 1 116 ? -13.516 19.203 27.984 1 95.75 116 ARG B O 1
ATOM 3201 N N . GLU B 1 117 ? -14.883 18.859 26.234 1 96.38 117 GLU B N 1
ATOM 3202 C CA . GLU B 1 117 ? -15.656 17.812 26.875 1 96.38 117 GLU B CA 1
ATOM 3203 C C . GLU B 1 117 ? -14.977 16.453 26.719 1 96.38 117 GLU B C 1
ATOM 3205 O O . GLU B 1 117 ? -15.453 15.445 27.25 1 96.38 117 GLU B O 1
ATOM 3210 N N . GLY B 1 118 ? -13.922 16.422 25.984 1 95.94 118 GLY B N 1
ATOM 3211 C CA . GLY B 1 118 ? -13.203 15.18 25.781 1 95.94 118 GLY B CA 1
ATOM 3212 C C . GLY B 1 118 ? -13.867 14.266 24.781 1 95.94 118 GLY B C 1
ATOM 3213 O O . GLY B 1 118 ? -13.617 13.055 24.766 1 95.94 118 GLY B O 1
ATOM 3214 N N . ASN B 1 119 ? -14.758 14.867 23.984 1 96.94 119 ASN B N 1
ATOM 3215 C CA . ASN B 1 119 ? -15.477 14.102 22.969 1 96.94 119 ASN B CA 1
ATOM 3216 C C . ASN B 1 119 ? -14.688 14.047 21.656 1 96.94 119 ASN B C 1
ATOM 3218 O O . ASN B 1 119 ? -15.062 14.688 20.672 1 96.94 119 ASN B O 1
ATOM 3222 N N . TYR B 1 120 ? -13.609 13.328 21.641 1 95.88 120 TYR B N 1
ATOM 3223 C CA . TYR B 1 120 ? -12.773 13.164 20.469 1 95.88 120 TYR B CA 1
ATOM 3224 C C . TYR B 1 120 ? -11.906 11.914 20.578 1 95.88 120 TYR B C 1
ATOM 3226 O O . TYR B 1 120 ? -11.805 11.32 21.656 1 95.88 120 TYR B O 1
ATOM 3234 N N . ARG B 1 121 ? -11.43 11.445 19.484 1 94.5 121 ARG B N 1
ATOM 3235 C CA . ARG B 1 121 ? -10.461 10.359 19.453 1 94.5 121 ARG B CA 1
ATOM 3236 C C . ARG B 1 121 ? -9.117 10.836 18.922 1 94.5 121 ARG B C 1
ATOM 3238 O O . ARG B 1 121 ? -9.047 11.875 18.25 1 94.5 121 ARG B O 1
ATOM 3245 N N . ILE B 1 122 ? -8.062 10.078 19.297 1 94.94 122 ILE B N 1
ATOM 3246 C CA . ILE B 1 122 ? -6.723 10.406 18.812 1 94.94 122 ILE B CA 1
ATOM 3247 C C . ILE B 1 122 ? -6.387 9.531 17.594 1 94.94 122 ILE B C 1
ATOM 3249 O O . ILE B 1 122 ? -6.52 8.305 17.656 1 94.94 122 ILE B O 1
ATOM 3253 N N . ASP B 1 123 ? -6.113 10.195 16.547 1 93.81 123 ASP B N 1
ATOM 3254 C CA . ASP B 1 123 ? -5.602 9.539 15.344 1 93.81 123 ASP B CA 1
ATOM 3255 C C . ASP B 1 123 ? -4.082 9.664 15.258 1 93.81 123 ASP B C 1
ATOM 3257 O O . ASP B 1 123 ? -3.562 10.719 14.883 1 93.81 123 ASP B O 1
ATOM 3261 N N . LYS B 1 124 ? -3.377 8.617 15.539 1 94.19 124 LYS B N 1
ATOM 3262 C CA . LYS B 1 124 ? -1.916 8.641 15.539 1 94.19 124 LYS B CA 1
ATOM 3263 C C . LYS B 1 124 ? -1.365 8.531 14.125 1 94.19 124 LYS B C 1
ATOM 3265 O O . LYS B 1 124 ? -1.635 7.555 13.422 1 94.19 124 LYS B O 1
ATOM 3270 N N . ARG B 1 125 ? -0.669 9.539 13.75 1 95.5 125 ARG B N 1
ATOM 3271 C CA . ARG B 1 125 ? -0.011 9.562 12.445 1 95.5 125 ARG B CA 1
ATOM 3272 C C . ARG B 1 125 ? 1.48 9.273 12.586 1 95.5 125 ARG B C 1
ATOM 3274 O O . ARG B 1 125 ? 2.215 10.047 13.203 1 95.5 125 ARG B O 1
ATOM 3281 N N . TYR B 1 126 ? 1.875 8.227 11.992 1 94.25 126 TYR B N 1
ATOM 3282 C CA . TYR B 1 126 ? 3.281 7.848 12.07 1 94.25 126 TYR B CA 1
ATOM 3283 C C . TYR B 1 126 ? 4.113 8.609 11.047 1 94.25 126 TYR B C 1
ATOM 3285 O O . TYR B 1 126 ? 3.65 8.875 9.93 1 94.25 126 TYR B O 1
ATOM 3293 N N . LEU B 1 127 ? 5.312 8.93 11.477 1 96.25 127 LEU B N 1
ATOM 3294 C CA . LEU B 1 127 ? 6.277 9.562 10.578 1 96.25 127 LEU B CA 1
ATOM 3295 C C . LEU B 1 127 ? 7.254 8.531 10.023 1 96.25 127 LEU B C 1
ATOM 3297 O O . LEU B 1 127 ? 7.344 7.414 10.539 1 96.25 127 LEU B O 1
ATOM 3301 N N . LEU B 1 128 ? 7.879 8.914 8.938 1 97.88 128 LEU B N 1
ATOM 3302 C CA . LEU B 1 128 ? 9.086 8.219 8.516 1 97.88 128 LEU B CA 1
ATOM 3303 C C . LEU B 1 128 ? 10.336 8.898 9.07 1 97.88 128 LEU B C 1
ATOM 3305 O O . LEU B 1 128 ? 10.32 10.109 9.328 1 97.88 128 LEU B O 1
ATOM 3309 N N . GLU B 1 129 ? 11.352 8.172 9.32 1 98.06 129 GLU B N 1
ATOM 3310 C CA . GLU B 1 129 ? 12.648 8.703 9.719 1 98.06 129 GLU B CA 1
ATOM 3311 C C . GLU B 1 129 ? 13.742 8.258 8.75 1 98.06 129 GLU B C 1
ATOM 3313 O O . GLU B 1 129 ? 13.734 7.121 8.281 1 98.06 129 GLU B O 1
ATOM 3318 N N . ALA B 1 130 ? 14.602 9.102 8.398 1 98.44 130 ALA B N 1
ATOM 3319 C CA . ALA B 1 130 ? 15.781 8.82 7.574 1 98.44 130 ALA B CA 1
ATOM 3320 C C . ALA B 1 130 ? 17.062 9.133 8.336 1 98.44 130 ALA B C 1
ATOM 3322 O O . ALA B 1 130 ? 17.203 1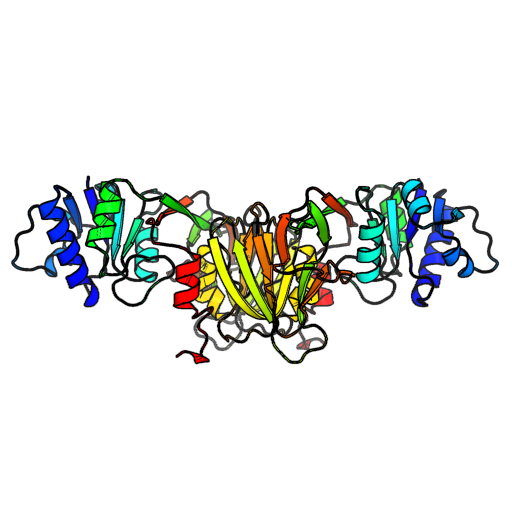0.219 8.914 1 98.44 130 ALA B O 1
ATOM 3323 N N . GLU B 1 131 ? 17.906 8.195 8.414 1 98.25 131 GLU B N 1
ATOM 3324 C CA . GLU B 1 131 ? 19.203 8.391 9.023 1 98.25 131 GLU B CA 1
ATOM 3325 C C . GLU B 1 131 ? 20.312 8.367 7.98 1 98.25 131 GLU B C 1
ATOM 3327 O O . GLU B 1 131 ? 20.453 7.398 7.223 1 98.25 131 GLU B O 1
ATOM 3332 N N . ASP B 1 132 ? 21.125 9.375 7.945 1 97.56 132 ASP B N 1
ATOM 3333 C CA . ASP B 1 132 ? 22.203 9.383 6.977 1 97.56 132 ASP B CA 1
ATOM 3334 C C . ASP B 1 132 ? 23.453 8.727 7.551 1 97.56 132 ASP B C 1
ATOM 3336 O O . ASP B 1 132 ? 23.438 8.227 8.68 1 97.56 132 ASP B O 1
ATOM 3340 N N . SER B 1 133 ? 24.5 8.688 6.75 1 95.94 133 SER B N 1
ATOM 3341 C CA . SER B 1 133 ? 25.719 7.969 7.109 1 95.94 133 SER B CA 1
ATOM 3342 C C . SER B 1 133 ? 26.406 8.617 8.305 1 95.94 133 SER B C 1
ATOM 3344 O O . SER B 1 133 ? 27.219 7.98 8.984 1 95.94 133 SER B O 1
ATOM 3346 N N . GLU B 1 134 ? 26.156 9.891 8.562 1 95.38 134 GLU B N 1
ATOM 3347 C CA . GLU B 1 134 ? 26.781 10.609 9.672 1 95.38 134 GLU B CA 1
ATOM 3348 C C . GLU B 1 134 ? 25.953 10.477 10.945 1 95.38 134 GLU B C 1
ATOM 3350 O O . GLU B 1 134 ? 26.344 10.984 12 1 95.38 134 GLU B O 1
ATOM 3355 N N . GLY B 1 135 ? 24.844 9.914 10.859 1 96.38 135 GLY B N 1
ATOM 3356 C CA . GLY B 1 135 ? 24 9.688 12.031 1 96.38 135 GLY B CA 1
ATOM 3357 C C . GLY B 1 135 ? 22.938 10.75 12.211 1 96.38 135 GLY B C 1
ATOM 3358 O O . GLY B 1 135 ? 22.203 10.734 13.203 1 96.38 135 GLY B O 1
ATOM 3359 N N . THR B 1 136 ? 22.891 11.695 11.258 1 96.44 136 THR B N 1
ATOM 3360 C CA . THR B 1 136 ? 21.844 12.703 11.32 1 96.44 136 THR B CA 1
ATOM 3361 C C . THR B 1 136 ? 20.484 12.086 11.008 1 96.44 136 THR B C 1
ATOM 3363 O O . THR B 1 136 ? 20.344 11.32 10.047 1 96.44 136 THR B O 1
ATOM 3366 N N . ILE B 1 137 ? 19.453 12.422 11.805 1 96.62 137 ILE B N 1
ATOM 3367 C CA . ILE B 1 137 ? 18.109 11.852 11.641 1 96.62 137 ILE B CA 1
ATOM 3368 C C . ILE B 1 137 ? 17.156 12.93 11.125 1 96.62 137 ILE B C 1
ATOM 3370 O O . ILE B 1 137 ? 17.125 14.047 11.648 1 96.62 137 ILE B O 1
ATOM 3374 N N . TYR B 1 138 ? 16.453 12.648 10.078 1 96.62 138 TYR B N 1
ATOM 3375 C CA . TYR B 1 138 ? 15.398 13.477 9.508 1 96.62 138 TYR B CA 1
ATOM 3376 C C . TYR B 1 138 ? 14.031 12.82 9.672 1 96.62 138 TYR B C 1
ATOM 3378 O O . TYR B 1 138 ? 13.898 11.602 9.539 1 96.62 138 TYR B O 1
ATOM 3386 N N . HIS B 1 139 ? 13.039 13.609 9.992 1 96.69 139 HIS B N 1
ATOM 3387 C CA . HIS B 1 139 ? 11.68 13.102 10.117 1 96.69 139 HIS B CA 1
ATOM 3388 C C . HIS B 1 139 ? 10.758 13.719 9.07 1 96.69 139 HIS B C 1
ATOM 3390 O O . HIS B 1 139 ? 10.875 14.906 8.766 1 96.69 139 HIS B O 1
ATOM 3396 N N . ALA B 1 140 ? 9.883 12.914 8.539 1 97.19 140 ALA B N 1
ATOM 3397 C CA . ALA B 1 140 ? 8.898 13.406 7.578 1 97.19 140 ALA B CA 1
ATOM 3398 C C . ALA B 1 140 ? 7.508 12.844 7.883 1 97.19 140 ALA B C 1
ATOM 3400 O O . ALA B 1 140 ? 7.336 11.625 7.992 1 97.19 140 ALA B O 1
ATOM 3401 N N . LEU B 1 141 ? 6.562 13.734 8.031 1 97 141 LEU B N 1
ATOM 3402 C CA . LEU B 1 141 ? 5.172 13.328 8.188 1 97 141 LEU B CA 1
ATOM 3403 C C . LEU B 1 141 ? 4.562 12.93 6.848 1 97 141 LEU B C 1
ATOM 3405 O O . LEU B 1 141 ? 3.742 12.008 6.785 1 97 141 LEU B O 1
ATOM 3409 N N . ASN B 1 142 ? 5.008 13.625 5.816 1 97.94 142 ASN B N 1
ATOM 3410 C CA . ASN B 1 142 ? 4.539 13.328 4.469 1 97.94 142 ASN B CA 1
ATOM 3411 C C . ASN B 1 142 ? 5.547 12.469 3.703 1 97.94 142 ASN B C 1
ATOM 3413 O O . ASN B 1 142 ? 5.316 11.281 3.475 1 97.94 142 ASN B O 1
ATOM 3417 N N . GLU B 1 143 ? 6.711 13.086 3.361 1 98.62 143 GLU B N 1
ATOM 3418 C CA . GLU B 1 143 ? 7.574 12.281 2.504 1 98.62 143 GLU B CA 1
ATOM 3419 C C . GLU B 1 143 ? 9.016 12.789 2.547 1 98.62 143 GLU B C 1
ATOM 3421 O O . GLU B 1 143 ? 9.266 13.93 2.941 1 98.62 143 GLU B O 1
ATOM 3426 N N . PHE B 1 144 ? 9.922 11.945 2.225 1 98.81 144 PHE B N 1
ATOM 3427 C CA . PHE B 1 144 ? 11.25 12.289 1.729 1 98.81 144 PHE B CA 1
ATOM 3428 C C . PHE B 1 144 ? 11.25 12.375 0.208 1 98.81 144 PHE B C 1
ATOM 3430 O O . PHE B 1 144 ? 10.609 11.562 -0.468 1 98.81 144 PHE B O 1
ATOM 3437 N N . LEU B 1 145 ? 11.961 13.352 -0.318 1 98.69 145 LEU B N 1
ATOM 3438 C CA . LEU B 1 145 ? 12.023 13.578 -1.759 1 98.69 145 LEU B CA 1
ATOM 3439 C C . LEU B 1 145 ? 13.469 13.672 -2.232 1 98.69 145 LEU B C 1
ATOM 3441 O O . LEU B 1 145 ? 14.281 14.383 -1.626 1 98.69 145 LEU B O 1
ATOM 3445 N N . PHE B 1 146 ? 13.828 12.93 -3.188 1 98.12 146 PHE B N 1
ATOM 3446 C CA . PHE B 1 146 ? 15.07 13.023 -3.936 1 98.12 146 PHE B CA 1
ATOM 3447 C C . PHE B 1 146 ? 14.812 13.469 -5.371 1 98.12 146 PHE B C 1
ATOM 3449 O O . PHE B 1 146 ? 14.297 12.695 -6.184 1 98.12 146 PHE B O 1
ATOM 3456 N N . ALA B 1 147 ? 15.125 14.688 -5.715 1 96 147 ALA B N 1
ATOM 3457 C CA . ALA B 1 147 ? 14.695 15.219 -7.008 1 96 147 ALA B CA 1
ATOM 3458 C C . ALA B 1 147 ? 15.812 16.031 -7.668 1 96 147 ALA B C 1
ATOM 3460 O O . ALA B 1 147 ? 16.797 16.375 -7.02 1 96 147 ALA B O 1
ATOM 3461 N N . LYS B 1 148 ? 15.648 16.281 -8.914 1 90.88 148 LYS B N 1
ATOM 3462 C CA . LYS B 1 148 ? 16.594 17.125 -9.648 1 90.88 148 LYS B CA 1
ATOM 3463 C C . LYS B 1 148 ? 16.547 18.562 -9.148 1 90.88 148 LYS B C 1
ATOM 3465 O O . LYS B 1 148 ? 15.492 19.062 -8.773 1 90.88 148 LYS B O 1
ATOM 3470 N N . LYS B 1 149 ? 17.672 19.078 -9.133 1 87.31 149 LYS B N 1
ATOM 3471 C CA . LYS B 1 149 ? 17.828 20.469 -8.727 1 87.31 149 LYS B CA 1
ATOM 3472 C C . LYS B 1 149 ? 18.281 21.344 -9.906 1 87.31 149 LYS B C 1
ATOM 3474 O O . LYS B 1 149 ? 19.375 21.172 -10.438 1 87.31 149 LYS B O 1
ATOM 3479 N N . ASP B 1 150 ? 17.438 22.25 -10.242 1 82.06 150 ASP B N 1
ATOM 3480 C CA . ASP B 1 150 ? 17.766 23.25 -11.25 1 82.06 150 ASP B CA 1
ATOM 3481 C C . ASP B 1 150 ? 18.297 22.609 -12.523 1 82.06 150 ASP B C 1
ATOM 3483 O O . ASP B 1 150 ? 19.297 23.062 -13.086 1 82.06 150 ASP B O 1
ATOM 3487 N N . SER B 1 151 ? 17.828 21.531 -12.922 1 81.81 151 SER B N 1
ATOM 3488 C CA . SER B 1 151 ? 18.297 20.812 -14.102 1 81.81 151 SER B CA 1
ATOM 3489 C C . SER B 1 151 ? 17.141 20.188 -14.867 1 81.81 151 SER B C 1
ATOM 3491 O O . SER B 1 151 ? 16.078 19.922 -14.297 1 81.81 151 SER B O 1
ATOM 3493 N N . THR B 1 152 ? 17.375 20.016 -16.141 1 83.25 152 THR B N 1
ATOM 3494 C CA . THR B 1 152 ? 16.406 19.297 -16.969 1 83.25 152 THR B CA 1
ATOM 3495 C C . THR B 1 152 ? 16.734 17.797 -17 1 83.25 152 THR B C 1
ATOM 3497 O O . THR B 1 152 ? 15.914 17 -17.438 1 83.25 152 THR B O 1
ATOM 3500 N N . SER B 1 153 ? 17.812 17.516 -16.453 1 85.81 153 SER B N 1
ATOM 3501 C CA . SER B 1 153 ? 18.25 16.125 -16.516 1 85.81 153 SER B CA 1
ATOM 3502 C C . SER B 1 153 ? 17.625 15.297 -15.398 1 85.81 153 SER B C 1
ATOM 3504 O O . SER B 1 153 ? 17.391 15.812 -14.305 1 85.81 153 SER B O 1
ATOM 3506 N N . MET B 1 154 ? 17.469 14.07 -15.656 1 90.69 154 MET B N 1
ATOM 3507 C CA . MET B 1 154 ? 16.906 13.133 -14.68 1 90.69 154 MET B CA 1
ATOM 3508 C C . MET B 1 154 ? 17.938 12.82 -13.594 1 90.69 154 MET B C 1
ATOM 3510 O O . MET B 1 154 ? 19.141 12.961 -13.805 1 90.69 154 MET B O 1
ATOM 3514 N N . VAL B 1 155 ? 17.406 12.445 -12.477 1 93.25 155 VAL B N 1
ATOM 3515 C CA . VAL B 1 155 ? 18.297 11.961 -11.414 1 93.25 155 VAL B CA 1
ATOM 3516 C C . VAL B 1 155 ? 18.375 10.438 -11.469 1 93.25 155 VAL B C 1
ATOM 3518 O O . VAL B 1 155 ? 17.484 9.781 -12.008 1 93.25 155 VAL B O 1
ATOM 3521 N N . ASN B 1 156 ? 19.453 9.953 -11.008 1 94.44 156 ASN B N 1
ATOM 3522 C CA . ASN B 1 156 ? 19.672 8.523 -10.789 1 94.44 156 ASN B CA 1
ATOM 3523 C C . ASN B 1 156 ? 19.75 8.188 -9.305 1 94.44 156 ASN B C 1
ATOM 3525 O O . ASN B 1 156 ? 20.719 8.555 -8.633 1 94.44 156 ASN B O 1
ATOM 3529 N N . VAL B 1 157 ? 18.781 7.484 -8.82 1 96.25 157 VAL B N 1
ATOM 3530 C CA . VAL B 1 157 ? 18.656 7.18 -7.398 1 96.25 157 VAL B CA 1
ATOM 3531 C C . VAL B 1 157 ? 18.516 5.672 -7.207 1 96.25 157 VAL B C 1
ATOM 3533 O O . VAL B 1 157 ? 17.609 5.055 -7.773 1 96.25 157 VAL B O 1
ATOM 3536 N N . SER B 1 158 ? 19.375 5.109 -6.387 1 97.38 158 SER B N 1
ATOM 3537 C CA . SER B 1 158 ? 19.328 3.678 -6.113 1 97.38 158 SER B CA 1
ATOM 3538 C C . SER B 1 158 ? 18.516 3.383 -4.852 1 97.38 158 SER B C 1
ATOM 3540 O O . SER B 1 158 ? 18.625 4.105 -3.859 1 97.38 158 SER B O 1
ATOM 3542 N N . ALA B 1 159 ? 17.75 2.309 -4.875 1 98.19 159 ALA B N 1
ATOM 3543 C CA . ALA B 1 159 ? 16.969 1.901 -3.717 1 98.19 159 ALA B CA 1
ATOM 3544 C C . ALA B 1 159 ? 17.219 0.438 -3.365 1 98.19 159 ALA B C 1
ATOM 3546 O O . ALA B 1 159 ? 17.312 -0.414 -4.25 1 98.19 159 ALA B O 1
ATOM 3547 N N . GLU B 1 160 ? 17.406 0.172 -2.1 1 98.12 160 GLU B N 1
ATOM 3548 C CA . GLU B 1 160 ? 17.578 -1.159 -1.523 1 98.12 160 GLU B CA 1
ATOM 3549 C C . GLU B 1 160 ? 16.656 -1.357 -0.317 1 98.12 160 GLU B C 1
ATOM 3551 O O . GLU B 1 160 ? 16.516 -0.458 0.513 1 98.12 160 GLU B O 1
ATOM 3556 N N . TYR B 1 161 ? 16.016 -2.492 -0.293 1 97.38 161 TYR B N 1
ATOM 3557 C CA . TYR B 1 161 ? 15.086 -2.793 0.798 1 97.38 161 TYR B CA 1
ATOM 3558 C C . TYR B 1 161 ? 15.484 -4.086 1.503 1 97.38 161 TYR B C 1
ATOM 3560 O O . TYR B 1 161 ? 15.578 -5.141 0.87 1 97.38 161 TYR B O 1
ATOM 3568 N N . ASP B 1 162 ? 15.688 -3.988 2.85 1 93.31 162 ASP B N 1
ATOM 3569 C CA . ASP B 1 162 ? 16.094 -5.148 3.639 1 93.31 162 ASP B CA 1
ATOM 3570 C C . ASP B 1 162 ? 17.266 -5.875 2.992 1 93.31 162 ASP B C 1
ATOM 3572 O O . ASP B 1 162 ? 17.219 -7.09 2.781 1 93.31 162 ASP B O 1
ATOM 3576 N N . ASP B 1 163 ? 18.219 -5.074 2.455 1 90.75 163 ASP B N 1
ATOM 3577 C CA . ASP B 1 163 ? 19.5 -5.504 1.901 1 90.75 163 ASP B CA 1
ATOM 3578 C C . ASP B 1 163 ? 19.312 -6.148 0.53 1 90.75 163 ASP B C 1
ATOM 3580 O O . ASP B 1 163 ? 20.172 -6.898 0.068 1 90.75 163 ASP B O 1
ATOM 3584 N N . MET B 1 164 ? 18.188 -5.957 -0.028 1 92.62 164 MET B N 1
ATOM 3585 C CA . MET B 1 164 ? 17.938 -6.422 -1.39 1 92.62 164 MET B CA 1
ATOM 3586 C C . MET B 1 164 ? 17.797 -5.246 -2.35 1 92.62 164 MET B C 1
ATOM 3588 O O . MET B 1 164 ? 17.016 -4.324 -2.102 1 92.62 164 MET B O 1
ATOM 3592 N N . PHE B 1 165 ? 18.516 -5.316 -3.393 1 95.56 165 PHE B N 1
ATOM 3593 C CA . PHE B 1 165 ? 18.5 -4.258 -4.398 1 95.56 165 PHE B CA 1
ATOM 3594 C C . PHE B 1 165 ? 17.141 -4.215 -5.102 1 95.56 165 PHE B C 1
ATOM 3596 O O . PHE B 1 165 ? 16.672 -5.234 -5.605 1 95.56 165 PHE B O 1
ATOM 3603 N N . ILE B 1 166 ? 16.469 -3.068 -5.055 1 96.62 166 ILE B N 1
ATOM 3604 C CA . ILE B 1 166 ? 15.203 -2.896 -5.746 1 96.62 166 ILE B CA 1
ATOM 3605 C C . ILE B 1 166 ? 15.453 -2.484 -7.195 1 96.62 166 ILE B C 1
ATOM 3607 O O . ILE B 1 166 ? 15.195 -3.26 -8.125 1 96.62 166 ILE B O 1
ATOM 3611 N N . ASN B 1 167 ? 16.031 -1.322 -7.363 1 95.19 167 ASN B N 1
ATOM 3612 C CA . ASN B 1 167 ? 16.188 -0.727 -8.68 1 95.19 167 ASN B CA 1
ATOM 3613 C C . ASN B 1 167 ? 17.047 0.534 -8.625 1 95.19 167 ASN B C 1
ATOM 3615 O O . ASN B 1 167 ? 17.266 1.091 -7.547 1 95.19 167 ASN B O 1
ATOM 3619 N N . ASN B 1 168 ? 17.578 0.918 -9.789 1 95.62 168 ASN B N 1
ATOM 3620 C CA . ASN B 1 168 ? 18.062 2.275 -10.039 1 95.62 168 ASN B CA 1
ATOM 3621 C C . ASN B 1 168 ? 17.016 3.115 -10.758 1 95.62 168 ASN B C 1
ATOM 3623 O O . ASN B 1 168 ? 16.703 2.852 -11.922 1 95.62 168 ASN B O 1
ATOM 3627 N N . TYR B 1 169 ? 16.562 4.098 -10.102 1 95.31 169 TYR B N 1
ATOM 3628 C CA . TYR B 1 169 ? 15.508 4.918 -10.68 1 95.31 169 TYR B CA 1
ATOM 3629 C C . TYR B 1 169 ? 16.094 6.094 -11.453 1 95.31 169 TYR B C 1
ATOM 3631 O O . TYR B 1 169 ? 16.797 6.934 -10.883 1 95.31 169 TYR B O 1
ATOM 3639 N N . TRP B 1 170 ? 15.859 6.137 -12.695 1 94.31 170 TRP B N 1
ATOM 3640 C CA . TRP B 1 170 ? 16.078 7.312 -13.539 1 94.31 170 TRP B CA 1
ATOM 3641 C C . TRP B 1 170 ? 14.789 8.094 -13.734 1 94.31 170 TRP B C 1
ATOM 3643 O O . TRP B 1 170 ? 13.875 7.633 -14.422 1 94.31 170 TRP B O 1
ATOM 3653 N N . ALA B 1 171 ? 14.711 9.203 -13.109 1 95.38 171 ALA B N 1
ATOM 3654 C CA . ALA B 1 171 ? 13.453 9.938 -13.07 1 95.38 171 ALA B CA 1
ATOM 3655 C C . ALA B 1 171 ? 13.68 11.398 -12.695 1 95.38 171 ALA B C 1
ATOM 3657 O O . ALA B 1 171 ? 14.812 11.812 -12.445 1 95.38 171 ALA B O 1
ATOM 3658 N N . ASP B 1 172 ? 12.617 12.234 -12.742 1 96.12 172 ASP B N 1
ATOM 3659 C CA . ASP B 1 172 ? 12.695 13.602 -12.227 1 96.12 172 ASP B CA 1
ATOM 3660 C C . ASP B 1 172 ? 12.938 13.602 -10.719 1 96.12 172 ASP B C 1
ATOM 3662 O O . ASP B 1 172 ? 13.461 14.578 -10.172 1 96.12 172 ASP B O 1
ATOM 3666 N N . GLY B 1 173 ? 12.508 12.508 -10.094 1 96.69 173 GLY B N 1
ATOM 3667 C CA . GLY B 1 173 ? 12.719 12.344 -8.664 1 96.69 173 GLY B CA 1
ATOM 3668 C C . GLY B 1 173 ? 12.133 11.055 -8.125 1 96.69 173 GLY B C 1
ATOM 3669 O O . GLY B 1 173 ? 11.555 10.266 -8.875 1 96.69 173 GLY B O 1
ATOM 3670 N N . LEU B 1 174 ? 12.336 10.828 -6.887 1 98.38 174 LEU B N 1
ATOM 3671 C CA . LEU B 1 174 ? 11.812 9.68 -6.16 1 98.38 174 LEU B CA 1
ATOM 3672 C C . LEU B 1 174 ? 11.211 10.102 -4.824 1 98.38 174 LEU B C 1
ATOM 3674 O O . LEU B 1 174 ? 11.859 10.805 -4.039 1 98.38 174 LEU B O 1
ATOM 3678 N N . ILE B 1 175 ? 10.008 9.727 -4.621 1 98.81 175 ILE B N 1
ATOM 3679 C CA . ILE B 1 175 ? 9.289 10.047 -3.393 1 98.81 175 ILE B CA 1
ATOM 3680 C C . ILE B 1 175 ? 9.234 8.82 -2.488 1 98.81 175 ILE B C 1
ATOM 3682 O O . ILE B 1 175 ? 8.961 7.711 -2.951 1 98.81 175 ILE B O 1
ATOM 3686 N N . VAL B 1 176 ? 9.586 8.93 -1.24 1 98.94 176 VAL B N 1
ATOM 3687 C CA . VAL B 1 176 ? 9.266 7.953 -0.201 1 98.94 176 VAL B CA 1
ATOM 3688 C C . VAL B 1 176 ? 8.227 8.539 0.755 1 98.94 176 VAL B C 1
ATOM 3690 O O . VAL B 1 176 ? 8.555 9.375 1.602 1 98.94 176 VAL B O 1
ATOM 3693 N N . ALA B 1 177 ? 7.051 8.055 0.659 1 98.88 177 ALA B N 1
ATOM 3694 C CA . ALA B 1 177 ? 5.941 8.703 1.355 1 98.88 177 ALA B CA 1
ATOM 3695 C C . ALA B 1 177 ? 5.434 7.836 2.502 1 98.88 177 ALA B C 1
ATOM 3697 O O . ALA B 1 177 ? 5.402 6.605 2.395 1 98.88 177 ALA B O 1
ATOM 3698 N N . SER B 1 178 ? 5.043 8.477 3.598 1 98.56 178 SER B N 1
ATOM 3699 C CA . SER B 1 178 ? 4.27 7.84 4.66 1 98.56 178 SER B CA 1
ATOM 3700 C C . SER B 1 178 ? 2.811 7.668 4.258 1 98.56 178 SER B C 1
ATOM 3702 O O . SER B 1 178 ? 2.383 8.188 3.221 1 98.56 178 SER B O 1
ATOM 3704 N N . PRO B 1 179 ? 2.012 6.922 5.051 1 98.31 179 PRO B N 1
ATOM 3705 C CA . PRO B 1 179 ? 0.576 6.867 4.766 1 98.31 179 PRO B CA 1
ATOM 3706 C C . PRO B 1 179 ? -0.074 8.25 4.738 1 98.31 179 PRO B C 1
ATOM 3708 O O . PRO B 1 179 ? -0.881 8.539 3.85 1 98.31 179 PRO B O 1
ATOM 3711 N N . THR B 1 180 ? 0.342 9.117 5.652 1 97.5 180 THR B N 1
ATOM 3712 C CA . THR B 1 180 ? -0.178 10.484 5.656 1 97.5 180 THR B CA 1
ATOM 3713 C C . THR B 1 180 ? 0.201 11.211 4.371 1 97.5 180 THR B C 1
ATOM 3715 O O . THR B 1 180 ? -0.644 11.852 3.74 1 97.5 180 THR B O 1
ATOM 3718 N N . GLY B 1 181 ? 1.423 11.031 3.949 1 97.94 181 GLY B N 1
ATOM 3719 C CA . GLY B 1 181 ? 1.932 11.703 2.762 1 97.94 181 GLY B CA 1
ATOM 3720 C C . GLY B 1 181 ? 1.4 11.109 1.47 1 97.94 181 GLY B C 1
ATOM 3721 O O . GLY B 1 181 ? 1.593 11.68 0.394 1 97.94 181 GLY B O 1
ATOM 3722 N N . SER B 1 182 ? 0.726 9.953 1.524 1 98.44 182 SER B N 1
ATOM 3723 C CA . SER B 1 182 ? 0.198 9.32 0.321 1 98.44 182 SER B CA 1
ATOM 3724 C C . SER B 1 182 ? -0.805 10.219 -0.386 1 98.44 182 SER B C 1
ATOM 3726 O O . SER B 1 182 ? -1.032 10.086 -1.59 1 98.44 182 SER B O 1
ATOM 3728 N N . THR B 1 183 ? -1.39 11.219 0.3 1 96.38 183 THR B N 1
ATOM 3729 C CA . THR B 1 183 ? -2.383 12.109 -0.289 1 96.38 183 THR B CA 1
ATOM 3730 C C . THR B 1 183 ? -1.758 13.453 -0.651 1 96.38 183 THR B C 1
ATOM 3732 O O . THR B 1 183 ? -2.461 14.383 -1.047 1 96.38 183 THR B O 1
ATOM 3735 N N . ALA B 1 184 ? -0.482 13.578 -0.496 1 96.31 184 ALA B N 1
ATOM 3736 C CA . ALA B 1 184 ? 0.24 14.797 -0.855 1 96.31 184 ALA B CA 1
ATOM 3737 C C . ALA B 1 184 ? 0.921 14.648 -2.213 1 96.31 184 ALA B C 1
ATOM 3739 O O . ALA B 1 184 ? 0.264 14.367 -3.217 1 96.31 184 ALA B O 1
ATOM 3740 N N . TYR B 1 185 ? 2.289 14.898 -2.279 1 97.44 185 TYR B N 1
ATOM 3741 C CA . TYR B 1 185 ? 3.02 14.852 -3.541 1 97.44 185 TYR B CA 1
ATOM 3742 C C . TYR B 1 185 ? 2.941 13.461 -4.164 1 97.44 185 TYR B C 1
ATOM 3744 O O . TYR B 1 185 ? 2.934 13.32 -5.391 1 97.44 185 TYR B O 1
ATOM 3752 N N . ASN B 1 186 ? 2.865 12.422 -3.311 1 98.19 186 ASN B N 1
ATOM 3753 C CA . ASN B 1 186 ? 2.689 11.055 -3.783 1 98.19 186 ASN B CA 1
ATOM 3754 C C . ASN B 1 186 ? 1.463 10.922 -4.684 1 98.19 186 ASN B C 1
ATOM 3756 O O . ASN B 1 186 ? 1.538 10.328 -5.758 1 98.19 186 ASN B O 1
ATOM 3760 N N . LEU B 1 187 ? 0.37 11.508 -4.203 1 96.44 187 LEU B N 1
ATOM 3761 C CA . LEU B 1 187 ? -0.885 11.43 -4.945 1 96.44 187 LEU B CA 1
ATOM 3762 C C . LEU B 1 187 ? -0.754 12.102 -6.305 1 96.44 187 LEU B C 1
ATOM 3764 O O . LEU B 1 187 ? -1.209 11.562 -7.316 1 96.44 187 LEU B O 1
ATOM 3768 N N . SER B 1 188 ? -0.12 13.188 -6.379 1 95 188 SER B N 1
ATOM 3769 C CA . SER B 1 188 ? 0.077 13.945 -7.609 1 95 188 SER B CA 1
ATOM 3770 C C . SER B 1 188 ? 0.997 13.203 -8.578 1 95 188 SER B C 1
ATOM 3772 O O . SER B 1 188 ? 1.03 13.516 -9.766 1 95 188 SER B O 1
ATOM 3774 N N . SER B 1 189 ? 1.79 12.312 -8.062 1 96 189 SER B N 1
ATOM 3775 C CA . SER B 1 189 ? 2.744 11.555 -8.867 1 96 189 SER B CA 1
ATOM 3776 C C . SER B 1 189 ? 2.221 10.156 -9.164 1 96 189 SER B C 1
ATOM 3778 O O . SER B 1 189 ? 3.004 9.227 -9.383 1 96 189 SER B O 1
ATOM 3780 N N . SER B 1 190 ? 0.928 9.992 -9.008 1 93.31 190 SER B N 1
ATOM 3781 C CA . SER B 1 190 ? 0.2 8.797 -9.422 1 93.31 190 SER B CA 1
ATOM 3782 C C . SER B 1 190 ? 0.405 7.656 -8.422 1 93.31 190 SER B C 1
ATOM 3784 O O . SER B 1 190 ? 0.236 6.484 -8.766 1 93.31 190 SER B O 1
ATOM 3786 N N . GLY B 1 191 ? 0.854 7.977 -7.25 1 97.62 191 GLY B N 1
ATOM 3787 C CA . GLY B 1 191 ? 0.901 6.98 -6.191 1 97.62 191 GLY B CA 1
ATOM 3788 C C . GLY B 1 191 ? -0.465 6.645 -5.625 1 97.62 191 GLY B C 1
ATOM 3789 O O . GLY B 1 191 ? -1.431 7.383 -5.84 1 97.62 191 GLY B O 1
ATOM 3790 N N . PRO B 1 192 ? -0.547 5.535 -4.934 1 98.44 192 PRO B N 1
ATOM 3791 C CA . PRO B 1 192 ? -1.812 5.16 -4.297 1 98.44 192 PRO B CA 1
ATOM 3792 C C . PRO B 1 192 ? -2.104 5.973 -3.037 1 98.44 192 PRO B C 1
ATOM 3794 O O . PRO B 1 192 ? -1.21 6.645 -2.512 1 98.44 192 PRO B O 1
ATOM 3797 N N . ILE B 1 193 ? -3.348 5.965 -2.629 1 98.25 193 ILE B N 1
ATOM 3798 C CA . ILE B 1 193 ? -3.715 6.469 -1.31 1 98.25 193 ILE B CA 1
ATOM 3799 C C . ILE B 1 193 ? -3.547 5.363 -0.27 1 98.25 193 ILE B C 1
ATOM 3801 O O . ILE B 1 193 ? -3.93 4.215 -0.508 1 98.25 193 ILE B O 1
ATOM 3805 N N . VAL B 1 194 ? -2.971 5.652 0.833 1 98.38 194 VAL B N 1
ATOM 3806 C CA . VAL B 1 194 ? -2.742 4.684 1.897 1 98.38 194 VAL B CA 1
ATOM 3807 C C . VAL B 1 194 ? -3.469 5.125 3.166 1 98.38 194 VAL B C 1
ATOM 3809 O O . VAL B 1 194 ? -3.307 6.262 3.617 1 98.38 194 VAL B O 1
ATOM 3812 N N . MET B 1 195 ? -4.285 4.238 3.652 1 96.5 195 MET B N 1
ATOM 3813 C CA . MET B 1 195 ? -4.977 4.547 4.902 1 96.5 195 MET B CA 1
ATOM 3814 C C . MET B 1 195 ? -3.977 4.836 6.02 1 96.5 195 MET B C 1
ATOM 3816 O O . MET B 1 195 ? -2.971 4.137 6.152 1 96.5 195 MET B O 1
ATOM 3820 N N . PRO B 1 196 ? -4.406 5.797 6.848 1 92.69 196 PRO B N 1
ATOM 3821 C CA . PRO B 1 196 ? -3.523 6.055 7.984 1 92.69 196 PRO B CA 1
ATOM 3822 C C . PRO B 1 196 ? -3.357 4.84 8.891 1 92.69 196 PRO B C 1
ATOM 3824 O O . PRO B 1 196 ? -4.203 3.941 8.891 1 92.69 196 PRO B O 1
ATOM 3827 N N . ASN B 1 197 ? -2.391 4.66 9.586 1 88.12 197 ASN B N 1
ATOM 3828 C CA . ASN B 1 197 ? -2.096 3.613 10.555 1 88.12 197 ASN B CA 1
ATOM 3829 C C . ASN B 1 197 ? -1.75 2.293 9.875 1 88.12 197 ASN B C 1
ATOM 3831 O O . ASN B 1 197 ? -1.959 1.221 10.438 1 88.12 197 ASN B O 1
ATOM 3835 N N . THR B 1 198 ? -1.532 2.295 8.586 1 94.94 198 THR B N 1
ATOM 3836 C CA . THR B 1 198 ? -0.932 1.168 7.879 1 94.94 198 THR B CA 1
ATOM 3837 C C . THR B 1 198 ? 0.59 1.217 7.977 1 94.94 198 THR B C 1
ATOM 3839 O O . THR B 1 198 ? 1.2 2.26 7.734 1 94.94 198 THR B O 1
ATOM 3842 N N . ASN B 1 199 ? 1.238 0.26 8.414 1 95.69 199 ASN B N 1
ATOM 3843 C CA . ASN B 1 199 ? 2.682 0.226 8.625 1 95.69 199 ASN B CA 1
ATOM 3844 C C . ASN B 1 199 ? 3.436 0.006 7.32 1 95.69 199 ASN B C 1
ATOM 3846 O O . ASN B 1 199 ? 4.215 -0.942 7.199 1 95.69 199 ASN B O 1
ATOM 3850 N N . VAL B 1 200 ? 3.172 0.94 6.406 1 98.38 200 VAL B N 1
ATOM 3851 C CA . VAL B 1 200 ? 3.848 0.811 5.117 1 98.38 200 VAL B CA 1
ATOM 3852 C C . VAL B 1 200 ? 4.434 2.158 4.703 1 98.38 200 VAL B C 1
ATOM 3854 O O . VAL B 1 200 ? 4.16 3.182 5.336 1 98.38 200 VAL B O 1
ATOM 3857 N N . MET B 1 201 ? 5.293 2.188 3.768 1 98.75 201 MET B N 1
ATOM 3858 C CA . MET B 1 201 ? 5.75 3.354 3.02 1 98.75 201 MET B CA 1
ATOM 3859 C C . MET B 1 201 ? 5.629 3.119 1.518 1 98.75 201 MET B C 1
ATOM 3861 O O . MET B 1 201 ? 5.574 1.975 1.066 1 98.75 201 MET B O 1
ATOM 3865 N N . VAL B 1 202 ? 5.504 4.172 0.797 1 98.88 202 VAL B N 1
ATOM 3866 C CA . VAL B 1 202 ? 5.301 4.074 -0.644 1 98.88 202 VAL B CA 1
ATOM 3867 C C . VAL B 1 202 ? 6.488 4.688 -1.378 1 98.88 202 VAL B C 1
ATOM 3869 O O . VAL B 1 202 ? 6.895 5.816 -1.082 1 98.88 202 VAL B O 1
ATOM 3872 N N . LEU B 1 203 ? 7.098 3.943 -2.219 1 98.69 203 LEU B N 1
ATOM 3873 C CA . LEU B 1 203 ? 8.133 4.414 -3.133 1 98.69 203 LEU B CA 1
ATOM 3874 C C . LEU B 1 203 ? 7.539 4.766 -4.492 1 98.69 203 LEU B C 1
ATOM 3876 O O . LEU B 1 203 ? 7.055 3.887 -5.211 1 98.69 203 LEU B O 1
ATOM 3880 N N . THR B 1 204 ? 7.566 6.043 -4.887 1 98.5 204 THR B N 1
ATOM 3881 C CA . THR B 1 204 ? 6.922 6.508 -6.109 1 98.5 204 THR B CA 1
ATOM 3882 C C . THR B 1 204 ? 7.895 7.324 -6.957 1 98.5 204 THR B C 1
ATOM 3884 O O . THR B 1 204 ? 8.273 8.438 -6.582 1 98.5 204 THR B O 1
ATOM 3887 N N . PRO B 1 205 ? 8.336 6.832 -8.094 1 97.56 205 PRO B N 1
ATOM 3888 C CA . PRO B 1 205 ? 9.141 7.645 -9.008 1 97.56 205 PRO B CA 1
ATOM 3889 C C . PRO B 1 205 ? 8.328 8.742 -9.695 1 97.56 205 PRO B C 1
ATOM 3891 O O . PRO B 1 205 ? 7.164 8.531 -10.039 1 97.56 205 PRO B O 1
ATOM 3894 N N . ILE B 1 206 ? 8.922 9.883 -9.875 1 97.19 206 ILE B N 1
ATOM 3895 C CA . ILE B 1 206 ? 8.297 11 -10.578 1 97.19 206 ILE B CA 1
ATOM 3896 C C . ILE B 1 206 ? 8.742 11.008 -12.039 1 97.19 206 ILE B C 1
ATOM 3898 O O . ILE B 1 206 ? 9.914 11.227 -12.336 1 97.19 206 ILE B O 1
ATOM 3902 N N . ASN B 1 207 ? 7.816 10.75 -12.953 1 94.88 207 ASN B N 1
ATOM 3903 C CA . ASN B 1 207 ? 8.102 10.75 -14.391 1 94.88 207 ASN B CA 1
ATOM 3904 C C . ASN B 1 207 ? 9.312 9.891 -14.719 1 94.88 207 ASN B C 1
ATOM 3906 O O . ASN B 1 207 ? 10.273 10.375 -15.328 1 94.88 207 ASN B O 1
ATOM 3910 N N . PRO B 1 208 ? 9.25 8.648 -14.367 1 93.75 208 PRO B N 1
ATOM 3911 C CA . PRO B 1 208 ? 10.398 7.777 -14.641 1 93.75 208 PRO B CA 1
ATOM 3912 C C . PRO B 1 208 ? 10.648 7.586 -16.141 1 93.75 208 PRO B C 1
ATOM 3914 O O . PRO B 1 208 ? 9.719 7.703 -16.938 1 93.75 208 PRO B O 1
ATOM 3917 N N . HIS B 1 209 ? 11.844 7.277 -16.375 1 90.12 209 HIS B N 1
ATOM 3918 C CA . HIS B 1 209 ? 12.258 7.039 -17.766 1 90.12 209 HIS B CA 1
ATOM 3919 C C . HIS B 1 209 ? 11.609 5.777 -18.312 1 90.12 209 HIS B C 1
ATOM 3921 O O . HIS B 1 209 ? 11.383 5.672 -19.531 1 90.12 209 HIS B O 1
ATOM 3927 N N . THR B 1 210 ? 11.461 4.801 -17.516 1 88.06 210 THR B N 1
ATOM 3928 C CA . THR B 1 210 ? 10.844 3.543 -17.922 1 88.06 210 THR B CA 1
ATOM 3929 C C . THR B 1 210 ? 9.328 3.605 -17.766 1 88.06 210 THR B C 1
ATOM 3931 O O . THR B 1 210 ? 8.828 3.916 -16.688 1 88.06 210 THR B O 1
ATOM 3934 N N . LEU B 1 211 ? 8.594 3.15 -18.734 1 84.44 211 LEU B N 1
ATOM 3935 C CA . LEU B 1 211 ? 7.145 3.271 -18.766 1 84.44 211 LEU B CA 1
ATOM 3936 C C . LEU B 1 211 ? 6.492 2.221 -17.859 1 84.44 211 LEU B C 1
ATOM 3938 O O . LEU B 1 211 ? 5.316 2.342 -17.516 1 84.44 211 LEU B O 1
ATOM 3942 N N . THR B 1 212 ? 7.25 1.264 -17.5 1 88.44 212 THR B N 1
ATOM 3943 C CA . THR B 1 212 ? 6.637 0.155 -16.766 1 88.44 212 THR B CA 1
ATOM 3944 C C . THR B 1 212 ? 6.852 0.302 -15.273 1 88.44 212 THR B C 1
ATOM 3946 O O . THR B 1 212 ? 6.359 -0.509 -14.484 1 88.44 212 THR B O 1
ATOM 3949 N N . THR B 1 213 ? 7.484 1.349 -14.906 1 90.69 213 THR B N 1
ATOM 3950 C CA . THR B 1 213 ? 7.73 1.552 -13.484 1 90.69 213 THR B CA 1
ATOM 3951 C C . THR B 1 213 ? 6.438 1.9 -12.758 1 90.69 213 THR B C 1
ATOM 3953 O O . THR B 1 213 ? 5.609 2.652 -13.281 1 90.69 213 THR B O 1
ATOM 3956 N N . ARG B 1 214 ? 6.242 1.337 -11.602 1 95 214 ARG B N 1
ATOM 3957 C CA . ARG B 1 214 ? 5.062 1.539 -10.773 1 95 214 ARG B CA 1
ATOM 3958 C C . ARG B 1 214 ? 5.453 1.908 -9.344 1 95 214 ARG B C 1
ATOM 3960 O O . ARG B 1 214 ? 6.562 1.601 -8.898 1 95 214 ARG B O 1
ATOM 3967 N N . PRO B 1 215 ? 4.52 2.609 -8.664 1 97.81 215 PRO B N 1
ATOM 3968 C CA . PRO B 1 215 ? 4.758 2.771 -7.223 1 97.81 215 PRO B CA 1
ATOM 3969 C C . PRO B 1 215 ? 4.879 1.438 -6.492 1 97.81 215 PRO B C 1
ATOM 3971 O O . PRO B 1 215 ? 4.219 0.464 -6.859 1 97.81 215 PRO B O 1
ATOM 3974 N N . LEU B 1 216 ? 5.715 1.439 -5.516 1 98.44 216 LEU B N 1
ATOM 3975 C CA . LEU B 1 216 ? 5.973 0.249 -4.711 1 98.44 216 LEU B CA 1
ATOM 3976 C C . LEU B 1 216 ? 5.57 0.475 -3.258 1 98.44 216 LEU B C 1
ATOM 3978 O O . LEU B 1 216 ? 5.965 1.47 -2.648 1 98.44 216 LEU B O 1
ATOM 3982 N N . VAL B 1 217 ? 4.742 -0.393 -2.719 1 98.75 217 VAL B N 1
ATOM 3983 C CA . VAL B 1 217 ? 4.352 -0.349 -1.313 1 98.75 217 VAL B CA 1
ATOM 3984 C C . VAL B 1 217 ? 5.191 -1.341 -0.512 1 98.75 217 VAL B C 1
ATOM 3986 O O . VAL B 1 217 ? 5.219 -2.533 -0.823 1 98.75 217 VAL B O 1
ATOM 3989 N N . LEU B 1 218 ? 5.863 -0.844 0.502 1 98.38 218 LEU B N 1
ATOM 3990 C CA . LEU B 1 218 ? 6.766 -1.621 1.343 1 98.38 218 LEU B CA 1
ATOM 3991 C C . LEU B 1 218 ? 6.359 -1.529 2.809 1 98.38 218 LEU B C 1
ATOM 3993 O O . LEU B 1 218 ? 5.832 -0.504 3.248 1 98.38 218 LEU B O 1
ATOM 3997 N N . SER B 1 219 ? 6.668 -2.625 3.549 1 97.81 219 SER B N 1
ATOM 3998 C CA . SER B 1 21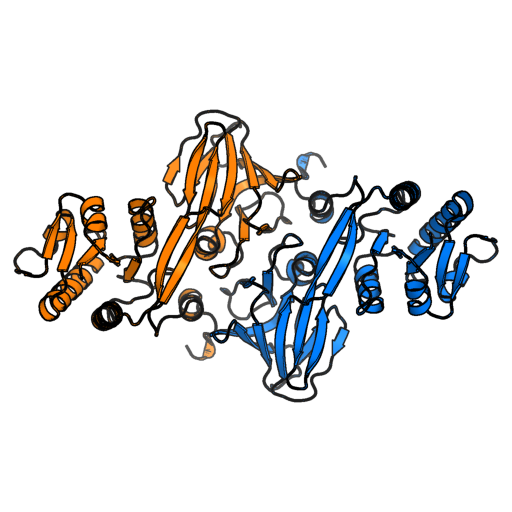9 ? 6.543 -2.492 4.996 1 97.81 219 SER B CA 1
ATOM 3999 C C . SER B 1 219 ? 7.5 -1.438 5.539 1 97.81 219 SER B C 1
ATOM 4001 O O . SER B 1 219 ? 8.648 -1.349 5.098 1 97.81 219 SER B O 1
ATOM 4003 N N . SER B 1 220 ? 7.051 -0.659 6.43 1 97.88 220 SER B N 1
ATOM 4004 C CA . SER B 1 220 ? 7.914 0.369 7 1 97.88 220 SER B CA 1
ATOM 4005 C C . SER B 1 220 ? 8.656 -0.151 8.227 1 97.88 220 SER B C 1
ATOM 4007 O O . SER B 1 220 ? 9.375 0.601 8.891 1 97.88 220 SER B O 1
ATOM 4009 N N . ASN B 1 221 ? 8.484 -1.44 8.555 1 95.38 221 ASN B N 1
ATOM 4010 C CA . ASN B 1 221 ? 9.164 -2.07 9.688 1 95.38 221 ASN B CA 1
ATOM 4011 C C . ASN B 1 221 ? 10.594 -2.453 9.328 1 95.38 221 ASN B C 1
ATOM 4013 O O . ASN B 1 221 ? 11.383 -2.801 10.211 1 95.38 221 ASN B O 1
ATOM 4017 N N . LYS B 1 222 ? 10.898 -2.469 8.062 1 95.56 222 LYS B N 1
ATOM 4018 C CA . LYS B 1 222 ? 12.25 -2.729 7.578 1 95.56 222 LYS B CA 1
ATOM 4019 C C . LYS B 1 222 ? 12.844 -1.491 6.91 1 95.56 222 LYS B C 1
ATOM 4021 O O . LYS B 1 222 ? 12.125 -0.542 6.598 1 95.56 222 LYS B O 1
ATOM 4026 N N . SER B 1 223 ? 14.102 -1.538 6.68 1 96.5 223 SER B N 1
ATOM 4027 C CA . SER B 1 223 ? 14.789 -0.335 6.223 1 96.5 223 SER B CA 1
ATOM 4028 C C . SER B 1 223 ? 14.82 -0.262 4.699 1 96.5 223 SER B C 1
ATOM 4030 O O . SER B 1 223 ? 15.039 -1.271 4.027 1 96.5 223 SER B O 1
ATOM 4032 N N . LEU B 1 224 ? 14.555 0.873 4.215 1 98.69 224 LEU B N 1
ATOM 4033 C CA . LEU B 1 224 ? 14.75 1.248 2.82 1 98.69 224 LEU B CA 1
ATOM 4034 C C . L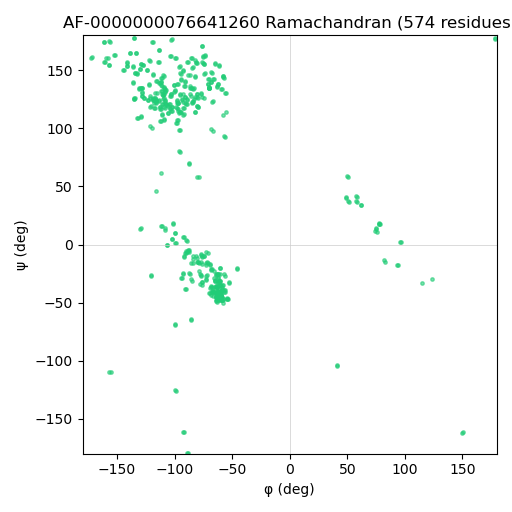EU B 1 224 ? 15.961 2.156 2.662 1 98.69 224 LEU B C 1
ATOM 4036 O O . LEU B 1 224 ? 15.977 3.277 3.18 1 98.69 224 LEU B O 1
ATOM 4040 N N . LYS B 1 225 ? 16.922 1.675 2.025 1 98.75 225 LYS B N 1
ATOM 4041 C CA . LYS B 1 225 ? 18.125 2.459 1.787 1 98.75 225 LYS B CA 1
ATOM 4042 C C . LYS B 1 225 ? 18.062 3.186 0.447 1 98.75 225 LYS B C 1
ATOM 4044 O O . LYS B 1 225 ? 17.781 2.57 -0.584 1 98.75 225 LYS B O 1
ATOM 4049 N N . ILE B 1 226 ? 18.219 4.41 0.454 1 98.75 226 ILE B N 1
ATOM 4050 C CA . ILE B 1 226 ? 18.312 5.223 -0.755 1 98.75 226 ILE B CA 1
ATOM 4051 C C . ILE B 1 226 ? 19.734 5.762 -0.899 1 98.75 226 ILE B C 1
ATOM 4053 O O . ILE B 1 226 ? 20.312 6.289 0.06 1 98.75 226 ILE B O 1
ATOM 4057 N N . LYS B 1 227 ? 20.25 5.609 -2.057 1 98.19 227 LYS B N 1
ATOM 4058 C CA . LYS B 1 227 ? 21.609 6.059 -2.322 1 98.19 227 LYS B CA 1
ATOM 4059 C C . LYS B 1 227 ? 21.672 6.949 -3.561 1 98.19 227 LYS B C 1
ATOM 4061 O O . LYS B 1 227 ? 21.109 6.605 -4.605 1 98.19 227 LYS B O 1
ATOM 4066 N N . VAL B 1 228 ? 22.297 8.047 -3.389 1 97.19 228 VAL B N 1
ATOM 4067 C CA . VAL B 1 228 ? 22.531 8.992 -4.48 1 97.19 228 VAL B CA 1
ATOM 4068 C C . VAL B 1 228 ? 24.031 9.133 -4.734 1 97.19 228 VAL B C 1
ATOM 4070 O O . VAL B 1 228 ? 24.766 9.609 -3.875 1 97.19 228 VAL B O 1
ATOM 4073 N N . GLU B 1 229 ? 24.438 8.758 -5.91 1 95.56 229 GLU B N 1
ATOM 4074 C CA . GLU B 1 229 ? 25.828 8.945 -6.312 1 95.56 229 GLU B CA 1
ATOM 4075 C C . GLU B 1 229 ? 26.062 10.336 -6.887 1 95.56 229 GLU B C 1
ATOM 4077 O O . GLU B 1 229 ? 25.094 11.031 -7.234 1 95.56 229 GLU B O 1
ATOM 4082 N N . LYS B 1 230 ? 27.344 10.703 -6.879 1 93.44 230 LYS B N 1
ATOM 4083 C CA . LYS B 1 230 ? 27.656 11.961 -7.555 1 93.44 230 LYS B CA 1
ATOM 4084 C C . LYS B 1 230 ? 27.234 11.906 -9.023 1 93.44 230 LYS B C 1
ATOM 4086 O O . LYS B 1 230 ? 27.453 10.906 -9.703 1 93.44 230 LYS B O 1
ATOM 4091 N N . GLN B 1 231 ? 26.594 12.93 -9.438 1 92.5 231 GLN B N 1
ATOM 4092 C CA . GLN B 1 231 ? 26.172 13.031 -10.828 1 92.5 231 GLN B CA 1
ATOM 4093 C C . GLN B 1 231 ? 26.453 14.422 -11.391 1 92.5 231 GLN B C 1
ATOM 4095 O O . GLN B 1 231 ? 27.047 15.258 -10.719 1 92.5 231 GLN B O 1
ATOM 4100 N N . ASP B 1 232 ? 26.141 14.555 -12.648 1 87.5 232 ASP B N 1
ATOM 4101 C CA . ASP B 1 232 ? 26.5 15.797 -13.336 1 87.5 232 ASP B CA 1
ATOM 4102 C C . ASP B 1 232 ? 25.75 16.984 -12.75 1 87.5 232 ASP B C 1
ATOM 4104 O O . ASP B 1 232 ? 26.234 18.109 -12.797 1 87.5 232 ASP B O 1
ATOM 4108 N N . HIS B 1 233 ? 24.562 16.703 -12.266 1 87.44 233 HIS B N 1
ATOM 4109 C CA . HIS B 1 233 ? 23.734 17.75 -11.672 1 87.44 233 HIS B CA 1
ATOM 4110 C C . HIS B 1 233 ? 23.391 17.422 -10.219 1 87.44 233 HIS B C 1
ATOM 4112 O O . HIS B 1 233 ? 23.453 16.266 -9.805 1 87.44 233 HIS B O 1
ATOM 4118 N N . ASP B 1 234 ? 23.078 18.406 -9.547 1 88.88 234 ASP B N 1
ATOM 4119 C CA . ASP B 1 234 ? 22.797 18.25 -8.125 1 88.88 234 ASP B CA 1
ATOM 4120 C C . ASP B 1 234 ? 21.438 17.594 -7.914 1 88.88 234 ASP B C 1
ATOM 4122 O O . ASP B 1 234 ? 20.516 17.766 -8.727 1 88.88 234 ASP B O 1
ATOM 4126 N N . VAL B 1 235 ? 21.375 16.844 -6.879 1 93.56 235 VAL B N 1
ATOM 4127 C CA . VAL B 1 235 ? 20.125 16.219 -6.441 1 93.56 235 VAL B CA 1
ATOM 4128 C C . VAL B 1 235 ? 19.641 16.906 -5.16 1 93.56 235 VAL B C 1
ATOM 4130 O O . VAL B 1 235 ? 20.438 17.156 -4.25 1 93.56 235 VAL B O 1
ATOM 4133 N N . LEU B 1 236 ? 18.422 17.234 -5.215 1 94.94 236 LEU B N 1
ATOM 4134 C CA . LEU B 1 236 ? 17.781 17.844 -4.062 1 94.94 236 LEU B CA 1
ATOM 4135 C C . LEU B 1 236 ? 17.25 16.781 -3.107 1 94.94 236 LEU B C 1
ATOM 4137 O O . LEU B 1 236 ? 16.641 15.797 -3.543 1 94.94 236 LEU B O 1
ATOM 4141 N N . PHE B 1 237 ? 17.609 16.922 -1.81 1 97.88 237 PHE B N 1
ATOM 4142 C CA . PHE B 1 237 ? 17.016 16.141 -0.744 1 97.88 237 PHE B CA 1
ATOM 4143 C C . PHE B 1 237 ? 16.094 17 0.119 1 97.88 237 PHE B C 1
ATOM 4145 O O . PHE B 1 237 ? 16.516 18.047 0.608 1 97.88 237 PHE B O 1
ATOM 4152 N N . SER B 1 238 ? 14.836 16.578 0.24 1 98 238 SER B N 1
ATOM 4153 C CA . SER B 1 238 ? 13.914 17.328 1.08 1 98 238 SER B CA 1
ATOM 4154 C C . SER B 1 238 ? 13.078 16.406 1.954 1 98 238 SER B C 1
ATOM 4156 O O . SER B 1 238 ? 12.938 15.219 1.645 1 98 238 SER B O 1
ATOM 4158 N N . TYR B 1 239 ? 12.625 16.844 3.049 1 97.94 239 TYR B N 1
ATOM 4159 C CA . TYR B 1 239 ? 11.719 16.172 3.963 1 97.94 239 TYR B CA 1
ATOM 4160 C C . TYR B 1 239 ? 10.578 17.094 4.391 1 97.94 239 TYR B C 1
ATOM 4162 O O . TYR B 1 239 ? 10.797 18.047 5.137 1 97.94 239 TYR B O 1
ATOM 4170 N N . ASP B 1 240 ? 9.469 16.812 3.922 1 97 240 ASP B N 1
ATOM 4171 C CA . ASP B 1 240 ? 8.266 17.625 4.109 1 97 240 ASP B CA 1
ATOM 4172 C C . ASP B 1 240 ? 8.477 19.047 3.594 1 97 240 ASP B C 1
ATOM 4174 O O . ASP B 1 240 ? 8.133 20.016 4.27 1 97 240 ASP B O 1
ATOM 4178 N N . GLY B 1 241 ? 9.18 19.094 2.541 1 95 241 GLY B N 1
ATOM 4179 C CA . GLY B 1 241 ? 9.328 20.391 1.879 1 95 241 GLY B CA 1
ATOM 4180 C C . GLY B 1 241 ? 10.562 21.141 2.32 1 95 241 GLY B C 1
ATOM 4181 O O . GLY B 1 241 ? 10.961 22.125 1.683 1 95 241 GLY B O 1
ATOM 4182 N N . LEU B 1 242 ? 11.148 20.781 3.422 1 95.44 242 LEU B N 1
ATOM 4183 C CA . LEU B 1 242 ? 12.406 21.391 3.846 1 95.44 242 LEU B CA 1
ATOM 4184 C C . LEU B 1 242 ? 13.578 20.828 3.045 1 95.44 242 LEU B C 1
ATOM 4186 O O . LEU B 1 242 ? 13.766 19.609 2.973 1 95.44 242 LEU B O 1
ATOM 4190 N N . ILE B 1 243 ? 14.344 21.688 2.541 1 95.81 243 ILE B N 1
ATOM 4191 C CA . ILE B 1 243 ? 15.438 21.281 1.666 1 95.81 243 ILE B CA 1
ATOM 4192 C C . ILE B 1 243 ? 16.719 21.156 2.479 1 95.81 243 ILE B C 1
ATOM 4194 O O . ILE B 1 243 ? 17.047 22.031 3.285 1 95.81 243 ILE B O 1
ATOM 4198 N N . LYS B 1 244 ? 17.344 20.078 2.33 1 94.06 244 LYS B N 1
ATOM 4199 C CA . LYS B 1 244 ? 18.672 19.859 2.877 1 94.06 244 LYS B CA 1
ATOM 4200 C C . LYS B 1 244 ? 19.688 19.609 1.764 1 94.06 244 LYS B C 1
ATOM 4202 O O . LYS B 1 244 ? 19.547 18.672 0.988 1 94.06 244 LYS B O 1
ATOM 4207 N N . GLU B 1 245 ? 20.688 20.406 1.7 1 89.81 245 GLU B N 1
ATOM 4208 C CA . GLU B 1 245 ? 21.719 20.266 0.679 1 89.81 245 GLU B CA 1
ATOM 4209 C C . GLU B 1 245 ? 22.562 19.031 0.922 1 89.81 245 GLU B C 1
ATOM 4211 O O . GLU B 1 245 ? 22.938 18.734 2.061 1 89.81 245 GLU B O 1
ATOM 4216 N N . ILE B 1 246 ? 22.797 18.328 -0.159 1 92.44 246 ILE B N 1
ATOM 4217 C CA . ILE B 1 246 ? 23.703 17.188 -0.086 1 92.44 246 ILE B CA 1
ATOM 4218 C C . ILE B 1 246 ? 25.141 17.688 -0.151 1 92.44 246 ILE B C 1
ATOM 4220 O O . ILE B 1 246 ? 25.562 18.266 -1.154 1 92.44 246 ILE B O 1
ATOM 4224 N N . GLU B 1 247 ? 25.875 17.438 0.841 1 88.56 247 GLU B N 1
ATOM 4225 C CA . GLU B 1 247 ? 27.219 18 0.961 1 88.56 247 GLU B CA 1
ATOM 4226 C C . GLU B 1 247 ? 28.266 17.031 0.419 1 88.56 247 GLU B C 1
ATOM 4228 O O . GLU B 1 247 ? 29.375 17.453 0.05 1 88.56 247 GLU B O 1
ATOM 4233 N N . SER B 1 248 ? 28.016 15.812 0.478 1 92.12 248 SER B N 1
ATOM 4234 C CA . SER B 1 248 ? 28.984 14.812 0.041 1 92.12 248 SER B CA 1
ATOM 4235 C C . SER B 1 248 ? 28.281 13.625 -0.619 1 92.12 248 SER B C 1
ATOM 4237 O O . SER B 1 248 ? 27.141 13.32 -0.297 1 92.12 248 SER B O 1
ATOM 4239 N N . TYR B 1 249 ? 29.016 13.102 -1.485 1 94.25 249 TYR B N 1
ATOM 4240 C CA . TYR B 1 249 ? 28.531 11.922 -2.199 1 94.25 249 TYR B CA 1
ATOM 4241 C C . TYR B 1 249 ? 29.438 10.727 -1.957 1 94.25 249 TYR B C 1
ATOM 4243 O O . TYR B 1 249 ? 30.641 10.891 -1.747 1 94.25 249 TYR B O 1
ATOM 4251 N N . PRO B 1 250 ? 28.984 9.516 -1.906 1 96.06 250 PRO B N 1
ATOM 4252 C CA . PRO B 1 250 ? 27.578 9.148 -2.027 1 96.06 250 PRO B CA 1
ATOM 4253 C C . PRO B 1 250 ? 26.75 9.57 -0.812 1 96.06 250 PRO B C 1
ATOM 4255 O O . PRO B 1 250 ? 27.234 9.5 0.32 1 96.06 250 PRO B O 1
ATOM 4258 N N . PHE B 1 251 ? 25.625 10.125 -1.121 1 97.38 251 PHE B N 1
ATOM 4259 C CA . PHE B 1 251 ? 24.656 10.43 -0.067 1 97.38 251 PHE B CA 1
ATOM 4260 C C . PHE B 1 251 ? 23.719 9.258 0.169 1 97.38 251 PHE B C 1
ATOM 4262 O O . PHE B 1 251 ? 23.047 8.797 -0.756 1 97.38 251 PHE B O 1
ATOM 4269 N N . GLU B 1 252 ? 23.688 8.742 1.357 1 98 252 GLU B N 1
ATOM 4270 C CA . GLU B 1 252 ? 22.906 7.559 1.692 1 98 252 GLU B CA 1
ATOM 4271 C C . GLU B 1 252 ? 22.047 7.797 2.934 1 98 252 GLU B C 1
ATOM 4273 O O . GLU B 1 252 ? 22.531 8.367 3.92 1 98 252 GLU B O 1
ATOM 4278 N N . VAL B 1 253 ? 20.828 7.371 2.803 1 98.5 253 VAL B N 1
ATOM 4279 C CA . VAL B 1 253 ? 19.969 7.414 3.977 1 98.5 253 VAL B CA 1
ATOM 4280 C C . VAL B 1 253 ? 19.25 6.074 4.137 1 98.5 253 VAL B C 1
ATOM 4282 O O . VAL B 1 253 ? 18.938 5.406 3.146 1 98.5 253 VAL B O 1
ATOM 4285 N N . ASN B 1 254 ? 19 5.672 5.363 1 98.75 254 ASN B N 1
ATOM 4286 C CA . ASN B 1 254 ? 18.125 4.551 5.715 1 98.75 254 ASN B CA 1
ATOM 4287 C C . ASN B 1 254 ? 16.781 5.023 6.246 1 98.75 254 ASN B C 1
ATOM 4289 O O . ASN B 1 254 ? 16.719 5.73 7.254 1 98.75 254 ASN B O 1
ATOM 4293 N N . ILE B 1 255 ? 15.75 4.637 5.598 1 98.81 255 ILE B N 1
ATOM 4294 C CA . ILE B 1 255 ? 14.422 5.148 5.914 1 98.81 255 ILE B CA 1
ATOM 4295 C C . ILE B 1 255 ? 13.57 4.035 6.52 1 98.81 255 ILE B C 1
ATOM 4297 O O . ILE B 1 255 ? 13.547 2.912 6.012 1 98.81 255 ILE B O 1
ATOM 4301 N N . LYS B 1 256 ? 12.859 4.301 7.535 1 98.56 256 LYS B N 1
ATOM 4302 C CA . LYS B 1 256 ? 11.906 3.406 8.188 1 98.56 256 LYS B CA 1
ATOM 4303 C C . LYS B 1 256 ? 10.852 4.195 8.961 1 98.56 256 LYS B C 1
ATOM 4305 O O . LYS B 1 256 ? 10.898 5.426 9.008 1 98.56 256 LYS B O 1
ATOM 4310 N N . ARG B 1 257 ? 9.914 3.514 9.477 1 97.69 257 ARG B N 1
ATOM 4311 C CA . ARG B 1 257 ? 8.93 4.16 10.344 1 97.69 257 ARG B CA 1
ATOM 4312 C C . ARG B 1 257 ? 9.586 4.727 11.594 1 97.69 257 ARG B C 1
ATOM 4314 O O . ARG B 1 257 ? 10.438 4.074 12.203 1 97.69 257 ARG B O 1
ATOM 4321 N N . SER B 1 258 ? 9.227 5.902 11.953 1 95.62 258 SER B N 1
ATOM 4322 C CA . SER B 1 258 ? 9.742 6.547 13.156 1 95.62 258 SER B CA 1
ATOM 4323 C C . SER B 1 258 ? 9.008 6.051 14.406 1 95.62 258 SER B C 1
ATOM 4325 O O . SER B 1 258 ? 7.887 5.555 14.312 1 95.62 258 SER B O 1
ATOM 4327 N N . ASN B 1 259 ? 9.648 6.152 15.539 1 92.69 259 ASN B N 1
ATOM 4328 C CA . ASN B 1 259 ? 8.992 5.895 16.812 1 92.69 259 ASN B CA 1
ATOM 4329 C C . ASN B 1 259 ? 8.102 7.059 17.234 1 92.69 259 ASN B C 1
ATOM 4331 O O . ASN B 1 259 ? 7.293 6.926 18.156 1 92.69 259 ASN B O 1
ATOM 4335 N N . PHE B 1 260 ? 8.188 8.133 16.5 1 92.06 260 PHE B N 1
ATOM 4336 C CA . PHE B 1 260 ? 7.402 9.32 16.828 1 92.06 260 PHE B CA 1
ATOM 4337 C C . PHE B 1 260 ? 6.105 9.344 16.031 1 92.06 260 PHE B C 1
ATOM 4339 O O . PHE B 1 260 ? 6.039 8.805 14.922 1 92.06 260 PHE B O 1
ATOM 4346 N N . THR B 1 261 ? 5.082 9.898 16.656 1 94.12 261 THR B N 1
ATOM 4347 C CA . THR B 1 261 ? 3.797 10.078 15.984 1 94.12 261 THR B CA 1
ATOM 4348 C C . THR B 1 261 ? 3.295 11.508 16.156 1 94.12 261 THR B C 1
ATOM 4350 O O . THR B 1 261 ? 3.738 12.219 17.062 1 94.12 261 THR B O 1
ATOM 4353 N N . VAL B 1 262 ? 2.58 11.93 15.25 1 95 262 VAL B N 1
ATOM 4354 C CA . VAL B 1 262 ? 1.755 13.117 15.406 1 95 262 VAL B CA 1
ATOM 4355 C C . VAL B 1 262 ? 0.323 12.719 15.75 1 95 262 VAL B C 1
ATOM 4357 O O . VAL B 1 262 ? -0.311 11.961 15.008 1 95 262 VAL B O 1
ATOM 4360 N N . ASP B 1 263 ? -0.135 13.195 16.875 1 95.56 263 ASP B N 1
ATOM 4361 C CA . ASP B 1 263 ? -1.476 12.844 17.328 1 95.56 263 ASP B CA 1
ATOM 4362 C C . ASP B 1 263 ? -2.504 13.867 16.844 1 95.56 263 ASP B C 1
ATOM 4364 O O . ASP B 1 263 ? -2.559 14.992 17.359 1 95.56 263 ASP B O 1
ATOM 4368 N N . LEU B 1 264 ? -3.346 13.43 15.969 1 95.5 264 LEU B N 1
ATOM 4369 C CA . LEU B 1 264 ? -4.395 14.305 15.453 1 95.5 264 LEU B CA 1
ATOM 4370 C C . LEU B 1 264 ? -5.707 14.062 16.188 1 95.5 264 LEU B C 1
ATOM 4372 O O . LEU B 1 264 ? -6.066 12.922 16.484 1 95.5 264 LEU B O 1
ATOM 4376 N N . ILE B 1 265 ? -6.34 15.133 16.469 1 96 265 ILE B N 1
ATOM 4377 C CA . ILE B 1 265 ? -7.648 15.031 17.109 1 96 265 ILE B CA 1
ATOM 4378 C C . ILE B 1 265 ? -8.727 14.828 16.047 1 96 265 ILE B C 1
ATOM 4380 O O . ILE B 1 265 ? -8.82 15.609 15.094 1 96 265 ILE B O 1
ATOM 4384 N N . GLU B 1 266 ? -9.43 13.797 16.172 1 93.81 266 GLU B N 1
ATOM 4385 C CA . GLU B 1 266 ? -10.578 13.516 15.32 1 93.81 266 GLU B CA 1
ATOM 4386 C C . GLU B 1 266 ? -11.891 13.695 16.078 1 93.81 266 GLU B C 1
ATOM 4388 O O . GLU B 1 266 ? -12.141 12.992 17.062 1 93.81 266 GLU B O 1
ATOM 4393 N N . LEU B 1 267 ? -12.688 14.562 15.586 1 94.62 267 LEU B N 1
ATOM 4394 C CA . LEU B 1 267 ? -13.969 14.844 16.219 1 94.62 267 LEU B CA 1
ATOM 4395 C C . LEU B 1 267 ? -15.055 13.906 15.695 1 94.62 267 LEU B C 1
ATOM 4397 O O . LEU B 1 267 ? -14.883 13.266 14.656 1 94.62 267 LEU B O 1
ATOM 4401 N N . PRO B 1 268 ? -16.141 13.641 16.375 1 88.38 268 PRO B N 1
ATOM 4402 C CA . PRO B 1 268 ? -17.172 12.656 16.031 1 88.38 268 PRO B CA 1
ATOM 4403 C C . PRO B 1 268 ? -17.703 12.836 14.609 1 88.38 268 PRO B C 1
ATOM 4405 O O . PRO B 1 268 ? -18.016 11.852 13.938 1 88.38 268 PRO B O 1
ATOM 4408 N N . THR B 1 269 ? -17.797 14.008 14.07 1 80.69 269 THR B N 1
ATOM 4409 C CA . THR B 1 269 ? -18.422 14.211 12.766 1 80.69 269 THR B CA 1
ATOM 4410 C C . THR B 1 269 ? -17.391 14.148 11.656 1 80.69 269 THR B C 1
ATOM 4412 O O . THR B 1 269 ? -17.719 14.305 10.477 1 80.69 269 THR B O 1
ATOM 4415 N N . GLN B 1 270 ? -16.281 13.812 12.094 1 82.5 270 GLN B N 1
ATOM 4416 C CA . GLN B 1 270 ? -15.203 13.781 11.102 1 82.5 270 GLN B CA 1
ATOM 4417 C C . GLN B 1 270 ? -14.773 12.352 10.789 1 82.5 270 GLN B C 1
ATOM 4419 O O . GLN B 1 270 ? -14.734 11.5 11.688 1 82.5 270 GLN B O 1
ATOM 4424 N N . SER B 1 271 ? -14.609 12.102 9.453 1 84.19 271 SER B N 1
ATOM 4425 C CA . SER B 1 271 ? -14.125 10.805 9.008 1 84.19 271 SER B CA 1
ATOM 4426 C C . SER B 1 271 ? -13.07 10.945 7.91 1 84.19 271 SER B C 1
ATOM 4428 O O . SER B 1 271 ? -13.18 11.82 7.051 1 84.19 271 SER B O 1
ATOM 4430 N N . TYR B 1 272 ? -12.109 10.125 8.023 1 87.94 272 TYR B N 1
ATOM 4431 C CA . TYR B 1 272 ? -11.055 10.125 7.012 1 87.94 272 TYR B CA 1
ATOM 4432 C C . TYR B 1 272 ? -11.648 9.953 5.617 1 87.94 272 TYR B C 1
ATOM 4434 O O . TYR B 1 272 ? -11.32 10.711 4.703 1 87.94 272 TYR B O 1
ATOM 4442 N N . PHE B 1 273 ? -12.531 9.016 5.477 1 93 273 PHE B N 1
ATOM 4443 C CA . PHE B 1 273 ? -13.078 8.711 4.16 1 93 273 PHE B CA 1
ATOM 4444 C C . PHE B 1 273 ? -14.031 9.812 3.699 1 93 273 PHE B C 1
ATOM 4446 O O . PHE B 1 273 ? -14.133 10.086 2.504 1 93 273 PHE B O 1
ATOM 4453 N N . ASP B 1 274 ? -14.703 10.477 4.648 1 90.06 274 ASP B N 1
ATOM 4454 C CA . ASP B 1 274 ? -15.5 11.633 4.277 1 90.06 274 ASP B CA 1
ATOM 4455 C C . ASP B 1 274 ? -14.633 12.727 3.65 1 90.06 274 ASP B C 1
ATOM 4457 O O . ASP B 1 274 ? -15.008 13.312 2.631 1 90.06 274 ASP B O 1
ATOM 4461 N N . THR B 1 275 ? -13.547 12.938 4.289 1 88.94 275 THR B N 1
ATOM 4462 C CA . THR B 1 275 ? -12.602 13.922 3.781 1 88.94 275 THR B CA 1
ATOM 4463 C C . THR B 1 275 ? -12.102 13.531 2.395 1 88.94 275 THR B C 1
ATOM 4465 O O . THR B 1 275 ? -12.039 14.367 1.49 1 88.94 275 THR B O 1
ATOM 4468 N N . LEU B 1 276 ? -11.789 12.281 2.234 1 91.38 276 LEU B N 1
ATOM 4469 C CA . LEU B 1 276 ? -11.328 11.789 0.943 1 91.38 276 LEU B CA 1
ATOM 4470 C C . LEU B 1 276 ? -12.375 12.023 -0.139 1 91.38 276 LEU B C 1
ATOM 4472 O O . LEU B 1 276 ? -12.055 12.523 -1.219 1 91.38 276 LEU B O 1
ATOM 4476 N N . ARG B 1 277 ? -13.586 11.672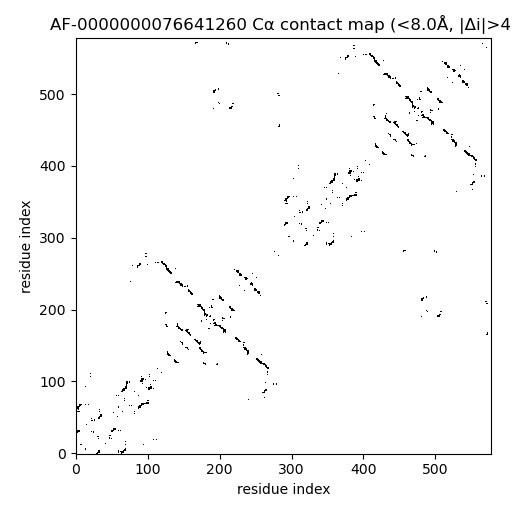 0.137 1 91.94 277 ARG B N 1
ATOM 4477 C CA . ARG B 1 277 ? -14.664 11.812 -0.835 1 91.94 277 ARG B CA 1
ATOM 4478 C C . ARG B 1 277 ? -14.875 13.273 -1.213 1 91.94 277 ARG B C 1
ATOM 4480 O O . ARG B 1 277 ? -15.094 13.594 -2.385 1 91.94 277 ARG B O 1
ATOM 4487 N N . HIS B 1 278 ? -14.805 14.141 -0.265 1 88.06 278 HIS B N 1
ATOM 4488 C CA . HIS B 1 278 ? -15 15.562 -0.513 1 88.06 278 HIS B CA 1
ATOM 4489 C C . HIS B 1 278 ? -13.844 16.141 -1.317 1 88.06 278 HIS B C 1
ATOM 4491 O O . HIS B 1 278 ? -14.062 16.906 -2.271 1 88.06 278 HIS B O 1
ATOM 4497 N N . LYS B 1 279 ? -12.641 15.742 -0.983 1 88.12 279 LYS B N 1
ATOM 4498 C CA . LYS B 1 279 ? -11.453 16.312 -1.603 1 88.12 279 LYS B CA 1
ATOM 4499 C C . LYS B 1 279 ? -11.242 15.773 -3.012 1 88.12 279 LYS B C 1
ATOM 4501 O O . LYS B 1 279 ? -10.758 16.484 -3.893 1 88.12 279 LYS B O 1
ATOM 4506 N N . LEU B 1 280 ? -11.656 14.531 -3.143 1 87.94 280 LEU B N 1
ATOM 4507 C CA . LEU B 1 280 ? -11.383 13.891 -4.426 1 87.94 280 LEU B CA 1
ATOM 4508 C C . LEU B 1 280 ? -12.664 13.758 -5.246 1 87.94 280 LEU B C 1
ATOM 4510 O O . LEU B 1 280 ? -12.648 13.164 -6.328 1 87.94 280 LEU B O 1
ATOM 4514 N N . MET B 1 281 ? -13.789 14.219 -4.684 1 83.69 281 MET B N 1
ATOM 4515 C CA . MET B 1 281 ? -15.086 14.219 -5.355 1 83.69 281 MET B CA 1
ATOM 4516 C C . MET B 1 281 ? -15.523 12.789 -5.684 1 83.69 281 MET B C 1
ATOM 4518 O O . MET B 1 281 ? -16.016 12.523 -6.781 1 83.69 281 MET B O 1
ATOM 4522 N N . TRP B 1 282 ? -15.102 11.992 -4.742 1 81.88 282 TRP B N 1
ATOM 4523 C CA . TRP B 1 282 ? -15.508 10.602 -4.922 1 81.88 282 TRP B CA 1
ATOM 4524 C C . TRP B 1 282 ? -17.016 10.445 -4.75 1 81.88 282 TRP B C 1
ATOM 4526 O O . TRP B 1 282 ? -17.609 11.039 -3.848 1 81.88 282 TRP B O 1
ATOM 4536 N N . GLY B 1 283 ? -17.734 9.664 -5.512 1 64.94 283 GLY B N 1
ATOM 4537 C CA . GLY B 1 283 ? -19.141 9.359 -5.355 1 64.94 283 GLY B CA 1
ATOM 4538 C C . GLY B 1 283 ? -20.047 10.422 -5.949 1 64.94 283 GLY B C 1
ATOM 4539 O O . GLY B 1 283 ? -21.281 10.297 -5.906 1 64.94 283 GLY B O 1
ATOM 4540 N N . MET B 1 284 ? -19.484 11.586 -6.242 1 62.16 284 MET B N 1
ATOM 4541 C CA . MET B 1 284 ? -20.328 12.648 -6.793 1 62.16 284 MET B CA 1
ATOM 4542 C C . MET B 1 284 ? -20.844 12.273 -8.18 1 62.16 284 MET B C 1
ATOM 4544 O O . MET B 1 284 ? -20.078 11.781 -9.016 1 62.16 284 MET B O 1
ATOM 4548 N N . ASP B 1 285 ? -22.078 11.773 -8.141 1 56.12 285 ASP B N 1
ATOM 4549 C CA . ASP B 1 285 ? -22.75 11.539 -9.414 1 56.12 285 ASP B CA 1
ATOM 4550 C C . ASP B 1 285 ? -22.812 12.812 -10.25 1 56.12 285 ASP B C 1
ATOM 4552 O O . ASP B 1 285 ? -23.438 13.797 -9.852 1 56.12 285 ASP B O 1
ATOM 4556 N N . SER B 1 286 ? -21.844 13.008 -11.102 1 47.06 286 SER B N 1
ATOM 4557 C CA . SER B 1 286 ? -21.875 14.203 -11.938 1 47.06 286 SER B CA 1
ATOM 4558 C C . SER B 1 286 ? -23.266 14.414 -12.531 1 47.06 286 SER B C 1
ATOM 4560 O O . SER B 1 286 ? -23.578 15.5 -13.031 1 47.06 286 SER B O 1
ATOM 4562 N N . ARG B 1 287 ? -24.016 13.547 -12.594 1 47.28 287 ARG B N 1
ATOM 4563 C CA . ARG B 1 287 ? -25.328 13.758 -13.188 1 47.28 287 ARG B CA 1
ATOM 4564 C C . ARG B 1 287 ? -26.219 14.578 -12.266 1 47.28 287 ARG B C 1
ATOM 4566 O O . ARG B 1 287 ? -27.266 15.07 -12.68 1 47.28 287 ARG B O 1
ATOM 4573 N N . GLU B 1 288 ? -26 14.516 -11.039 1 41.22 288 GLU B N 1
ATOM 4574 C CA . GLU B 1 288 ? -26.797 15.344 -10.148 1 41.22 288 GLU B CA 1
ATOM 4575 C C . GLU B 1 288 ? -26.172 16.719 -9.961 1 41.22 288 GLU B C 1
ATOM 4577 O O . GLU B 1 288 ? -26.719 17.562 -9.258 1 41.22 288 GLU B O 1
ATOM 4582 N N . ALA B 1 289 ? -25.156 16.969 -10.406 1 33.94 289 ALA B N 1
ATOM 4583 C CA . ALA B 1 289 ? -24.625 18.328 -10.305 1 33.94 289 ALA B CA 1
ATOM 4584 C C . ALA B 1 289 ? -25.094 19.188 -11.461 1 33.94 289 ALA B C 1
ATOM 4586 O O . ALA B 1 289 ? -25.219 18.719 -12.594 1 33.94 289 ALA B O 1
#

InterPro domains:
  IPR002504 NAD kinase [MF_00361] (1-282)
  IPR002504 NAD kinase [PF01513] (4-120)
  IPR016064 NAD kinase/diacylglycerol kinase-like domain superfamily [SSF111331] (2-285)
  IPR017437 ATP-NAD kinase, PpnK-type, C-terminal [G3DSA:2.60.200.30] (127-259)
  IPR017438 Inorganic polyphosphate/ATP-NAD kinase, N-terminal [G3DSA:3.40.50.10330] (20-282)

Foldseek 3Di:
DEEEEFEDQPDPLVLLLVVVLLVLCQVPVYAYEYEVSNVVSDPDDDRPSYHYDNDSLVSVVPGQEYEFEAEVLSVQVVVVSCPQPAHAYAAEHSDDAYLQHHHYSVCSSVVVVCVVVVQWDKQWQWWKWKAWPVGDIDIASFWKKKFFDPDPAWFWKWKDWLNHTDDTWTARIKIKTGLSNCVPVVVVQVHDHHDGPQQWIKIGGRGTPDPPDDIDIGGLATKMKMWGADDPGAIWIDGHRRTDGDDDPRIMIIMGIDPGIHIYIGHPVDDSVVSVCVVVVNPPPVVVD/DEEEEFEDQPDPLVLLLVVVLLVLCQVPVYAYEYEVSNVVSDPDDDRPSYHYDPDSLVSVVPGQEYEFEAEVLSVQVVVVSCPQPAHAYAAEHSDDAYLQHHHYSVCSSVVVVCVVVVQWDKQWQWWKWKAWPVGDIDIASFWKKKFFDPDPFWFWKWKDWLNHTDDTWTARIKIKTGLSNCVPVVVVQVHDHHDGPQQWIKIGGRGTPDPPDDIDIGGLATKMKMWGADDPGAIWIDGHRRTDGDDDPRIMIIMGIDPGIHIYIGHPVDDSVVSVCVVVVNPVPVVVD

Sequence (578 aa):
MKLALIANPKKYSVKESFIDILSWADDHDVHIVFCSELHELYRGEEHPSAIVTDSEKEAIDQADIVIAVGGDGTMLYTARLMKNIQKPILGVNSGRLGFMAYTQKENIAQALTDLREGNYRIDKRYLLEAEDSEGTIYHALNEFLFAKKDSTSMVNVSAEYDDMFINNYWADGLIVASPTGSTAYNLSSSGPIVMPNTNVMVLTPINPHTLTTRPLVLSSNKSLKIKVEKQDHDVLFSYDGLIKEIESYPFEVNIKRSNFTVDLIELPTQSYFDTLRHKLMWGMDSREAMKLALIANPKKYSVKESFIDILSWADDHDVHIVFCSELHELYRGEEHPSAIVTDSEKEAIDQADIVIAVGGDGTMLYTARLMKNIQKPILGVNSGRLGFMAYTQKENIAQALTDLREGNYRIDKRYLLEAEDSEGTIYHALNEFLFAKKDSTSMVNVSAEYDDMFINNYWADGLIVASPTGSTAYNLSSSGPIVMPNTNVMVLTPINPHTLTTRPLVLSSNKSLKIKVEKQDHDVLFSYDGLIKEIESYPFEVNIKRSNFTVDLIELPTQSYFDTLRHKLMWGMDSREA

Secondary structure (DSSP, 8-state):
-EEEEEE-TT-HHHHHHHHHHHHHHHHHT-EEEEEHHHHGGGTT---TTEEEESSHHHHHHH-SEEEEESSHHHHHHHHHHHTT----EEEEESSS--SS--EEGGGHHHHHHHHHHT--EEEEEEEEEEEETT--EEEESSEEEEEE-S-SSPEEEEEEETTEEEEEEEESEEEEE-TGGGGTHHHHTTPPEE-TT-SEEEEEEES-SSTT---EEEETTS-EEEEE---SS-EEEEETTEEE---SSSEEEEEEEEEEEEEEEE-TT--HHHHHHHHHTTT--GGG-/-EEEEEE-TT-HHHHHHHHHHHHHHHHHT-EEEEEHHHHGGGTT---TTEEEESSHHHHHHH-SEEEEESSHHHHHHHHHHHTT----EEEEESSS--SS--EEGGGHHHHHHHHHHT--EEEEEEEEEEEETT--EEEESSEEEEEE-S-SSPEEEEEEETTEEEEEEEESEEEEE-TGGGGTHHHHTTPPEE-TT-SEEEEEEES-SSTT---EEEETTS-EEEEE---SS-EEEEETTEEE---SSSEEEEEEEEEEEEEEEE-TT--HHHHHHHHHTTT--GGG-

Nearest PDB structures (foldseek):
  4hao-assembly2_B  TM=9.212E-01  e=9.420E-30  Yersinia pestis CO92
  2an1-assembly3_B  TM=8.979E-01  e=1.070E-28  Salmonella enterica subsp. enterica serovar Typhimurium str. LT2
  2an1-assembly3_A  TM=9.036E-01  e=2.313E-28  Salmonella enterica subsp. enterica serovar Typhimurium str. LT2
  4hao-assembly1_A  TM=9.105E-01  e=4.184E-28  Yersinia pestis CO92
  1y3h-assembly1_A-2  TM=8.877E-01  e=3.013E-25  Mycobacterium tuberculosis

pLDDT: mean 92.05, std 9.09, range [33.28, 98.94]